Protein AF-F2UBW8-F1 (afdb_monomer_lite)

Structure (mmCIF, N/CA/C/O backbone):
data_AF-F2UBW8-F1
#
_entry.id   AF-F2UBW8-F1
#
loop_
_atom_site.group_PDB
_atom_site.id
_atom_site.type_symbol
_atom_site.label_atom_id
_atom_site.label_alt_id
_atom_site.label_comp_id
_atom_site.label_asym_id
_atom_site.label_entity_id
_atom_site.label_seq_id
_atom_site.pdbx_PDB_ins_code
_atom_site.Cartn_x
_atom_site.Cartn_y
_atom_site.Cartn_z
_atom_site.occupancy
_atom_site.B_iso_or_equiv
_atom_site.auth_seq_id
_atom_site.auth_comp_id
_atom_site.auth_asym_id
_atom_site.auth_atom_id
_atom_site.pdbx_PDB_model_num
ATOM 1 N N . MET A 1 1 ? -15.234 -13.720 -6.210 1.00 93.88 1 MET A N 1
ATOM 2 C CA . MET A 1 1 ? -13.804 -13.509 -5.917 1.00 93.88 1 MET A CA 1
ATOM 3 C C . MET A 1 1 ? -13.165 -14.832 -5.532 1.00 93.88 1 MET A C 1
ATOM 5 O O . MET A 1 1 ? -13.813 -15.620 -4.857 1.00 93.88 1 MET A O 1
ATOM 9 N N . GLU A 1 2 ? -11.933 -15.069 -5.967 1.00 96.88 2 GLU A N 1
ATOM 10 C CA . GLU A 1 2 ? -11.094 -16.213 -5.589 1.00 96.88 2 GLU A CA 1
ATOM 11 C C . GLU A 1 2 ? -9.924 -15.696 -4.738 1.00 96.88 2 GLU A C 1
ATOM 13 O O . GLU A 1 2 ? -9.325 -14.686 -5.108 1.00 96.88 2 GLU A O 1
ATOM 18 N N . VAL A 1 3 ? -9.610 -16.347 -3.614 1.00 98.12 3 VAL A N 1
ATOM 19 C CA . VAL A 1 3 ? -8.471 -15.999 -2.744 1.00 98.12 3 VAL A CA 1
ATOM 20 C C . VAL A 1 3 ? -7.467 -17.148 -2.773 1.00 98.12 3 VAL A C 1
ATOM 22 O O . VAL A 1 3 ? -7.829 -18.297 -2.543 1.00 98.12 3 VAL A O 1
ATOM 25 N N . ILE A 1 4 ? -6.214 -16.832 -3.096 1.00 98.06 4 ILE A N 1
ATOM 26 C CA . ILE A 1 4 ? -5.126 -17.778 -3.341 1.00 98.06 4 ILE A CA 1
ATOM 27 C C . ILE A 1 4 ? -3.952 -17.386 -2.449 1.00 98.06 4 ILE A C 1
ATOM 29 O O . ILE A 1 4 ? -3.479 -16.251 -2.495 1.00 98.06 4 ILE A O 1
ATOM 33 N N . HIS A 1 5 ? -3.448 -18.324 -1.657 1.00 97.81 5 HIS A N 1
ATOM 34 C CA . HIS A 1 5 ? -2.247 -18.118 -0.855 1.00 97.81 5 HIS A CA 1
ATOM 35 C C . HIS A 1 5 ? -1.028 -18.554 -1.664 1.00 97.81 5 HIS A C 1
ATOM 37 O O . HIS A 1 5 ? -1.001 -19.649 -2.220 1.00 97.81 5 HIS A O 1
ATOM 43 N N . THR A 1 6 ? -0.026 -17.682 -1.769 1.00 95.81 6 THR A N 1
ATOM 44 C CA . THR A 1 6 ? 1.188 -17.969 -2.538 1.00 95.81 6 THR A CA 1
ATOM 45 C C . THR A 1 6 ? 2.429 -17.640 -1.730 1.00 95.81 6 THR A C 1
ATOM 47 O O . THR A 1 6 ? 2.523 -16.584 -1.107 1.00 95.81 6 THR A O 1
ATOM 50 N N . ALA A 1 7 ? 3.404 -18.542 -1.776 1.00 92.88 7 ALA A N 1
ATOM 51 C CA . ALA A 1 7 ? 4.749 -18.268 -1.303 1.00 92.88 7 ALA A CA 1
ATOM 52 C C . ALA A 1 7 ? 5.504 -17.453 -2.357 1.00 92.88 7 ALA A C 1
ATOM 54 O O . ALA A 1 7 ? 5.444 -17.750 -3.551 1.00 92.88 7 ALA A O 1
ATOM 55 N N . VAL A 1 8 ? 6.217 -16.425 -1.912 1.00 88.06 8 VAL A N 1
ATOM 56 C CA . VAL A 1 8 ? 6.980 -15.526 -2.773 1.00 88.06 8 VAL A CA 1
ATOM 57 C C . VAL A 1 8 ? 8.365 -15.353 -2.171 1.00 88.06 8 VAL A C 1
ATOM 59 O O . VAL A 1 8 ? 8.514 -14.819 -1.072 1.00 88.06 8 VAL A O 1
ATOM 62 N N . SER A 1 9 ? 9.390 -15.820 -2.882 1.00 84.25 9 SER A N 1
ATOM 63 C CA . SER A 1 9 ? 10.785 -15.549 -2.523 1.00 84.25 9 SER A CA 1
ATOM 64 C C . SER A 1 9 ? 11.116 -14.077 -2.758 1.00 84.25 9 SER A C 1
ATOM 66 O O . SER A 1 9 ? 11.598 -13.399 -1.854 1.00 84.25 9 SER A O 1
ATOM 68 N N . ASP A 1 10 ? 10.784 -13.582 -3.950 1.00 88.50 10 ASP A N 1
ATOM 69 C CA . ASP A 1 10 ? 10.883 -12.181 -4.329 1.00 88.50 10 ASP A CA 1
ATOM 70 C C . ASP A 1 10 ? 9.731 -11.784 -5.265 1.00 88.50 10 ASP A C 1
ATOM 72 O O . ASP A 1 10 ? 9.457 -12.443 -6.271 1.00 88.50 10 ASP A O 1
ATOM 76 N N . VAL A 1 11 ? 9.055 -10.683 -4.935 1.00 90.19 11 VAL A N 1
ATOM 77 C CA . VAL A 1 11 ? 7.892 -10.180 -5.675 1.00 90.19 11 VAL A CA 1
ATOM 78 C C . VAL A 1 11 ? 8.257 -9.667 -7.073 1.00 90.19 11 VAL A C 1
ATOM 80 O O . VAL A 1 11 ? 7.367 -9.558 -7.922 1.00 90.19 11 VAL A O 1
ATOM 83 N N . LEU A 1 12 ? 9.548 -9.420 -7.351 1.00 92.06 12 LEU A N 1
ATOM 84 C CA . LEU A 1 12 ? 10.053 -9.134 -8.700 1.00 92.06 12 LEU A CA 1
ATOM 85 C C . LEU A 1 12 ? 9.598 -10.206 -9.705 1.00 92.06 12 LEU A C 1
ATOM 87 O O . LEU A 1 12 ? 9.130 -9.874 -10.794 1.00 92.06 12 LEU A O 1
ATOM 91 N N . LEU A 1 13 ? 9.645 -11.483 -9.306 1.00 92.50 13 LEU A N 1
ATOM 92 C CA . LEU A 1 13 ? 9.261 -12.606 -10.164 1.00 92.50 13 LEU A CA 1
ATOM 93 C C . LEU A 1 13 ? 7.786 -12.534 -10.566 1.00 92.50 13 LEU A C 1
ATOM 95 O O . LEU A 1 13 ? 7.450 -12.763 -11.726 1.00 92.50 13 LEU A O 1
ATOM 99 N N . MET A 1 14 ? 6.906 -12.172 -9.627 1.00 95.12 14 MET A N 1
ATOM 100 C CA . MET A 1 14 ? 5.479 -12.014 -9.911 1.00 95.12 14 MET A CA 1
ATOM 101 C C . MET A 1 14 ? 5.216 -10.814 -10.821 1.00 95.12 14 MET A C 1
ATOM 103 O O . MET A 1 14 ? 4.447 -10.942 -11.769 1.00 95.12 14 MET A O 1
ATOM 107 N N . HIS A 1 15 ? 5.872 -9.672 -10.584 1.00 96.31 15 HIS A N 1
ATOM 108 C CA . HIS A 1 15 ? 5.723 -8.482 -11.432 1.00 96.31 15 HIS A CA 1
ATOM 109 C C . HIS A 1 15 ? 6.129 -8.763 -12.880 1.00 96.31 15 HIS A C 1
ATOM 111 O O . HIS A 1 15 ? 5.486 -8.282 -13.811 1.00 96.31 15 HIS A O 1
ATOM 117 N N . ALA A 1 16 ? 7.191 -9.543 -13.069 1.00 96.25 16 ALA A N 1
ATOM 118 C CA . ALA A 1 16 ? 7.738 -9.862 -14.378 1.00 96.25 16 ALA A CA 1
ATOM 119 C C . ALA A 1 16 ? 6.974 -10.962 -15.126 1.00 96.25 16 ALA A C 1
ATOM 121 O O . ALA A 1 16 ? 7.141 -11.109 -16.337 1.00 96.25 16 ALA A O 1
ATOM 122 N N . HIS A 1 17 ? 6.146 -11.740 -14.428 1.00 95.81 17 HIS A N 1
ATOM 123 C CA . HIS A 1 17 ? 5.457 -12.874 -15.021 1.00 95.81 17 HIS A CA 1
ATOM 124 C C . HIS A 1 17 ? 4.274 -12.413 -15.906 1.00 95.81 17 HIS A C 1
ATOM 126 O O . HIS A 1 17 ? 3.419 -11.656 -15.435 1.00 95.81 17 HIS A O 1
ATOM 132 N N . PRO A 1 18 ? 4.134 -12.914 -17.154 1.00 95.38 18 PRO A N 1
ATOM 133 C CA . PRO A 1 18 ? 3.092 -12.472 -18.093 1.00 95.38 18 PRO A CA 1
ATOM 134 C C . PRO A 1 18 ? 1.651 -12.579 -17.570 1.00 95.38 18 PRO A C 1
ATOM 136 O O . PRO A 1 18 ? 0.827 -11.715 -17.849 1.00 95.38 18 PRO A O 1
ATOM 139 N N . ASN A 1 19 ? 1.342 -13.589 -16.746 1.00 95.62 19 ASN A N 1
ATOM 140 C CA . ASN A 1 19 ? 0.027 -13.715 -16.087 1.00 95.62 19 ASN A CA 1
ATOM 141 C C . ASN A 1 19 ? -0.359 -12.506 -15.215 1.00 95.62 19 ASN A C 1
ATOM 143 O O . ASN A 1 19 ? -1.539 -12.314 -14.936 1.00 95.62 19 ASN A O 1
ATOM 147 N N . PHE A 1 20 ? 0.608 -11.702 -14.770 1.00 97.69 20 PHE A N 1
ATOM 148 C CA . PHE A 1 20 ? 0.366 -10.487 -13.992 1.00 97.69 20 PHE A CA 1
ATOM 149 C C . PHE A 1 20 ? 0.416 -9.215 -14.844 1.00 97.69 20 PHE A C 1
ATOM 151 O O . PHE A 1 20 ? 0.409 -8.112 -14.303 1.00 97.69 20 PHE A O 1
ATOM 158 N N . HIS A 1 21 ? 0.428 -9.333 -16.174 1.00 97.94 21 HIS A N 1
ATOM 159 C CA . HIS A 1 21 ? 0.284 -8.181 -17.053 1.00 97.94 21 HIS A CA 1
ATOM 160 C C . HIS A 1 21 ? -1.048 -7.457 -16.770 1.00 97.94 21 HIS A C 1
ATOM 162 O O . HIS A 1 21 ? -2.117 -8.062 -16.835 1.00 97.94 21 HIS A O 1
ATOM 168 N N . LEU A 1 22 ? -0.968 -6.165 -16.445 1.00 98.06 22 LEU A N 1
ATOM 169 C CA . LEU A 1 22 ? -2.039 -5.279 -15.960 1.00 98.06 22 LEU A CA 1
ATOM 170 C C . LEU A 1 22 ? -2.617 -5.631 -14.579 1.00 98.06 22 LEU A C 1
ATOM 172 O O . LEU A 1 22 ? -3.586 -5.000 -14.153 1.00 98.06 22 LEU A O 1
ATOM 176 N N . ALA A 1 23 ? -2.018 -6.573 -13.847 1.00 98.44 23 ALA A N 1
ATOM 177 C CA . ALA A 1 23 ? -2.423 -6.890 -12.480 1.00 98.44 23 ALA A CA 1
ATOM 178 C C . ALA A 1 23 ? -2.164 -5.721 -11.522 1.00 98.44 23 ALA A C 1
ATOM 180 O O . ALA A 1 23 ? -1.334 -4.846 -11.782 1.00 98.44 23 ALA A O 1
ATOM 181 N N . THR A 1 24 ? -2.871 -5.715 -10.393 1.00 98.75 24 THR A N 1
ATOM 182 C CA . THR A 1 24 ? -2.697 -4.707 -9.340 1.00 98.75 24 THR A CA 1
ATOM 183 C C . THR A 1 24 ? -1.883 -5.270 -8.182 1.00 98.75 24 THR A C 1
ATOM 185 O O . THR A 1 24 ? -2.271 -6.262 -7.576 1.00 98.75 24 THR A O 1
ATOM 188 N N . PHE A 1 25 ? -0.777 -4.616 -7.840 1.00 98.62 25 PHE A N 1
ATOM 189 C CA . PHE A 1 25 ? 0.080 -4.976 -6.714 1.00 98.62 25 PHE A CA 1
ATOM 190 C C . PHE A 1 25 ? -0.098 -3.986 -5.566 1.00 98.62 25 PHE A C 1
ATOM 192 O O . PHE A 1 25 ? 0.056 -2.775 -5.741 1.00 98.62 25 PHE A O 1
ATOM 199 N N . GLN A 1 26 ? -0.390 -4.504 -4.377 1.00 98.44 26 GLN A N 1
ATOM 200 C CA . GLN A 1 26 ? -0.327 -3.736 -3.146 1.00 98.44 26 GLN A CA 1
ATOM 201 C C . GLN A 1 26 ? 1.127 -3.589 -2.712 1.00 98.44 26 GLN A C 1
ATOM 203 O O . GLN A 1 26 ? 1.820 -4.575 -2.457 1.00 98.44 26 GLN A O 1
ATOM 208 N N . VAL A 1 27 ? 1.579 -2.349 -2.591 1.00 97.25 27 VAL A N 1
ATOM 209 C CA . VAL A 1 27 ? 2.935 -2.024 -2.168 1.00 97.25 27 VAL A CA 1
ATOM 210 C C . VAL A 1 27 ? 2.895 -1.538 -0.729 1.00 97.25 27 VAL A C 1
ATOM 212 O O . VAL A 1 27 ? 2.273 -0.515 -0.434 1.00 97.25 27 VAL A O 1
ATOM 215 N N . ALA A 1 28 ? 3.568 -2.270 0.161 1.00 94.69 28 ALA A N 1
ATOM 216 C CA . ALA A 1 28 ? 3.830 -1.821 1.522 1.00 94.69 28 ALA A CA 1
ATOM 217 C C . ALA A 1 28 ? 4.782 -0.616 1.472 1.00 94.69 28 ALA A C 1
ATOM 219 O O . ALA A 1 28 ? 5.974 -0.760 1.224 1.00 94.69 28 ALA A O 1
ATOM 220 N N . SER A 1 29 ? 4.224 0.572 1.654 1.00 96.06 29 SER A N 1
ATOM 221 C CA . SER A 1 29 ? 4.859 1.866 1.423 1.00 96.06 29 SER A CA 1
ATOM 222 C C . SER A 1 29 ? 4.766 2.752 2.666 1.00 96.06 29 SER A C 1
ATOM 224 O O . SER A 1 29 ? 4.209 2.362 3.693 1.00 96.06 29 SER A O 1
ATOM 226 N N . GLN A 1 30 ? 5.305 3.961 2.575 1.00 96.94 30 GLN A N 1
ATOM 227 C CA . GLN A 1 30 ? 5.135 5.024 3.561 1.00 96.94 30 GLN A CA 1
ATOM 228 C C . GLN A 1 30 ? 4.007 5.980 3.153 1.00 96.94 30 GLN A C 1
ATOM 230 O O . GLN A 1 30 ? 3.542 5.992 2.011 1.00 96.94 30 GLN A O 1
ATOM 235 N N . PHE A 1 31 ? 3.567 6.851 4.067 1.00 97.69 31 PHE A N 1
ATOM 236 C CA . PHE A 1 31 ? 2.481 7.800 3.782 1.00 97.69 31 PHE A CA 1
ATOM 237 C C . PHE A 1 31 ? 2.809 8.819 2.675 1.00 97.69 31 PHE A C 1
ATOM 239 O O . PHE A 1 31 ? 1.903 9.498 2.195 1.00 97.69 31 PHE A O 1
ATOM 246 N N . ASN A 1 32 ? 4.066 8.921 2.244 1.00 97.31 32 ASN A N 1
ATOM 247 C CA . ASN A 1 32 ? 4.506 9.731 1.105 1.00 97.31 32 ASN A CA 1
ATOM 248 C C . ASN A 1 32 ? 4.675 8.927 -0.200 1.00 97.31 32 ASN A C 1
ATOM 250 O O . ASN A 1 32 ? 5.159 9.472 -1.190 1.00 97.31 32 ASN A O 1
ATOM 254 N N . CYS A 1 33 ? 4.250 7.660 -0.233 1.00 97.56 33 CYS A N 1
ATOM 255 C CA . CYS A 1 33 ? 4.406 6.757 -1.380 1.00 97.56 33 CYS A CA 1
ATOM 256 C C . CYS A 1 33 ? 5.874 6.507 -1.772 1.00 97.56 33 CYS A C 1
ATOM 258 O O . CYS A 1 33 ? 6.161 6.371 -2.964 1.00 97.56 33 CYS A O 1
ATOM 260 N N . LEU A 1 34 ? 6.787 6.515 -0.797 1.00 96.44 34 LEU A N 1
ATOM 261 C CA . LEU A 1 34 ? 8.190 6.127 -0.935 1.00 96.44 34 LEU A CA 1
ATOM 262 C C . LEU A 1 34 ? 8.505 5.006 0.066 1.00 96.44 34 LEU A C 1
ATOM 264 O O . LEU A 1 34 ? 7.749 4.753 1.002 1.00 96.44 34 LEU A O 1
ATOM 268 N N . GLU A 1 35 ? 9.608 4.301 -0.156 1.00 94.81 35 GLU A N 1
ATOM 269 C CA . GLU A 1 35 ? 10.053 3.170 0.658 1.00 94.81 35 GLU A CA 1
ATOM 270 C C . GLU A 1 35 ? 11.489 3.399 1.152 1.00 94.81 35 GLU A C 1
ATOM 272 O O . GLU A 1 35 ? 12.403 2.625 0.879 1.00 94.81 35 GLU A O 1
ATOM 277 N N . PHE A 1 36 ? 11.718 4.523 1.834 1.00 93.69 36 PHE A N 1
ATOM 278 C CA . PHE A 1 36 ? 13.025 4.809 2.429 1.00 93.69 36 PHE A CA 1
ATOM 279 C C . PHE A 1 36 ? 13.307 3.954 3.672 1.00 93.69 36 PHE A C 1
ATOM 281 O O . PHE A 1 36 ? 12.369 3.496 4.306 1.00 93.69 36 PHE A O 1
ATOM 288 N N . PRO A 1 37 ? 14.575 3.738 4.061 1.00 91.44 37 PRO A N 1
ATOM 289 C CA . PRO A 1 37 ? 14.899 2.862 5.190 1.00 91.44 37 PRO A CA 1
ATOM 290 C C . PRO A 1 37 ? 14.617 3.492 6.565 1.00 91.44 37 PRO A C 1
ATOM 292 O O . PRO A 1 37 ? 14.484 2.776 7.557 1.00 91.44 37 PRO A O 1
ATOM 295 N N . SER A 1 38 ? 14.531 4.823 6.662 1.00 92.00 38 SER A N 1
ATOM 296 C CA . SER A 1 38 ? 14.215 5.511 7.917 1.00 92.00 38 SER A CA 1
ATOM 297 C C . SER A 1 38 ? 13.532 6.858 7.693 1.00 92.00 38 SER A C 1
ATOM 299 O O . SER A 1 38 ? 13.552 7.420 6.596 1.00 92.00 38 SER A O 1
ATOM 301 N N . TYR A 1 39 ? 12.976 7.416 8.772 1.00 92.62 39 TYR A N 1
ATOM 302 C CA . TYR A 1 39 ? 12.369 8.747 8.770 1.00 92.62 39 TYR A CA 1
ATOM 303 C C . TYR A 1 39 ? 13.385 9.890 8.626 1.00 92.62 39 TYR A C 1
ATOM 305 O O . TYR A 1 39 ? 12.956 11.041 8.539 1.00 92.62 39 TYR A O 1
ATOM 313 N N . ASP A 1 40 ? 14.692 9.613 8.631 1.00 94.06 40 ASP A N 1
ATOM 314 C CA . ASP A 1 40 ? 15.753 10.616 8.462 1.00 94.06 40 ASP A CA 1
ATOM 315 C C . ASP A 1 40 ? 16.137 10.819 6.991 1.00 94.06 40 ASP A C 1
ATOM 317 O O . ASP A 1 40 ? 16.655 11.878 6.641 1.00 94.06 40 ASP A O 1
ATOM 321 N N . VAL A 1 41 ? 15.825 9.850 6.124 1.00 94.69 41 VAL A N 1
ATOM 322 C CA . VAL A 1 41 ? 16.124 9.928 4.691 1.00 94.69 41 VAL A CA 1
ATOM 323 C C . VAL A 1 41 ? 15.120 10.831 3.985 1.00 94.69 41 VAL A C 1
ATOM 325 O O . VAL A 1 41 ? 13.904 10.671 4.125 1.00 94.69 41 VAL A O 1
ATOM 328 N N . ILE A 1 42 ? 15.632 11.779 3.203 1.00 95.81 42 ILE A N 1
ATOM 329 C CA . ILE A 1 42 ? 14.814 12.743 2.455 1.00 95.81 42 ILE A CA 1
ATOM 330 C C . ILE A 1 42 ? 14.757 12.413 0.953 1.00 95.81 42 ILE A C 1
ATOM 332 O O . ILE A 1 42 ? 15.698 11.821 0.422 1.00 95.81 42 ILE A O 1
ATOM 336 N N . PRO A 1 43 ? 13.699 12.837 0.229 1.00 95.06 43 PRO A N 1
ATOM 337 C CA . PRO A 1 43 ? 13.564 12.598 -1.215 1.00 95.06 43 PRO A CA 1
ATOM 338 C C . PRO A 1 43 ? 14.782 13.000 -2.063 1.00 95.06 43 PRO A C 1
ATOM 340 O O . PRO A 1 43 ? 15.092 12.359 -3.070 1.00 95.06 43 PRO A O 1
ATOM 343 N N . GLU A 1 44 ? 15.488 14.055 -1.656 1.00 95.06 44 GLU A N 1
ATOM 344 C CA . GLU A 1 44 ? 16.681 14.583 -2.319 1.00 95.06 44 GLU A CA 1
ATOM 345 C C . GLU A 1 44 ? 17.887 13.632 -2.261 1.00 95.06 44 GLU A C 1
ATOM 347 O O . GLU A 1 44 ? 18.755 13.698 -3.128 1.00 95.06 44 GLU A O 1
ATOM 352 N N . GLU A 1 45 ? 17.939 12.713 -1.294 1.00 92.75 45 GLU A N 1
ATOM 353 C CA . GLU A 1 45 ? 18.981 11.677 -1.235 1.00 92.75 45 GLU A CA 1
ATOM 354 C C . GLU A 1 45 ? 18.794 10.575 -2.287 1.00 92.75 45 GLU A C 1
ATOM 356 O O . GLU A 1 45 ? 19.704 9.765 -2.517 1.00 92.75 45 GLU A O 1
ATOM 361 N N . GLY A 1 46 ? 17.631 10.577 -2.943 1.00 90.94 46 GLY A N 1
ATOM 362 C CA . GLY A 1 46 ? 17.282 9.722 -4.060 1.00 90.94 46 GLY A CA 1
ATOM 363 C C . GLY A 1 46 ? 16.878 8.306 -3.677 1.00 90.94 46 GLY A C 1
ATOM 364 O O . GLY A 1 46 ? 16.806 7.919 -2.516 1.00 90.94 46 GLY A O 1
ATOM 365 N N . ILE A 1 47 ? 16.619 7.504 -4.706 1.00 92.00 47 ILE A N 1
ATOM 366 C CA . ILE A 1 47 ? 16.006 6.171 -4.582 1.00 92.00 47 ILE A CA 1
ATOM 367 C C . ILE A 1 47 ? 17.026 5.023 -4.532 1.00 92.00 47 ILE A C 1
ATOM 369 O O . ILE A 1 47 ? 16.675 3.862 -4.711 1.00 92.00 47 ILE A O 1
ATOM 373 N N . LYS A 1 48 ? 18.303 5.329 -4.275 1.00 85.75 48 LYS A N 1
ATOM 374 C CA . LYS A 1 48 ? 19.395 4.338 -4.274 1.00 85.75 48 LYS A CA 1
ATOM 375 C C . LYS A 1 48 ? 19.203 3.223 -3.241 1.00 85.75 48 LYS A C 1
ATOM 377 O O . LYS A 1 48 ? 19.605 2.101 -3.496 1.00 85.75 48 LYS A O 1
ATOM 382 N N . TYR A 1 49 ? 18.569 3.525 -2.107 1.00 88.06 49 TYR A N 1
ATOM 383 C CA . TYR A 1 49 ? 18.425 2.597 -0.978 1.00 88.06 49 TYR A CA 1
ATOM 384 C C . TYR A 1 49 ? 17.513 1.398 -1.279 1.00 88.06 49 TYR A C 1
ATOM 386 O O . TYR A 1 49 ? 17.590 0.388 -0.594 1.00 88.06 49 TYR A O 1
ATOM 394 N N . TYR A 1 50 ? 16.690 1.477 -2.328 1.00 90.12 50 TYR A N 1
ATOM 395 C CA . TYR A 1 50 ? 15.719 0.436 -2.677 1.00 90.12 50 TYR A CA 1
ATOM 396 C C . TYR A 1 50 ? 16.404 -0.863 -3.112 1.00 90.12 50 TYR A C 1
ATOM 398 O O . TYR A 1 50 ? 15.820 -1.936 -3.007 1.00 90.12 50 TYR A O 1
ATOM 406 N N . ILE A 1 51 ? 17.639 -0.766 -3.615 1.00 86.50 51 ILE A N 1
ATOM 407 C CA . ILE A 1 51 ? 18.403 -1.918 -4.096 1.00 86.50 51 ILE A CA 1
ATOM 408 C C . ILE A 1 51 ? 18.917 -2.796 -2.950 1.00 86.50 51 ILE A C 1
ATOM 410 O O . ILE A 1 51 ? 19.026 -4.009 -3.111 1.00 86.50 51 ILE A O 1
ATOM 414 N N . ASP A 1 52 ? 19.207 -2.176 -1.805 1.00 84.88 52 ASP A N 1
ATOM 415 C CA . ASP A 1 52 ? 19.789 -2.827 -0.632 1.00 84.88 52 ASP A CA 1
ATOM 416 C C . ASP A 1 52 ? 18.711 -3.299 0.358 1.00 84.88 52 ASP A C 1
ATOM 418 O O . ASP A 1 52 ? 19.022 -3.992 1.325 1.00 84.88 52 ASP A O 1
ATOM 422 N N . ASP A 1 53 ? 17.443 -2.947 0.123 1.00 86.25 53 ASP A N 1
ATOM 423 C CA . ASP A 1 53 ? 16.325 -3.337 0.974 1.00 86.25 53 ASP A CA 1
ATOM 424 C C . ASP A 1 53 ? 15.597 -4.569 0.389 1.00 86.25 53 ASP A C 1
ATOM 426 O O . ASP A 1 53 ? 14.990 -4.510 -0.692 1.00 86.25 53 ASP A O 1
ATOM 430 N N . PRO A 1 54 ? 15.662 -5.733 1.064 1.00 83.12 54 PRO A N 1
ATOM 431 C CA . PRO A 1 54 ? 15.024 -6.949 0.585 1.00 83.12 54 PRO A CA 1
ATOM 432 C C . PRO A 1 54 ? 13.525 -7.019 0.909 1.00 83.12 54 PRO A C 1
ATOM 434 O O . PRO A 1 54 ? 12.878 -7.995 0.529 1.00 83.12 54 PRO A O 1
ATOM 437 N N . THR A 1 55 ? 12.953 -6.033 1.607 1.00 87.50 55 THR A N 1
ATOM 438 C CA . THR A 1 55 ? 11.535 -6.050 1.978 1.00 87.50 55 THR A CA 1
ATOM 439 C C . THR A 1 55 ? 10.618 -5.883 0.761 1.00 87.50 55 THR A C 1
ATOM 441 O O . THR A 1 55 ? 11.001 -5.382 -0.298 1.00 87.50 55 THR A O 1
ATOM 444 N N . GLN A 1 56 ? 9.368 -6.338 0.899 1.00 85.62 56 GLN A N 1
ATOM 445 C CA . GLN A 1 56 ? 8.423 -6.415 -0.222 1.00 85.62 56 GLN A CA 1
ATOM 446 C C . GLN A 1 56 ? 8.090 -5.044 -0.834 1.00 85.62 56 GLN A C 1
ATOM 448 O O . GLN A 1 56 ? 7.880 -4.960 -2.039 1.00 85.62 56 GLN A O 1
ATOM 453 N N . GLY A 1 57 ? 8.064 -3.972 -0.036 1.00 91.56 57 GLY A N 1
ATOM 454 C CA . GLY A 1 57 ? 7.780 -2.613 -0.513 1.00 91.56 57 GLY A CA 1
ATOM 455 C C . GLY A 1 57 ? 8.800 -2.115 -1.544 1.00 91.56 57 GLY A C 1
ATOM 456 O O . GLY A 1 57 ? 8.447 -1.922 -2.712 1.00 91.56 57 GLY A O 1
ATOM 457 N N . PRO A 1 58 ? 10.075 -1.965 -1.145 1.00 92.12 58 PRO A N 1
ATOM 458 C CA . PRO A 1 58 ? 11.192 -1.670 -2.035 1.00 92.12 58 PRO A CA 1
ATOM 459 C C . PRO A 1 58 ? 11.290 -2.623 -3.222 1.00 92.12 58 PRO A C 1
ATOM 461 O O . PRO A 1 58 ? 11.512 -2.157 -4.335 1.00 92.12 58 PRO A O 1
ATOM 464 N N . ALA A 1 59 ? 11.054 -3.926 -3.032 1.00 92.44 59 ALA A N 1
ATOM 465 C CA . ALA A 1 59 ? 11.067 -4.900 -4.122 1.00 92.44 59 ALA A CA 1
ATOM 466 C C . ALA A 1 59 ? 9.971 -4.625 -5.176 1.00 92.44 59 ALA A C 1
ATOM 468 O O . ALA A 1 59 ? 10.268 -4.578 -6.371 1.00 92.44 59 ALA A O 1
ATOM 469 N N . CYS A 1 60 ? 8.725 -4.354 -4.761 1.00 94.75 60 CYS A N 1
ATOM 470 C CA . CYS A 1 60 ? 7.656 -3.923 -5.672 1.00 94.75 60 CYS A CA 1
ATOM 471 C C . CYS A 1 60 ? 8.047 -2.637 -6.417 1.00 94.75 60 CYS A C 1
ATOM 473 O O . CYS A 1 60 ? 7.937 -2.548 -7.642 1.00 94.75 60 CYS A O 1
ATOM 475 N N . SER A 1 61 ? 8.531 -1.630 -5.691 1.00 94.75 61 SER A N 1
ATOM 476 C CA . SER A 1 61 ? 8.950 -0.357 -6.281 1.00 94.75 61 SER A CA 1
ATOM 477 C C . SER A 1 61 ? 10.140 -0.506 -7.230 1.00 94.75 61 SER A C 1
ATOM 479 O O . SER A 1 61 ? 10.220 0.200 -8.238 1.00 94.75 61 SER A O 1
ATOM 481 N N . LEU A 1 62 ? 11.052 -1.435 -6.954 1.00 93.12 62 LEU A N 1
ATOM 482 C CA . LEU A 1 62 ? 12.174 -1.734 -7.829 1.00 93.12 62 LEU A CA 1
ATOM 483 C C . LEU A 1 62 ? 11.695 -2.421 -9.106 1.00 93.12 62 LEU A C 1
ATOM 485 O O . LEU A 1 62 ? 12.092 -1.994 -10.183 1.00 93.12 62 LEU A O 1
ATOM 489 N N . ALA A 1 63 ? 10.789 -3.402 -9.017 1.00 94.81 63 ALA A N 1
ATOM 490 C CA . ALA A 1 63 ? 10.235 -4.088 -10.187 1.00 94.81 63 ALA A CA 1
ATOM 491 C C . ALA A 1 63 ? 9.707 -3.099 -11.246 1.00 94.81 63 ALA A C 1
ATOM 493 O O . ALA A 1 63 ? 9.988 -3.259 -12.437 1.00 94.81 63 ALA A O 1
ATOM 494 N N . ALA A 1 64 ? 9.036 -2.032 -10.797 1.00 94.56 64 ALA A N 1
ATOM 495 C CA . ALA A 1 64 ? 8.540 -0.926 -11.616 1.00 94.56 64 ALA A CA 1
ATOM 496 C C . ALA A 1 64 ? 9.331 0.386 -11.418 1.00 94.56 64 ALA A C 1
ATOM 498 O O . ALA A 1 64 ? 8.761 1.466 -11.223 1.00 94.56 64 ALA A O 1
ATOM 499 N N . ALA A 1 65 ? 10.665 0.311 -11.478 1.00 92.88 65 ALA A N 1
ATOM 500 C CA . ALA A 1 65 ? 11.565 1.433 -11.199 1.00 92.88 65 ALA A CA 1
ATOM 501 C C . ALA A 1 65 ? 11.263 2.764 -11.932 1.00 92.88 65 ALA A C 1
ATOM 503 O O . ALA A 1 65 ? 11.419 3.808 -11.288 1.00 92.88 65 ALA A O 1
ATOM 504 N N . PRO A 1 66 ? 10.794 2.803 -13.203 1.00 91.50 66 PRO A N 1
ATOM 505 C CA . PRO A 1 66 ? 10.385 4.063 -13.837 1.00 91.50 66 PRO A CA 1
ATOM 506 C C . PRO A 1 66 ? 9.315 4.814 -13.031 1.00 91.50 66 PRO A C 1
ATOM 508 O O . PRO A 1 66 ? 9.368 6.036 -12.888 1.00 91.50 66 PRO A O 1
ATOM 511 N N . GLY A 1 67 ? 8.383 4.070 -12.437 1.00 94.25 67 GLY A N 1
ATOM 512 C CA . GLY A 1 67 ? 7.374 4.590 -11.530 1.00 94.25 67 GLY A CA 1
ATOM 513 C C . GLY A 1 67 ? 7.932 5.207 -10.265 1.00 94.25 67 GLY A C 1
ATOM 514 O O . GLY A 1 67 ? 7.542 6.295 -9.852 1.00 94.25 67 GLY A O 1
ATOM 515 N N . THR A 1 68 ? 8.884 4.516 -9.659 1.00 95.25 68 THR A N 1
ATOM 516 C CA . THR A 1 68 ? 9.577 4.960 -8.447 1.00 95.25 68 THR A CA 1
ATOM 517 C C . THR A 1 68 ? 10.360 6.250 -8.687 1.00 95.25 68 THR A C 1
ATOM 519 O O . THR A 1 68 ? 10.252 7.194 -7.902 1.00 95.25 68 THR A O 1
ATOM 522 N N . LEU A 1 69 ? 11.068 6.349 -9.818 1.00 94.50 69 LEU A N 1
ATOM 523 C CA . LEU A 1 69 ? 11.728 7.585 -10.239 1.00 94.50 69 LEU A CA 1
ATOM 524 C C . LEU A 1 69 ? 10.707 8.713 -10.423 1.00 94.50 69 LEU A C 1
ATOM 526 O O . LEU A 1 69 ? 10.908 9.812 -9.902 1.00 94.50 69 LEU A O 1
ATOM 530 N N . PHE A 1 70 ? 9.588 8.449 -11.102 1.00 95.00 70 PHE A N 1
ATOM 531 C CA . PHE A 1 70 ? 8.543 9.454 -11.288 1.00 95.00 70 PHE A CA 1
ATOM 532 C C . PHE A 1 70 ? 7.981 9.955 -9.946 1.00 95.00 70 PHE A C 1
ATOM 534 O O . PHE A 1 70 ? 7.935 11.163 -9.704 1.00 95.00 70 PHE A O 1
ATOM 541 N N . ARG A 1 71 ? 7.622 9.042 -9.035 1.00 95.12 71 ARG A N 1
ATOM 542 C CA . ARG A 1 71 ? 7.077 9.367 -7.705 1.00 95.12 71 ARG A CA 1
ATOM 543 C C . ARG A 1 71 ? 8.035 10.160 -6.824 1.00 95.12 71 ARG A C 1
ATOM 545 O O . ARG A 1 71 ? 7.578 10.973 -6.025 1.00 95.12 71 ARG A O 1
ATOM 552 N N . ASN A 1 72 ? 9.344 9.960 -6.956 1.00 96.12 72 ASN A N 1
ATOM 553 C CA . ASN A 1 72 ? 10.317 10.746 -6.202 1.00 96.12 72 ASN A CA 1
ATOM 554 C C . ASN A 1 72 ? 10.568 12.119 -6.847 1.00 96.12 72 ASN A C 1
ATOM 556 O O . ASN A 1 72 ? 10.489 13.149 -6.177 1.00 96.12 72 ASN A O 1
ATOM 560 N N . TYR A 1 73 ? 10.845 12.157 -8.153 1.00 95.44 73 TYR A N 1
ATOM 561 C CA . TYR A 1 73 ? 11.427 13.339 -8.799 1.00 95.44 73 TYR A CA 1
ATOM 562 C C . TYR A 1 73 ? 10.439 14.198 -9.594 1.00 95.44 73 TYR A C 1
ATOM 564 O O . TYR A 1 73 ? 10.687 15.394 -9.737 1.00 95.44 73 TYR A O 1
ATOM 572 N N . PHE A 1 74 ? 9.325 13.633 -10.068 1.00 94.56 74 PHE A N 1
ATOM 573 C CA . PHE A 1 74 ? 8.443 14.279 -11.052 1.00 94.56 74 PHE A CA 1
ATOM 574 C C . PHE A 1 74 ? 6.970 14.366 -10.641 1.00 94.56 74 PHE A C 1
ATOM 576 O O . PHE A 1 74 ? 6.196 15.055 -11.301 1.00 94.56 74 PHE A O 1
ATOM 583 N N . VAL A 1 75 ? 6.559 13.715 -9.551 1.00 93.88 75 VAL A N 1
ATOM 584 C CA . VAL A 1 75 ? 5.160 13.769 -9.112 1.00 93.88 75 VAL A CA 1
ATOM 585 C C . VAL A 1 75 ? 4.739 15.189 -8.737 1.00 93.88 75 VAL A C 1
ATOM 587 O O . VAL A 1 75 ? 5.460 15.914 -8.048 1.00 93.88 75 VAL A O 1
ATOM 590 N N . GLN A 1 76 ? 3.541 15.581 -9.158 1.00 92.31 76 GLN A N 1
ATOM 591 C CA . GLN A 1 76 ? 2.941 16.844 -8.753 1.00 92.31 76 GLN A CA 1
ATOM 592 C C . GLN A 1 76 ? 2.376 16.711 -7.333 1.00 92.31 76 GLN A C 1
ATOM 594 O O . GLN A 1 76 ? 1.284 16.183 -7.144 1.00 92.31 76 GLN A O 1
ATOM 599 N N . VAL A 1 77 ? 3.126 17.164 -6.324 1.00 91.38 77 VAL A N 1
ATOM 600 C CA . VAL A 1 77 ? 2.686 17.086 -4.915 1.00 91.38 77 VAL A CA 1
ATOM 601 C C . VAL A 1 77 ? 1.596 18.114 -4.604 1.00 91.38 77 VAL A C 1
ATOM 603 O O . VAL A 1 77 ? 0.643 17.817 -3.891 1.00 91.38 77 VAL A O 1
ATOM 606 N N . ASP A 1 78 ? 1.747 19.327 -5.136 1.00 86.38 78 ASP A N 1
ATOM 607 C CA . ASP A 1 78 ? 0.804 20.432 -4.965 1.00 86.38 78 ASP A CA 1
ATOM 608 C C . ASP A 1 78 ? 0.386 20.943 -6.348 1.00 86.38 78 ASP A C 1
ATOM 610 O O . ASP A 1 78 ? 1.204 21.592 -7.000 1.00 86.38 78 ASP A O 1
ATOM 614 N N . PRO A 1 79 ? -0.847 20.683 -6.815 1.00 80.50 79 PRO A N 1
ATOM 615 C CA . PRO A 1 79 ? -1.317 21.125 -8.129 1.00 80.50 79 PRO A CA 1
ATOM 616 C C . PRO A 1 79 ? -1.231 22.640 -8.362 1.00 80.50 79 PRO A C 1
ATOM 618 O O . PRO A 1 79 ? -1.192 23.074 -9.509 1.00 80.50 79 PRO A O 1
ATOM 621 N N . ALA A 1 80 ? -1.189 23.451 -7.298 1.00 86.69 80 ALA A N 1
ATOM 622 C CA . ALA A 1 80 ? -1.049 24.901 -7.403 1.00 86.69 80 ALA A CA 1
ATOM 623 C C . ALA A 1 80 ? 0.412 25.365 -7.575 1.00 86.69 80 ALA A C 1
ATOM 625 O O . ALA A 1 80 ? 0.658 26.534 -7.874 1.00 86.69 80 ALA A O 1
ATOM 626 N N . SER A 1 81 ? 1.393 24.477 -7.383 1.00 85.69 81 SER A N 1
ATOM 627 C CA . SER A 1 81 ? 2.818 24.787 -7.517 1.00 85.69 81 SER A CA 1
ATOM 628 C C . SER A 1 81 ? 3.351 24.348 -8.885 1.00 85.69 81 SER A C 1
ATOM 630 O O . SER A 1 81 ? 3.093 23.224 -9.291 1.00 85.69 81 SER A O 1
ATOM 632 N N . PRO A 1 82 ? 4.185 25.138 -9.585 1.00 86.75 82 PRO A N 1
ATOM 633 C CA . PRO A 1 82 ? 4.848 24.672 -10.810 1.00 86.75 82 PRO A CA 1
ATOM 634 C C . PRO A 1 82 ? 5.967 23.653 -10.536 1.00 86.75 82 PRO A C 1
ATOM 636 O O . PRO A 1 82 ? 6.546 23.091 -11.460 1.00 86.75 82 PRO A O 1
ATOM 639 N N . ASN A 1 83 ? 6.328 23.452 -9.268 1.00 88.50 83 ASN A N 1
ATOM 640 C CA . ASN A 1 83 ? 7.423 22.575 -8.899 1.00 88.50 83 ASN A CA 1
ATOM 641 C C . ASN A 1 83 ? 6.959 21.120 -8.812 1.00 88.50 83 ASN A C 1
ATOM 643 O O . ASN A 1 83 ? 6.017 20.809 -8.081 1.00 88.50 83 ASN A O 1
ATOM 647 N N . VAL A 1 84 ? 7.712 20.233 -9.451 1.00 92.12 84 VAL A N 1
ATOM 648 C CA . VAL A 1 84 ? 7.501 18.785 -9.402 1.00 92.12 84 VAL A CA 1
ATOM 649 C C . VAL A 1 84 ? 8.402 18.104 -8.371 1.00 92.12 84 VAL A C 1
ATOM 651 O O . VAL A 1 84 ? 9.352 18.695 -7.843 1.00 92.12 84 VAL A O 1
ATOM 654 N N . GLY A 1 85 ? 8.084 16.846 -8.088 1.00 93.62 85 GLY A N 1
ATOM 655 C CA . GLY A 1 85 ? 8.851 15.970 -7.222 1.00 93.62 85 GLY A CA 1
ATOM 656 C C . GLY A 1 85 ? 8.634 16.224 -5.738 1.00 93.62 85 GLY A C 1
ATOM 657 O O . GLY A 1 85 ? 8.312 17.330 -5.278 1.00 93.62 85 GLY A O 1
ATOM 658 N N . GLN A 1 86 ? 8.863 15.160 -4.979 1.00 96.31 86 GLN A N 1
ATOM 659 C CA . GLN A 1 86 ? 8.897 15.210 -3.530 1.00 96.31 86 GLN A CA 1
ATOM 660 C C . GLN A 1 86 ? 10.219 15.827 -3.074 1.00 96.31 86 GLN A C 1
ATOM 662 O O . GLN A 1 86 ? 11.268 15.642 -3.692 1.00 96.31 86 GLN A O 1
ATOM 667 N N . ARG A 1 87 ? 10.150 16.627 -2.016 1.00 95.25 87 ARG A N 1
ATOM 668 C CA . ARG A 1 87 ? 11.273 17.326 -1.381 1.00 95.25 87 ARG A CA 1
ATOM 669 C C . ARG A 1 87 ? 11.095 17.262 0.128 1.00 95.25 87 ARG A C 1
ATOM 671 O O . ARG A 1 87 ? 9.969 17.103 0.596 1.00 95.25 87 ARG A O 1
ATOM 678 N N . GLN A 1 88 ? 12.146 17.462 0.915 1.00 94.50 88 GLN A N 1
ATOM 679 C CA . GLN A 1 88 ? 12.096 17.405 2.382 1.00 94.50 88 GLN A CA 1
ATOM 680 C C . GLN A 1 88 ? 10.925 18.208 2.980 1.00 94.50 88 GLN A C 1
ATOM 682 O O . GLN A 1 88 ? 10.310 17.797 3.961 1.00 94.50 88 GLN A O 1
ATOM 687 N N . ARG A 1 89 ? 10.594 19.361 2.386 1.00 92.25 89 ARG A N 1
ATOM 688 C CA . ARG A 1 89 ? 9.534 20.270 2.860 1.00 92.25 89 ARG A CA 1
ATOM 689 C C . ARG A 1 89 ? 8.218 20.178 2.082 1.00 92.25 89 ARG A C 1
ATOM 691 O O . ARG A 1 89 ? 7.298 20.931 2.382 1.00 92.25 89 ARG A O 1
ATOM 698 N N . ARG A 1 90 ? 8.123 19.292 1.088 1.00 93.38 90 ARG A N 1
ATOM 699 C CA . ARG A 1 90 ? 6.943 19.122 0.232 1.00 93.38 90 ARG A CA 1
ATOM 700 C C . ARG A 1 90 ? 6.842 17.667 -0.210 1.00 93.38 90 ARG A C 1
ATOM 702 O O . ARG A 1 90 ? 7.505 17.260 -1.159 1.00 93.38 90 ARG A O 1
ATOM 709 N N . GLN A 1 91 ? 6.009 16.899 0.478 1.00 95.50 91 GLN A N 1
ATOM 710 C CA . GLN A 1 91 ? 5.807 15.477 0.208 1.00 95.50 91 GLN A CA 1
ATOM 711 C C . GLN A 1 91 ? 4.324 15.162 0.149 1.00 95.50 91 GLN A C 1
ATOM 713 O O . GLN A 1 91 ? 3.498 15.881 0.718 1.00 95.50 91 GLN A O 1
ATOM 718 N N . ILE A 1 92 ? 4.006 14.064 -0.524 1.00 96.38 92 ILE A N 1
ATOM 719 C CA . ILE A 1 92 ? 2.694 13.446 -0.420 1.00 96.38 92 ILE A CA 1
ATOM 720 C C . ILE A 1 92 ? 2.478 13.059 1.048 1.00 96.38 92 ILE A C 1
ATOM 722 O O . ILE A 1 92 ? 3.400 12.642 1.748 1.00 96.38 92 ILE A O 1
ATOM 726 N N . ASN A 1 93 ? 1.253 13.231 1.531 1.00 96.31 93 ASN A N 1
ATOM 727 C CA . ASN A 1 93 ? 0.848 12.752 2.843 1.00 96.31 93 ASN A CA 1
ATOM 728 C C . ASN A 1 93 ? -0.541 12.126 2.731 1.00 96.31 93 ASN A C 1
ATOM 730 O O . ASN A 1 93 ? -1.570 12.808 2.758 1.00 96.31 93 ASN A O 1
ATOM 734 N N . ASN A 1 94 ? -0.551 10.805 2.615 1.00 96.75 94 ASN A N 1
ATOM 735 C CA . ASN A 1 94 ? -1.751 9.991 2.502 1.00 96.75 94 ASN A CA 1
ATOM 736 C C . ASN A 1 94 ? -2.599 9.970 3.784 1.00 96.75 94 ASN A C 1
ATOM 738 O O . ASN A 1 94 ? -3.767 9.587 3.742 1.00 96.75 94 ASN A O 1
ATOM 742 N N . LEU A 1 95 ? -2.051 10.454 4.901 1.00 96.31 95 LEU A N 1
ATOM 743 C CA . LEU A 1 95 ? -2.753 10.594 6.172 1.00 96.31 95 LEU A CA 1
ATOM 744 C C . LEU A 1 95 ? -3.354 11.996 6.366 1.00 96.31 95 LEU A C 1
ATOM 746 O O . LEU A 1 95 ? -4.107 12.210 7.310 1.00 96.31 95 LEU A O 1
ATOM 750 N N . ALA A 1 96 ? -3.091 12.955 5.469 1.00 94.75 96 ALA A N 1
ATOM 751 C CA . ALA A 1 96 ? -3.481 14.356 5.656 1.00 94.75 96 ALA A CA 1
ATOM 752 C C . ALA A 1 96 ? -4.996 14.563 5.857 1.00 94.75 96 ALA A C 1
ATOM 754 O O . ALA A 1 96 ? -5.407 15.499 6.541 1.00 94.75 96 ALA A O 1
ATOM 755 N N . GLY A 1 97 ? -5.842 13.721 5.248 1.00 94.00 97 GLY A N 1
ATOM 756 C CA . GLY A 1 97 ? -7.293 13.746 5.473 1.00 94.00 97 GLY A CA 1
ATOM 757 C C . GLY A 1 97 ? -7.668 13.368 6.905 1.00 94.00 97 GLY A C 1
ATOM 758 O O . GLY A 1 97 ? -8.413 14.093 7.559 1.00 94.00 97 GLY A O 1
ATOM 759 N N . VAL A 1 98 ? -7.076 12.286 7.404 1.00 96.00 98 VAL A N 1
ATOM 760 C CA . VAL A 1 98 ? -7.240 11.797 8.778 1.00 96.00 98 VAL A CA 1
ATOM 761 C C . VAL A 1 98 ? -6.665 12.791 9.791 1.00 96.00 98 VAL A C 1
ATOM 763 O O . VAL A 1 98 ? -7.282 13.063 10.818 1.00 96.00 98 VAL A O 1
ATOM 766 N N . GLU A 1 99 ? -5.519 13.402 9.488 1.00 96.62 99 GLU A N 1
ATOM 767 C CA . GLU A 1 99 ? -4.931 14.443 10.334 1.00 96.62 99 GLU A CA 1
ATOM 768 C C . GLU A 1 99 ? -5.858 15.651 10.461 1.00 96.62 99 GLU A C 1
ATOM 770 O O . GLU A 1 99 ? -6.081 16.113 11.572 1.00 96.62 99 GLU A O 1
ATOM 775 N N . ARG A 1 100 ? -6.477 16.129 9.372 1.00 95.81 100 ARG A N 1
ATOM 776 C CA . ARG A 1 100 ? -7.462 17.226 9.451 1.00 95.81 100 ARG A CA 1
ATOM 777 C C . ARG A 1 100 ? -8.691 16.876 10.291 1.00 95.81 100 ARG A C 1
ATOM 779 O O . ARG A 1 100 ? -9.281 17.772 10.883 1.00 95.81 100 ARG A O 1
ATOM 786 N N . LEU A 1 101 ? -9.078 15.602 10.326 1.00 94.81 101 LEU A N 1
ATOM 787 C CA . LEU A 1 101 ? -10.220 15.129 11.106 1.00 94.81 101 LEU A CA 1
ATOM 788 C C . LEU A 1 101 ? -9.922 15.082 12.615 1.00 94.81 101 LEU A C 1
ATOM 790 O O . LEU A 1 101 ? -10.810 15.346 13.429 1.00 94.81 101 LEU A O 1
ATOM 794 N N . LEU A 1 102 ? -8.694 14.713 12.989 1.00 95.00 102 LEU A N 1
ATOM 795 C CA . LEU A 1 102 ? -8.333 14.391 14.375 1.00 95.00 102 LEU A CA 1
ATOM 796 C C . LEU A 1 102 ? -7.479 15.457 15.061 1.00 95.00 102 LEU A C 1
ATOM 798 O O . LEU A 1 102 ? -7.547 15.614 16.279 1.00 95.00 102 LEU A O 1
ATOM 802 N N . HIS A 1 103 ? -6.637 16.164 14.315 1.00 95.25 103 HIS A N 1
ATOM 803 C CA . HIS A 1 103 ? -5.711 17.134 14.877 1.00 95.25 103 HIS A CA 1
ATOM 804 C C . HIS A 1 103 ? -6.356 18.509 15.019 1.00 95.25 103 HIS A C 1
ATOM 806 O O . HIS A 1 103 ? -7.025 19.014 14.121 1.00 95.25 103 HIS A O 1
ATOM 812 N N . THR A 1 104 ? -6.100 19.146 16.161 1.00 92.88 104 THR A N 1
ATOM 813 C CA . THR A 1 104 ? -6.450 20.555 16.358 1.00 92.88 104 THR A CA 1
ATOM 814 C C . THR A 1 104 ? -5.397 21.468 15.725 1.00 92.88 104 THR A C 1
ATOM 816 O O . THR A 1 104 ? -4.344 21.017 15.265 1.00 92.88 104 THR A O 1
ATOM 819 N N . SER A 1 105 ? -5.646 22.777 15.744 1.00 92.88 105 SER A N 1
ATOM 820 C CA . SER A 1 105 ? -4.678 23.776 15.288 1.00 92.88 105 SER A CA 1
ATOM 821 C C . SER A 1 105 ? -3.411 23.856 16.149 1.00 92.88 105 SER A C 1
ATOM 823 O O . SER A 1 105 ? -2.409 24.363 15.655 1.00 92.88 105 SER A O 1
ATOM 825 N N . ASP A 1 106 ? -3.417 23.359 17.396 1.00 94.50 106 ASP A N 1
ATOM 826 C CA . ASP A 1 106 ? -2.230 23.329 18.263 1.00 94.50 106 ASP A CA 1
ATOM 827 C C . ASP A 1 106 ? -1.414 22.037 18.046 1.00 94.50 106 ASP A C 1
ATOM 829 O O . ASP A 1 106 ? -1.833 20.964 18.508 1.00 94.50 106 ASP A O 1
ATOM 833 N N . PRO A 1 107 ? -0.200 22.108 17.456 1.00 92.38 107 PRO A N 1
ATOM 834 C CA . PRO A 1 107 ? 0.647 20.939 17.220 1.00 92.38 107 PRO A CA 1
ATOM 835 C C . PRO A 1 107 ? 1.066 20.190 18.485 1.00 92.38 107 PRO A C 1
ATOM 837 O O . PRO A 1 107 ? 1.459 19.024 18.422 1.00 92.38 107 PRO A O 1
ATOM 840 N N . LYS A 1 108 ? 0.980 20.819 19.666 1.00 91.56 108 LYS A N 1
ATOM 841 C CA . LYS A 1 108 ? 1.260 20.141 20.940 1.00 91.56 108 LYS A CA 1
ATOM 842 C C . LYS A 1 108 ? 0.214 19.077 21.266 1.00 91.56 108 LYS A C 1
ATOM 844 O O . LYS A 1 108 ? 0.508 18.179 22.063 1.00 91.56 108 LYS A O 1
ATOM 849 N N . THR A 1 109 ? -0.978 19.174 20.681 1.00 93.06 109 THR A N 1
ATOM 850 C CA . THR A 1 109 ? -2.106 18.257 20.905 1.00 93.06 109 THR A CA 1
ATOM 851 C C . THR A 1 109 ? -2.179 17.116 19.896 1.00 93.06 109 THR A C 1
ATOM 853 O O . THR A 1 109 ? -2.916 16.167 20.141 1.00 93.06 109 THR A O 1
ATOM 856 N N . TRP A 1 110 ? -1.404 17.175 18.809 1.00 95.19 110 TRP A N 1
ATOM 857 C CA . TRP A 1 110 ? -1.413 16.149 17.769 1.00 95.19 110 TRP A CA 1
ATOM 858 C C . TRP A 1 110 ? -1.068 14.768 18.335 1.00 95.19 110 TRP A C 1
ATOM 860 O O . TRP A 1 110 ? -0.216 14.628 19.224 1.00 95.19 110 TRP A O 1
ATOM 870 N N . PHE A 1 111 ? -1.742 13.746 17.813 1.00 95.62 111 PHE A N 1
ATOM 871 C CA . PHE A 1 111 ? -1.552 12.356 18.226 1.00 95.62 111 PHE A CA 1
ATOM 872 C C . PHE A 1 111 ? -0.257 11.783 17.646 1.00 95.62 111 PHE A C 1
ATOM 874 O O . PHE A 1 111 ? 0.440 11.006 18.306 1.00 95.62 111 PHE A O 1
ATOM 881 N N . TRP A 1 112 ? 0.104 12.239 16.447 1.00 95.56 112 TRP A N 1
ATOM 882 C CA . TRP A 1 112 ? 1.344 11.897 15.766 1.00 95.56 112 TRP A CA 1
ATOM 883 C C . TRP A 1 112 ? 1.863 13.060 14.923 1.00 95.56 112 TRP A C 1
ATOM 885 O O . TRP A 1 112 ? 1.192 14.068 14.706 1.00 95.56 112 TRP A O 1
ATOM 895 N N . ARG A 1 113 ? 3.089 12.903 14.434 1.00 95.06 113 ARG A N 1
ATOM 896 C CA . ARG A 1 113 ? 3.635 13.676 13.318 1.00 95.06 113 ARG A CA 1
ATOM 897 C C . ARG A 1 113 ? 4.011 12.725 12.198 1.00 95.06 113 ARG A C 1
ATOM 899 O O . ARG A 1 113 ? 4.570 11.675 12.491 1.00 95.06 113 ARG A O 1
ATOM 906 N N . VAL A 1 114 ? 3.801 13.122 10.949 1.00 95.62 114 VAL A N 1
ATOM 907 C CA . VAL A 1 114 ? 4.394 12.426 9.802 1.00 95.62 114 VAL A CA 1
ATOM 908 C C . VAL A 1 114 ? 5.754 13.052 9.478 1.00 95.62 114 VAL A C 1
ATOM 910 O O . VAL A 1 114 ? 5.859 14.269 9.335 1.00 95.62 114 VAL A O 1
ATOM 913 N N . SER A 1 115 ? 6.806 12.237 9.405 1.00 95.50 115 SER A N 1
ATOM 914 C CA . SER A 1 115 ? 8.164 12.643 9.018 1.00 95.50 115 SER A CA 1
ATOM 915 C C . SER A 1 115 ? 8.677 11.696 7.947 1.00 95.50 115 SER A C 1
ATOM 917 O O . SER A 1 115 ? 8.794 10.504 8.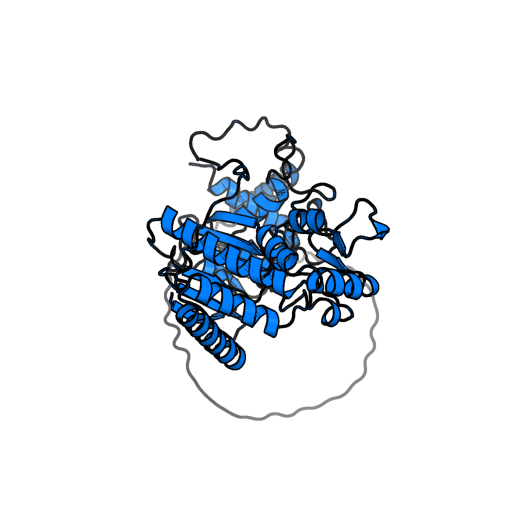212 1.00 95.50 115 SER A O 1
ATOM 919 N N . ASN A 1 116 ? 8.932 12.211 6.740 1.00 95.81 116 ASN A N 1
ATOM 920 C CA . ASN A 1 116 ? 9.345 11.409 5.581 1.00 95.81 116 ASN A CA 1
ATOM 921 C C . ASN A 1 116 ? 8.470 10.154 5.380 1.00 95.81 116 ASN A C 1
ATOM 923 O O . ASN A 1 116 ? 8.962 9.067 5.112 1.00 95.81 116 ASN A O 1
ATOM 927 N N . GLY A 1 117 ? 7.155 10.307 5.578 1.00 95.81 117 GLY A N 1
ATOM 928 C CA . GLY A 1 117 ? 6.176 9.230 5.429 1.00 95.81 117 GLY A CA 1
ATOM 929 C C . GLY A 1 117 ? 6.004 8.295 6.639 1.00 95.81 117 GLY A C 1
ATOM 930 O O . GLY A 1 117 ? 5.080 7.487 6.627 1.00 95.81 117 GLY A O 1
ATOM 931 N N . TYR A 1 118 ? 6.793 8.444 7.709 1.00 97.06 118 TYR A N 1
ATOM 932 C CA . TYR A 1 118 ? 6.649 7.687 8.961 1.00 97.06 118 TYR A CA 1
ATOM 933 C C . TYR A 1 118 ? 5.804 8.426 9.991 1.00 97.06 118 TYR A C 1
ATOM 935 O O . TYR A 1 118 ? 6.005 9.618 10.228 1.00 97.06 118 TYR A O 1
ATOM 943 N N . THR A 1 119 ? 4.923 7.713 10.692 1.00 96.56 119 THR A N 1
ATOM 944 C CA . THR A 1 119 ? 4.215 8.256 11.858 1.00 96.56 119 THR A CA 1
ATOM 945 C C . THR A 1 119 ? 5.068 8.168 13.114 1.00 96.56 119 THR A C 1
ATOM 947 O O . THR A 1 119 ? 5.438 7.088 13.559 1.00 96.56 119 THR A O 1
ATOM 950 N N . ILE A 1 120 ? 5.307 9.312 13.743 1.00 94.19 120 ILE A N 1
ATOM 951 C CA . ILE A 1 120 ? 5.970 9.430 15.039 1.00 94.19 120 ILE A CA 1
ATOM 952 C C . ILE A 1 120 ? 4.892 9.720 16.081 1.00 94.19 120 ILE A C 1
ATOM 954 O O . ILE A 1 120 ? 4.406 10.851 16.197 1.00 94.19 120 ILE A O 1
ATOM 958 N N . MET A 1 121 ? 4.497 8.687 16.822 1.00 93.12 121 MET A N 1
ATOM 959 C CA . MET A 1 121 ? 3.424 8.758 17.815 1.00 93.12 121 MET A CA 1
ATOM 960 C C . MET A 1 121 ? 3.976 8.974 19.226 1.00 93.12 121 MET A C 1
ATOM 962 O O . MET A 1 121 ? 5.057 8.504 19.576 1.00 93.12 121 MET A O 1
ATOM 966 N N . LYS A 1 122 ? 3.203 9.653 20.080 1.00 87.12 122 LYS A N 1
ATOM 967 C CA . LYS A 1 122 ? 3.504 9.747 21.517 1.00 87.12 122 LYS A CA 1
ATOM 968 C C . LYS A 1 122 ? 2.530 8.874 22.290 1.00 87.12 122 LYS A C 1
ATOM 970 O O . LYS A 1 122 ? 1.367 9.251 22.405 1.00 87.12 122 LYS A O 1
ATOM 975 N N . ARG A 1 123 ? 3.017 7.791 22.907 1.00 90.88 123 ARG A N 1
ATOM 976 C CA . ARG A 1 123 ? 2.209 6.837 23.696 1.00 90.88 123 ARG A CA 1
ATOM 977 C C . ARG A 1 123 ? 1.177 7.516 24.606 1.00 90.88 123 ARG A C 1
ATOM 979 O O . ARG A 1 123 ? -0.007 7.217 24.545 1.00 90.88 123 ARG A O 1
ATOM 986 N N . LYS A 1 124 ? 1.599 8.541 25.360 1.00 92.44 124 LYS A N 1
ATOM 987 C CA . LYS A 1 124 ? 0.743 9.311 26.288 1.00 92.44 124 LYS A CA 1
ATOM 988 C C . LYS A 1 124 ? -0.478 10.007 25.663 1.00 92.44 124 LYS A C 1
ATOM 990 O O . LYS A 1 124 ? -1.314 10.524 26.395 1.00 92.44 124 LYS A O 1
ATOM 995 N N . ARG A 1 125 ? -0.550 10.122 24.334 1.00 91.88 125 ARG A N 1
ATOM 996 C CA . ARG A 1 125 ? -1.675 10.737 23.613 1.00 91.88 125 ARG A CA 1
ATOM 997 C C . ARG A 1 125 ? -2.714 9.711 23.158 1.00 91.88 125 ARG A C 1
ATOM 999 O O . ARG A 1 125 ? -3.855 10.096 22.926 1.00 91.88 125 ARG A O 1
ATOM 1006 N N . LEU A 1 126 ? -2.346 8.434 23.070 1.00 94.00 126 LEU A N 1
ATOM 1007 C CA . LEU A 1 126 ? -3.200 7.382 22.521 1.00 94.00 126 LEU A CA 1
ATOM 1008 C C . LEU A 1 126 ? -4.421 7.043 23.378 1.00 94.00 126 LEU A C 1
ATOM 1010 O O . LEU A 1 126 ? -5.485 6.888 22.787 1.00 94.00 126 LEU A O 1
ATOM 1014 N N . PRO A 1 127 ? -4.367 7.070 24.727 1.00 95.12 127 PRO A N 1
ATOM 1015 C CA . PRO A 1 127 ? -5.579 6.904 25.530 1.00 95.12 127 PRO A CA 1
ATOM 1016 C C . PRO A 1 127 ? -6.651 7.952 25.212 1.00 95.12 127 PRO A C 1
ATOM 1018 O O . PRO A 1 127 ? -7.837 7.640 25.175 1.00 95.12 127 PRO A O 1
ATOM 1021 N N . LYS A 1 128 ? -6.243 9.197 24.915 1.00 95.38 128 LYS A N 1
ATOM 1022 C CA . LYS A 1 128 ? -7.196 10.246 24.536 1.00 95.38 128 LYS A CA 1
ATOM 1023 C C . LYS A 1 128 ? -7.784 10.014 23.145 1.00 95.38 128 LYS A C 1
ATOM 1025 O O . LYS A 1 128 ? -8.962 10.290 22.949 1.00 95.38 128 LYS A O 1
ATOM 1030 N N . LEU A 1 129 ? -6.984 9.516 22.199 1.00 96.06 129 LEU A N 1
ATOM 1031 C CA . LEU A 1 129 ? -7.482 9.128 20.878 1.00 96.06 129 LEU A CA 1
ATOM 1032 C C . LEU A 1 129 ? -8.487 7.978 20.990 1.00 96.06 129 LEU A C 1
ATOM 1034 O O . LEU A 1 129 ? -9.567 8.068 20.420 1.00 96.06 129 LEU A O 1
ATOM 1038 N N . ALA A 1 130 ? -8.157 6.944 21.767 1.00 96.38 130 ALA A N 1
ATOM 1039 C CA . ALA A 1 130 ? -9.040 5.810 22.010 1.00 96.38 130 ALA A CA 1
ATOM 1040 C C . ALA A 1 130 ? -10.387 6.265 22.589 1.00 96.38 130 ALA A C 1
ATOM 1042 O O . ALA A 1 130 ? -11.422 5.904 22.041 1.00 96.38 130 ALA A O 1
ATOM 1043 N N . GLN A 1 131 ? -10.364 7.142 23.601 1.00 96.44 131 GLN A N 1
ATOM 1044 C CA . GLN A 1 131 ? -11.574 7.736 24.172 1.00 96.44 131 GLN A CA 1
ATOM 1045 C C . GLN A 1 131 ? -12.422 8.454 23.107 1.00 96.44 131 GLN A C 1
ATOM 1047 O O . GLN A 1 131 ? -13.620 8.218 23.026 1.00 96.44 131 GLN A O 1
ATOM 1052 N N . ILE A 1 132 ? -11.813 9.294 22.259 1.00 95.44 132 ILE A N 1
ATOM 1053 C CA . ILE A 1 132 ? -12.540 10.010 21.193 1.00 95.44 132 ILE A CA 1
ATOM 1054 C C . ILE A 1 132 ? -13.207 9.023 20.226 1.00 95.44 132 ILE A C 1
ATOM 1056 O O . ILE A 1 132 ? -14.354 9.214 19.837 1.00 95.44 132 ILE A O 1
ATOM 1060 N N . LEU A 1 133 ? -12.503 7.960 19.832 1.00 96.12 133 LEU A N 1
ATOM 1061 C CA . LEU A 1 133 ? -13.032 6.966 18.894 1.00 96.12 133 LEU A CA 1
ATOM 1062 C C . LEU A 1 133 ? -14.047 6.010 19.529 1.00 96.12 133 LEU A C 1
ATOM 1064 O O . LEU A 1 133 ? -14.754 5.309 18.807 1.00 96.12 133 LEU A O 1
ATOM 1068 N N . GLU A 1 134 ? -14.097 5.923 20.853 1.00 95.62 134 GLU A N 1
ATOM 1069 C CA . GLU A 1 134 ? -15.136 5.211 21.598 1.00 95.62 134 GLU A CA 1
ATOM 1070 C C . GLU A 1 134 ? -16.398 6.068 21.753 1.00 95.62 134 GLU A C 1
ATOM 1072 O O . GLU A 1 134 ? -17.495 5.586 21.481 1.00 95.62 134 GLU A O 1
ATOM 1077 N N . GLU A 1 135 ? -16.239 7.345 22.110 1.00 96.56 135 GLU A N 1
ATOM 1078 C CA . GLU A 1 135 ? -17.336 8.307 22.279 1.00 96.56 135 GLU A CA 1
ATOM 1079 C C . GLU A 1 135 ? -17.994 8.698 20.946 1.00 96.56 135 GLU A C 1
ATOM 1081 O O . GLU A 1 135 ? -19.193 8.976 20.906 1.00 96.56 135 GLU A O 1
ATOM 1086 N N . GLU A 1 136 ? -17.237 8.683 19.845 1.00 94.88 136 GLU A N 1
ATOM 1087 C CA . GLU A 1 136 ? -17.715 9.055 18.510 1.00 94.88 136 GLU A CA 1
ATOM 1088 C C . GLU A 1 136 ? -17.481 7.923 17.485 1.00 94.88 136 GLU A C 1
ATOM 1090 O O . GLU A 1 136 ? -16.598 8.031 16.627 1.00 94.88 136 GLU A O 1
ATOM 1095 N N . PRO A 1 137 ? -18.268 6.826 17.511 1.00 92.31 137 PRO A N 1
ATOM 1096 C CA . PRO A 1 137 ? -18.067 5.679 16.619 1.00 92.31 137 PRO A CA 1
ATOM 1097 C C . PRO A 1 137 ? -18.087 6.030 15.126 1.00 92.31 137 PRO A C 1
ATOM 1099 O O . PRO A 1 137 ? -17.375 5.4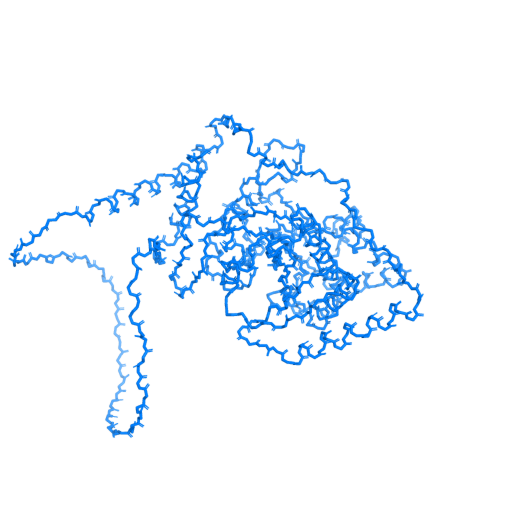06 14.340 1.00 92.31 137 PRO A O 1
ATOM 1102 N N . GLN A 1 138 ? -18.844 7.059 14.725 1.00 92.94 138 GLN A N 1
ATOM 1103 C CA . GLN A 1 138 ? -18.903 7.531 13.337 1.00 92.94 138 GLN A CA 1
ATOM 1104 C C . GLN A 1 138 ? -17.540 8.031 12.838 1.00 92.94 138 GLN A C 1
ATOM 1106 O O . GLN A 1 138 ? -17.240 7.901 11.652 1.00 92.94 138 GLN A O 1
ATOM 1111 N N . ARG A 1 139 ? -16.674 8.537 13.731 1.00 94.25 139 ARG A N 1
ATOM 1112 C CA . ARG A 1 139 ? -15.315 8.953 13.355 1.00 94.25 139 ARG A CA 1
ATOM 1113 C C . ARG A 1 139 ? -14.476 7.802 12.826 1.00 94.25 139 ARG A C 1
ATOM 1115 O O . ARG A 1 139 ? -13.580 8.045 12.026 1.00 94.25 139 ARG A O 1
ATOM 1122 N N . ARG A 1 140 ? -14.737 6.563 13.253 1.00 94.69 140 ARG A N 1
ATOM 1123 C CA . ARG A 1 140 ? -13.986 5.393 12.776 1.00 94.69 140 ARG A CA 1
ATOM 1124 C C . ARG A 1 140 ? -14.192 5.182 11.280 1.00 94.69 140 ARG A C 1
ATOM 1126 O O . ARG A 1 140 ? -13.220 4.968 10.565 1.00 94.69 140 ARG A O 1
ATOM 1133 N N . GLU A 1 141 ? -15.431 5.312 10.810 1.00 91.44 141 GLU A N 1
ATOM 1134 C CA . GLU A 1 141 ? -15.747 5.244 9.379 1.00 91.44 141 GLU A CA 1
ATOM 1135 C C . GLU A 1 141 ? -15.172 6.451 8.632 1.00 91.44 141 GLU A C 1
ATOM 1137 O O . GLU A 1 141 ? -14.516 6.278 7.611 1.00 91.44 141 GLU A O 1
ATOM 1142 N N . GLN A 1 142 ? -15.278 7.658 9.198 1.00 91.81 142 GLN A N 1
ATOM 1143 C CA . GLN A 1 142 ? -14.672 8.848 8.591 1.00 91.81 142 GLN A CA 1
ATOM 1144 C C . GLN A 1 142 ? -13.150 8.719 8.437 1.00 91.81 142 GLN A C 1
ATOM 1146 O O . GLN A 1 142 ? -12.603 9.169 7.436 1.00 91.81 142 GLN A O 1
ATOM 1151 N N . ILE A 1 143 ? -12.445 8.098 9.388 1.00 94.56 143 ILE A N 1
ATOM 1152 C CA . ILE A 1 143 ? -11.005 7.823 9.257 1.00 94.56 143 ILE A CA 1
ATOM 1153 C C . ILE A 1 143 ? -10.735 6.955 8.028 1.00 94.56 143 ILE A C 1
ATOM 1155 O O . ILE A 1 143 ? -9.832 7.273 7.255 1.00 94.56 143 ILE A O 1
ATOM 1159 N N . VAL A 1 144 ? -11.517 5.890 7.843 1.00 92.94 144 VAL A N 1
ATOM 1160 C CA . VAL A 1 144 ? -11.379 4.975 6.702 1.00 92.94 144 VAL A CA 1
ATOM 1161 C C . VAL A 1 144 ? -11.636 5.719 5.389 1.00 92.94 144 VAL A C 1
ATOM 1163 O O . VAL A 1 144 ? -10.834 5.618 4.467 1.00 92.94 144 VAL A O 1
ATOM 1166 N N . GLU A 1 145 ? -12.689 6.538 5.335 1.00 88.31 145 GLU A N 1
ATOM 1167 C CA . GLU A 1 145 ? -13.061 7.346 4.164 1.00 88.31 145 GLU A CA 1
ATOM 1168 C C . GLU A 1 145 ? -12.033 8.435 3.810 1.00 88.31 145 GLU A C 1
ATOM 1170 O O . GLU A 1 145 ? -11.881 8.802 2.645 1.00 88.31 145 GLU A O 1
ATOM 1175 N N . HIS A 1 146 ? -11.342 8.990 4.810 1.00 92.38 146 HIS A N 1
ATOM 1176 C CA . HIS A 1 146 ? -10.392 10.089 4.622 1.00 92.38 146 HIS A CA 1
ATOM 1177 C C . HIS A 1 146 ? -8.942 9.623 4.437 1.00 92.38 146 HIS A C 1
ATOM 1179 O O . HIS A 1 146 ? -8.088 10.453 4.089 1.00 92.38 146 HIS A O 1
ATOM 1185 N N . LEU A 1 147 ? -8.647 8.338 4.670 1.00 95.94 147 LEU A N 1
ATOM 1186 C CA . LEU A 1 147 ? -7.350 7.755 4.342 1.00 95.94 147 LEU A CA 1
ATOM 1187 C C . LEU A 1 147 ? -7.172 7.718 2.821 1.00 95.94 147 LEU A C 1
ATOM 1189 O O . LEU A 1 147 ? -8.106 7.468 2.063 1.00 95.94 147 LEU A O 1
ATOM 1193 N N . ARG A 1 148 ? -5.945 7.960 2.367 1.00 95.50 148 ARG A N 1
ATOM 1194 C CA . ARG A 1 148 ? -5.580 7.887 0.954 1.00 95.50 148 ARG A CA 1
ATOM 1195 C C . ARG A 1 148 ? -4.545 6.797 0.728 1.00 95.50 148 ARG A C 1
ATOM 1197 O O . ARG A 1 148 ? -3.809 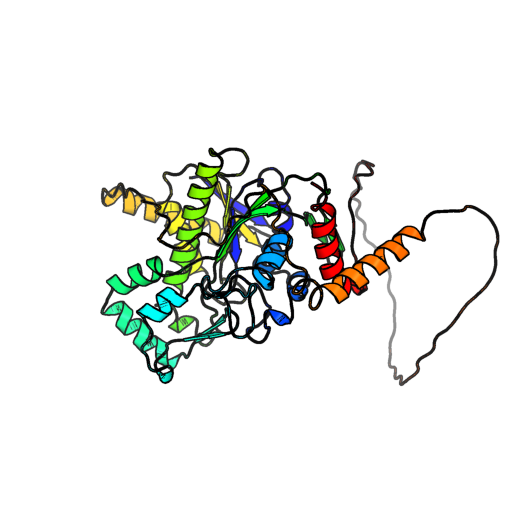6.418 1.634 1.00 95.50 148 ARG A O 1
ATOM 1204 N N . VAL A 1 149 ? -4.458 6.351 -0.514 1.00 96.94 149 VAL A N 1
ATOM 1205 C CA . VAL A 1 149 ? -3.391 5.485 -1.016 1.00 96.94 149 VAL A CA 1
ATOM 1206 C C . VAL A 1 149 ? -2.797 6.127 -2.264 1.00 96.94 149 VAL A C 1
ATOM 1208 O O . VAL A 1 149 ? -3.485 6.865 -2.975 1.00 96.94 149 VAL A O 1
ATOM 1211 N N . GLY A 1 150 ? -1.521 5.866 -2.535 1.00 96.75 150 GLY A N 1
ATOM 1212 C CA . GLY A 1 150 ? -0.931 6.226 -3.822 1.00 96.75 150 GLY A CA 1
ATOM 1213 C C . GLY A 1 150 ? -1.390 5.242 -4.888 1.00 96.75 150 GLY A C 1
ATOM 1214 O O . GLY A 1 150 ? -1.457 4.049 -4.617 1.00 96.75 150 GLY A O 1
ATOM 1215 N N . VAL A 1 151 ? -1.683 5.708 -6.099 1.00 96.69 151 VAL A N 1
ATOM 1216 C CA . VAL A 1 151 ? -2.058 4.832 -7.216 1.00 96.69 151 VAL A CA 1
ATOM 1217 C C . VAL A 1 151 ? -1.214 5.179 -8.425 1.00 96.69 151 VAL A C 1
ATOM 1219 O O . VAL A 1 151 ? -1.161 6.335 -8.843 1.00 96.69 151 VAL A O 1
ATOM 1222 N N . GLN A 1 152 ? -0.595 4.164 -9.014 1.00 95.75 152 GLN A N 1
ATOM 1223 C CA . GLN A 1 152 ? 0.129 4.287 -10.265 1.00 95.75 152 GLN A CA 1
ATOM 1224 C C . GLN A 1 152 ? -0.322 3.187 -11.222 1.00 95.75 152 GLN A C 1
ATOM 1226 O O . GLN A 1 152 ? -0.233 2.003 -10.904 1.00 95.75 152 GLN A O 1
ATOM 1231 N N . LEU A 1 153 ? -0.843 3.580 -12.383 1.00 95.50 153 LEU A N 1
ATOM 1232 C CA . LEU A 1 153 ? -1.441 2.655 -13.344 1.00 95.50 153 LEU A CA 1
ATOM 1233 C C . LEU A 1 153 ? -0.520 2.425 -14.538 1.00 95.50 153 LEU A C 1
ATOM 1235 O O . LEU A 1 153 ? 0.126 3.365 -14.998 1.00 95.50 153 LEU A O 1
ATOM 1239 N N . GLY A 1 154 ? -0.511 1.198 -15.059 1.00 95.31 154 GLY A N 1
ATOM 1240 C CA . GLY A 1 154 ? 0.190 0.838 -16.293 1.00 95.31 154 GLY A CA 1
ATOM 1241 C C . GLY A 1 154 ? 1.681 1.172 -16.270 1.00 95.31 154 GLY A C 1
ATOM 1242 O O . GLY A 1 154 ? 2.212 1.687 -17.249 1.00 95.31 154 GLY A O 1
ATOM 1243 N N . THR A 1 155 ? 2.354 0.937 -15.146 1.00 94.69 155 THR A N 1
ATOM 1244 C CA . THR A 1 155 ? 3.790 1.177 -15.030 1.00 94.69 155 THR A CA 1
ATOM 1245 C C . THR A 1 155 ? 4.588 0.021 -15.601 1.00 94.69 155 THR A C 1
ATOM 1247 O O . THR A 1 155 ? 4.248 -1.142 -15.391 1.00 94.69 155 THR A O 1
ATOM 1250 N N . GLN A 1 156 ? 5.645 0.351 -16.336 1.00 95.12 156 GLN A N 1
ATOM 1251 C CA . GLN A 1 156 ? 6.510 -0.642 -16.945 1.00 95.12 156 GLN A CA 1
ATOM 1252 C C . GLN A 1 156 ? 7.328 -1.386 -15.894 1.00 95.12 156 GLN A C 1
ATOM 1254 O O . GLN A 1 156 ? 7.984 -0.772 -15.049 1.00 95.12 156 GLN A O 1
ATOM 1259 N N . VAL A 1 157 ? 7.315 -2.713 -15.997 1.00 96.81 157 VAL A N 1
ATOM 1260 C CA . VAL A 1 157 ? 8.199 -3.586 -15.226 1.00 96.81 157 VAL A CA 1
ATOM 1261 C C . VAL A 1 157 ? 9.514 -3.717 -15.979 1.00 96.81 157 VAL A C 1
ATOM 1263 O O . VAL A 1 157 ? 9.521 -4.037 -17.167 1.00 96.81 157 VAL A O 1
ATOM 1266 N N . VAL A 1 158 ? 10.626 -3.465 -15.292 1.00 93.75 158 VAL A N 1
ATOM 1267 C CA . VAL A 1 158 ? 11.967 -3.504 -15.899 1.00 93.75 158 VAL A CA 1
ATOM 1268 C C . VAL A 1 158 ? 12.873 -4.552 -15.265 1.00 93.75 158 VAL A C 1
ATOM 1270 O O . VAL A 1 158 ? 13.755 -5.065 -15.946 1.00 93.75 158 VAL A O 1
ATOM 1273 N N . PHE A 1 159 ? 12.637 -4.933 -14.008 1.00 91.81 159 PHE A N 1
ATOM 1274 C CA . PHE A 1 159 ? 13.402 -5.986 -13.337 1.00 91.81 159 PHE A CA 1
ATOM 1275 C C . PHE A 1 159 ? 12.620 -7.295 -13.287 1.00 91.81 159 PHE A C 1
ATOM 1277 O O . PHE A 1 159 ? 11.449 -7.313 -12.912 1.00 91.81 159 PHE A O 1
ATOM 1284 N N . ARG A 1 160 ? 13.298 -8.392 -13.633 1.00 90.69 160 ARG A N 1
ATOM 1285 C CA . ARG A 1 160 ? 12.770 -9.758 -13.582 1.00 90.69 160 ARG A CA 1
ATOM 1286 C C . ARG A 1 160 ? 13.053 -10.436 -12.250 1.00 90.69 160 ARG A C 1
ATOM 1288 O O . ARG A 1 160 ? 12.171 -11.062 -11.673 1.00 90.69 160 ARG A O 1
ATOM 1295 N N . SER A 1 161 ? 14.293 -10.351 -11.791 1.00 90.56 161 SER A N 1
ATOM 1296 C CA . SER A 1 161 ? 14.756 -11.015 -10.575 1.00 90.56 161 SER A CA 1
ATOM 1297 C C . SER A 1 161 ? 16.040 -10.370 -10.064 1.00 90.56 161 SER A C 1
ATOM 1299 O O . SER A 1 161 ? 16.689 -9.588 -10.766 1.00 90.56 161 SER A O 1
ATOM 1301 N N . ARG A 1 162 ? 16.413 -10.734 -8.836 1.00 88.88 162 ARG A N 1
ATOM 1302 C CA . ARG A 1 162 ? 17.734 -10.475 -8.269 1.00 88.88 162 ARG A CA 1
ATOM 1303 C C . ARG A 1 162 ? 18.285 -11.740 -7.618 1.00 88.88 162 ARG A C 1
ATOM 1305 O O . ARG A 1 162 ? 17.514 -12.530 -7.076 1.00 88.88 162 ARG A O 1
ATOM 1312 N N . ASN A 1 163 ? 19.598 -11.917 -7.671 1.00 82.88 163 ASN A N 1
ATOM 1313 C CA . ASN A 1 163 ? 20.315 -12.951 -6.935 1.00 82.88 163 ASN A CA 1
ATOM 1314 C C . ASN A 1 163 ? 21.517 -12.323 -6.229 1.00 82.88 163 ASN A C 1
ATOM 1316 O O . ASN A 1 163 ? 22.503 -11.951 -6.873 1.00 82.88 163 ASN A O 1
ATOM 1320 N N . GLY A 1 164 ? 21.384 -12.166 -4.911 1.00 78.25 164 GLY A N 1
ATOM 1321 C CA . GLY A 1 164 ? 22.269 -11.338 -4.104 1.00 78.25 164 GLY A CA 1
ATOM 1322 C C . GLY A 1 164 ? 22.358 -9.941 -4.703 1.00 78.25 164 GLY A C 1
ATOM 1323 O O . GLY A 1 164 ? 21.397 -9.176 -4.714 1.00 78.25 164 GLY A O 1
ATOM 1324 N N . ASP A 1 165 ? 23.522 -9.669 -5.259 1.00 76.81 165 ASP A N 1
ATOM 1325 C CA . ASP A 1 165 ? 23.908 -8.389 -5.813 1.00 76.81 165 ASP A CA 1
ATOM 1326 C C . ASP A 1 165 ? 23.655 -8.287 -7.339 1.00 76.81 165 ASP A C 1
ATOM 1328 O O . ASP A 1 165 ? 23.709 -7.213 -7.932 1.00 76.81 165 ASP A O 1
ATOM 1332 N N . THR A 1 166 ? 23.303 -9.388 -8.004 1.00 82.81 166 THR A N 1
ATOM 1333 C CA . THR A 1 166 ? 23.045 -9.390 -9.451 1.00 82.81 166 THR A CA 1
ATOM 1334 C C . THR A 1 166 ? 21.578 -9.116 -9.757 1.00 82.81 166 THR A C 1
ATOM 1336 O O . THR A 1 166 ? 20.700 -9.788 -9.219 1.00 82.81 166 THR A O 1
ATOM 1339 N N . PHE A 1 167 ? 21.306 -8.178 -10.667 1.00 88.06 167 PHE A N 1
ATOM 1340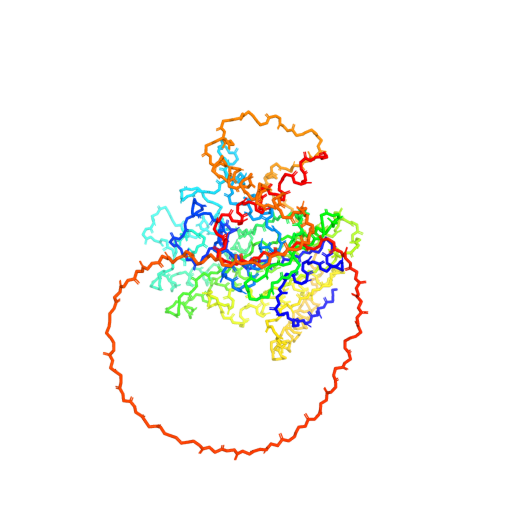 C CA . PHE A 1 167 ? 19.954 -7.870 -11.148 1.00 88.06 167 PHE A CA 1
ATOM 1341 C C . PHE A 1 167 ? 19.763 -8.318 -12.593 1.00 88.06 167 PHE A C 1
ATOM 1343 O O . PHE A 1 167 ? 20.603 -8.040 -13.449 1.00 88.06 167 PHE A O 1
ATOM 1350 N N . HIS A 1 168 ? 18.626 -8.958 -12.863 1.00 90.00 168 HIS A N 1
ATOM 1351 C CA . HIS A 1 168 ? 18.236 -9.398 -14.198 1.00 90.00 168 HIS A CA 1
ATOM 1352 C C . HIS A 1 168 ? 17.110 -8.511 -14.717 1.00 90.00 168 HIS A C 1
ATOM 1354 O O . HIS A 1 168 ? 16.058 -8.392 -14.081 1.00 90.00 168 HIS A O 1
ATOM 1360 N N . LEU A 1 169 ? 17.324 -7.889 -15.874 1.00 92.19 169 LEU A N 1
ATOM 1361 C CA . LEU A 1 169 ? 16.322 -7.045 -16.517 1.00 92.19 169 LEU A CA 1
ATOM 1362 C C . LEU A 1 169 ? 15.393 -7.867 -17.414 1.00 92.19 169 LEU A C 1
ATOM 1364 O O . LEU A 1 169 ? 15.770 -8.912 -17.944 1.00 92.19 169 LEU A O 1
ATOM 1368 N N . LEU A 1 170 ? 14.169 -7.378 -17.598 1.00 90.56 170 LEU A N 1
ATOM 1369 C CA . LEU A 1 170 ? 13.314 -7.849 -18.682 1.00 90.56 170 LEU A CA 1
ATOM 1370 C C . LEU A 1 170 ? 13.863 -7.368 -20.038 1.00 90.56 170 LEU A C 1
ATOM 1372 O O . LEU A 1 170 ? 14.469 -6.293 -20.103 1.00 90.56 170 LEU A O 1
ATOM 1376 N N . PRO A 1 171 ? 13.621 -8.113 -21.135 1.00 89.88 171 PRO A N 1
ATOM 1377 C CA . PRO A 1 171 ? 13.967 -7.653 -22.475 1.00 89.88 171 PRO A CA 1
ATOM 1378 C C . PRO A 1 171 ? 13.329 -6.294 -22.775 1.00 89.88 171 PRO A C 1
ATOM 1380 O O . PRO A 1 171 ? 12.185 -6.044 -22.396 1.00 89.88 171 PRO A O 1
ATOM 1383 N N . ARG A 1 172 ? 14.024 -5.428 -23.521 1.00 82.12 172 ARG A N 1
ATOM 1384 C CA . ARG A 1 172 ? 13.508 -4.093 -23.900 1.00 82.12 172 ARG A CA 1
ATOM 1385 C C . ARG A 1 172 ? 12.200 -4.147 -24.695 1.00 82.12 172 ARG A C 1
ATOM 1387 O O . ARG A 1 172 ? 11.410 -3.212 -24.660 1.00 82.12 172 ARG A O 1
ATOM 1394 N N . THR A 1 173 ? 11.970 -5.244 -25.407 1.00 87.38 173 THR A N 1
ATOM 1395 C CA . THR A 1 173 ? 10.738 -5.509 -26.161 1.00 87.38 173 THR A CA 1
ATOM 1396 C C . THR A 1 173 ? 9.557 -5.886 -25.267 1.00 87.38 173 THR A C 1
ATOM 1398 O O . THR A 1 173 ? 8.422 -5.907 -25.747 1.00 87.38 173 THR A O 1
ATOM 1401 N N . SER A 1 174 ? 9.796 -6.159 -23.979 1.00 91.62 174 SER A N 1
ATOM 1402 C CA . SER A 1 174 ? 8.756 -6.507 -23.021 1.00 91.62 174 SER A CA 1
ATOM 1403 C C . SER A 1 174 ? 7.711 -5.404 -22.931 1.00 91.62 174 SER A C 1
ATOM 1405 O O . SER A 1 174 ? 8.006 -4.232 -22.689 1.00 91.62 174 SER A O 1
ATOM 1407 N N . LYS A 1 175 ? 6.453 -5.809 -23.083 1.00 94.06 175 LYS A N 1
ATOM 1408 C CA . LYS A 1 175 ? 5.288 -4.953 -22.864 1.00 94.06 175 LYS A CA 1
ATOM 1409 C C . LYS A 1 175 ? 4.713 -5.147 -21.464 1.00 94.06 175 LYS A C 1
ATOM 1411 O O . LYS A 1 175 ? 3.558 -4.820 -21.241 1.00 94.06 175 LYS A O 1
ATOM 1416 N N . GLN A 1 176 ? 5.478 -5.698 -20.519 1.00 97.25 176 GLN A N 1
ATOM 1417 C CA . GLN A 1 176 ? 4.985 -5.955 -19.170 1.00 97.25 176 GLN A CA 1
ATOM 1418 C C . GLN A 1 176 ? 4.649 -4.647 -18.444 1.00 97.25 176 GLN A C 1
ATOM 1420 O O . GLN A 1 176 ? 5.528 -3.834 -18.150 1.00 97.25 176 GLN A O 1
ATOM 1425 N N . LEU A 1 177 ? 3.364 -4.475 -18.134 1.00 97.62 177 LEU A N 1
ATOM 1426 C CA . LEU A 1 177 ? 2.824 -3.353 -17.378 1.00 97.62 177 LEU A CA 1
ATOM 1427 C C . LEU A 1 177 ? 2.112 -3.887 -16.142 1.00 97.62 177 LEU A C 1
ATOM 1429 O O . LEU A 1 177 ? 1.479 -4.936 -16.210 1.00 97.62 177 LEU A O 1
ATOM 1433 N N . VAL A 1 178 ? 2.152 -3.148 -15.042 1.00 98.31 178 VAL A N 1
ATOM 1434 C CA . VAL A 1 178 ? 1.387 -3.455 -13.826 1.00 98.31 178 VAL A CA 1
ATOM 1435 C C . VAL A 1 178 ? 0.771 -2.187 -13.248 1.00 98.31 178 VAL A C 1
ATOM 1437 O O . VAL A 1 178 ? 1.151 -1.071 -13.601 1.00 98.31 178 VAL A O 1
ATOM 1440 N N . ASN A 1 179 ? -0.180 -2.345 -12.339 1.00 98.31 179 ASN A N 1
ATOM 1441 C CA . ASN A 1 179 ? -0.674 -1.269 -11.491 1.00 98.31 179 ASN A CA 1
ATOM 1442 C C . ASN A 1 179 ? -0.099 -1.446 -10.083 1.00 98.31 179 ASN A C 1
ATOM 1444 O O . ASN A 1 179 ? 0.032 -2.571 -9.606 1.00 98.31 179 ASN A O 1
ATOM 1448 N N . GLN A 1 180 ? 0.215 -0.348 -9.404 1.00 98.38 180 GLN A N 1
ATOM 1449 C CA . GLN A 1 180 ? 0.714 -0.356 -8.032 1.00 98.38 180 GLN A CA 1
ATOM 1450 C C . GLN A 1 180 ? -0.135 0.556 -7.153 1.00 98.38 180 GLN A C 1
ATOM 1452 O O . GLN A 1 180 ? -0.429 1.698 -7.520 1.00 98.38 180 GLN A O 1
ATOM 1457 N N . VAL A 1 181 ? -0.527 0.038 -5.990 1.00 98.62 181 VAL A N 1
ATOM 1458 C CA . VAL A 1 181 ? -1.255 0.776 -4.956 1.00 98.62 181 VAL A CA 1
ATOM 1459 C C . VAL A 1 181 ? -0.370 0.869 -3.719 1.00 98.62 181 VAL A C 1
ATOM 1461 O O . VAL A 1 181 ? -0.081 -0.137 -3.078 1.00 98.62 181 VAL A O 1
ATOM 1464 N N . PHE A 1 182 ? 0.081 2.078 -3.398 1.00 98.31 182 PHE A N 1
ATOM 1465 C CA . PHE A 1 182 ? 1.006 2.366 -2.304 1.00 98.31 182 PHE A CA 1
ATOM 1466 C C . PHE A 1 182 ? 0.230 2.614 -1.018 1.00 98.31 182 PHE A C 1
ATOM 1468 O O . PHE A 1 182 ? -0.404 3.661 -0.838 1.00 98.31 182 PHE A O 1
ATOM 1475 N N . CYS A 1 183 ? 0.289 1.626 -0.134 1.00 98.06 183 CYS A N 1
ATOM 1476 C CA . CYS A 1 183 ? -0.429 1.583 1.127 1.00 98.06 183 CYS A CA 1
ATOM 1477 C C . CYS A 1 183 ? 0.553 1.698 2.286 1.00 98.06 183 CYS A C 1
ATOM 1479 O O . CYS A 1 183 ? 1.544 0.976 2.327 1.00 98.06 183 CYS A O 1
ATOM 1481 N N . SER A 1 184 ? 0.247 2.553 3.258 1.00 97.50 184 SER A N 1
ATOM 1482 C CA . SER A 1 184 ? 1.059 2.699 4.465 1.00 97.50 184 SER A CA 1
ATOM 1483 C C . SER A 1 184 ? 0.252 2.305 5.683 1.00 97.50 184 SER A C 1
ATOM 1485 O O . SER A 1 184 ? -0.818 2.859 5.928 1.00 97.50 184 SER A O 1
ATOM 1487 N N . ALA A 1 185 ? 0.803 1.395 6.481 1.00 97.31 185 ALA A N 1
ATOM 1488 C CA . ALA A 1 185 ? 0.358 1.223 7.854 1.00 97.31 185 ALA A CA 1
ATOM 1489 C C . ALA A 1 185 ? 0.915 2.350 8.738 1.00 97.31 185 ALA A C 1
ATOM 1491 O O . ALA A 1 185 ? 1.771 3.138 8.322 1.00 97.31 185 ALA A O 1
ATOM 1492 N N . MET A 1 186 ? 0.447 2.408 9.982 1.00 97.25 186 MET A N 1
ATOM 1493 C CA . MET A 1 186 ? 1.096 3.224 11.006 1.00 97.25 186 MET A CA 1
ATOM 1494 C C . MET A 1 186 ? 2.482 2.637 11.293 1.00 97.25 186 MET A C 1
ATOM 1496 O O . MET A 1 186 ? 2.603 1.433 11.490 1.00 97.25 186 MET A O 1
ATOM 1500 N N . SER A 1 187 ? 3.520 3.468 11.342 1.00 95.44 187 SER A N 1
ATOM 1501 C CA . SER A 1 187 ? 4.839 3.063 11.837 1.00 95.44 187 SER A CA 1
ATOM 1502 C C . SER A 1 187 ? 4.792 2.998 13.362 1.00 95.44 187 SER A C 1
ATOM 1504 O O . SER A 1 187 ? 4.717 4.042 14.018 1.00 95.44 187 SER A O 1
ATOM 1506 N N . LEU A 1 188 ? 4.821 1.791 13.930 1.00 94.19 188 LEU A N 1
ATOM 1507 C CA . LEU A 1 188 ? 4.677 1.558 15.364 1.00 94.19 188 LEU A CA 1
ATOM 1508 C C . LEU A 1 188 ? 5.997 1.074 15.971 1.00 94.19 188 LEU A C 1
ATOM 1510 O O . LEU A 1 188 ? 6.494 -0.004 15.667 1.00 94.19 188 LEU A O 1
ATOM 1514 N N . HIS A 1 189 ? 6.550 1.879 16.876 1.00 86.25 189 HIS A N 1
ATOM 1515 C CA . HIS A 1 189 ? 7.627 1.429 17.756 1.00 86.25 189 HIS A CA 1
ATOM 1516 C C . HIS A 1 189 ? 7.071 0.401 18.760 1.00 86.25 189 HIS A C 1
ATOM 1518 O O . HIS A 1 189 ? 5.926 0.587 19.188 1.00 86.25 189 HIS A O 1
ATOM 1524 N N . PRO A 1 190 ? 7.842 -0.613 19.209 1.00 84.25 190 PRO A N 1
ATOM 1525 C CA . PRO A 1 190 ? 7.379 -1.611 20.182 1.00 84.25 190 PRO A CA 1
ATOM 1526 C C . PRO A 1 190 ? 6.663 -1.020 21.408 1.00 84.25 190 PRO A C 1
ATOM 1528 O O . PRO A 1 190 ? 5.615 -1.509 21.819 1.00 84.25 190 PRO A O 1
ATOM 1531 N N . ASP A 1 191 ? 7.148 0.114 21.919 1.00 85.06 191 ASP A N 1
ATOM 1532 C CA . ASP A 1 191 ? 6.549 0.816 23.068 1.00 85.06 191 ASP A CA 1
ATOM 1533 C C . ASP A 1 191 ? 5.165 1.436 22.807 1.00 85.06 191 ASP A C 1
ATOM 1535 O O . ASP A 1 191 ? 4.556 1.973 23.733 1.00 85.06 191 ASP A O 1
ATOM 1539 N N . VAL A 1 192 ? 4.696 1.441 21.561 1.00 86.75 192 VAL A N 1
ATOM 1540 C CA . VAL A 1 192 ? 3.464 2.104 21.110 1.00 86.75 192 VAL A CA 1
ATOM 1541 C C . VAL A 1 192 ? 2.453 1.110 20.537 1.00 86.75 192 VAL A C 1
ATOM 1543 O O . VAL A 1 192 ? 1.259 1.402 20.572 1.00 86.75 192 VAL A O 1
ATOM 1546 N N . VAL A 1 193 ? 2.903 -0.047 20.031 1.00 87.00 193 VAL A N 1
ATOM 1547 C CA . VAL A 1 193 ? 2.064 -1.026 19.311 1.00 87.00 193 VAL A CA 1
ATOM 1548 C C . VAL A 1 193 ? 0.762 -1.311 20.059 1.00 87.00 193 VAL A C 1
ATOM 1550 O O . VAL A 1 193 ? -0.316 -1.088 19.514 1.00 87.00 193 VAL A O 1
ATOM 1553 N N . HIS A 1 194 ? 0.841 -1.706 21.332 1.00 86.12 194 HIS A N 1
ATOM 1554 C CA . HIS A 1 194 ? -0.341 -2.076 22.117 1.00 86.12 194 HIS A CA 1
ATOM 1555 C C . HIS A 1 194 ? -1.355 -0.936 22.299 1.00 86.12 194 HIS A C 1
ATOM 1557 O O . HIS A 1 194 ? -2.558 -1.183 22.364 1.00 86.12 194 HIS A O 1
ATOM 1563 N N . ASP A 1 195 ? -0.896 0.314 22.359 1.00 91.06 195 ASP A N 1
ATOM 1564 C CA . ASP A 1 195 ? -1.762 1.476 22.576 1.00 91.06 195 ASP A CA 1
ATOM 1565 C C . ASP A 1 195 ? -2.381 2.002 21.263 1.00 91.06 195 ASP A C 1
ATOM 1567 O O . ASP A 1 195 ? -3.299 2.826 21.290 1.00 91.06 195 ASP A O 1
ATOM 1571 N N . ALA A 1 196 ? -1.892 1.551 20.102 1.00 94.56 196 ALA A N 1
ATOM 1572 C CA . ALA A 1 196 ? -2.334 2.009 18.782 1.00 94.56 196 ALA A CA 1
ATOM 1573 C C . ALA A 1 196 ? -3.522 1.216 18.202 1.00 94.56 196 ALA A C 1
ATOM 1575 O O . ALA A 1 196 ? -3.987 1.528 17.102 1.00 94.56 196 ALA A O 1
ATOM 1576 N N . SER A 1 197 ? -4.061 0.244 18.944 1.00 95.62 197 SER A N 1
ATOM 1577 C CA . SER A 1 197 ? -5.178 -0.621 18.526 1.00 95.62 197 SER A CA 1
ATOM 1578 C C . SER A 1 197 ? -6.463 0.134 18.162 1.00 95.62 197 SER A C 1
ATOM 1580 O O . SER A 1 197 ? -7.284 -0.371 17.403 1.00 95.62 197 SER A O 1
ATOM 1582 N N . CYS A 1 198 ? -6.636 1.368 18.643 1.00 95.31 198 CYS A N 1
ATOM 1583 C CA . CYS A 1 198 ? -7.783 2.205 18.289 1.00 95.31 198 CYS A CA 1
ATOM 1584 C C . CYS A 1 198 ? -7.718 2.796 16.866 1.00 95.31 198 CYS A C 1
ATOM 1586 O O . CYS A 1 198 ? -8.759 3.167 16.327 1.00 95.31 198 CYS A O 1
ATOM 1588 N N . ILE A 1 199 ? -6.527 2.897 16.257 1.00 97.00 199 ILE A N 1
ATOM 1589 C CA . ILE A 1 199 ? -6.312 3.595 14.976 1.00 97.00 199 ILE A CA 1
ATOM 1590 C C . ILE A 1 199 ? -5.644 2.722 13.911 1.00 97.00 199 ILE A C 1
ATOM 1592 O O . ILE A 1 199 ? -6.039 2.781 12.748 1.00 97.00 199 ILE A O 1
ATOM 1596 N N . ALA A 1 200 ? -4.665 1.893 14.282 1.00 97.75 200 ALA A N 1
ATOM 1597 C CA . ALA A 1 200 ? -3.904 1.091 13.326 1.00 97.75 200 ALA A CA 1
ATOM 1598 C C . ALA A 1 200 ? -4.783 0.125 12.498 1.00 97.75 200 ALA A C 1
ATOM 1600 O O . ALA A 1 200 ? -4.646 0.131 11.271 1.00 97.75 200 ALA A O 1
ATOM 1601 N N . PRO A 1 201 ? -5.762 -0.602 13.082 1.00 98.12 201 PRO A N 1
ATOM 1602 C CA . PRO A 1 201 ? -6.674 -1.442 12.300 1.00 98.12 201 PRO A CA 1
ATOM 1603 C C . PRO A 1 201 ? -7.518 -0.656 11.287 1.00 98.12 201 PRO A C 1
ATOM 1605 O O . PRO A 1 201 ? -7.797 -1.153 10.199 1.00 98.12 201 PRO A O 1
ATOM 1608 N N . LEU A 1 202 ? -7.903 0.588 11.606 1.00 98.25 202 LEU A N 1
ATOM 1609 C CA . LEU A 1 202 ? -8.690 1.436 10.701 1.00 98.25 202 LEU A CA 1
ATOM 1610 C C . LEU A 1 202 ? -7.871 1.853 9.474 1.00 98.25 202 LEU A C 1
ATOM 1612 O O . LEU A 1 202 ? -8.382 1.851 8.356 1.00 98.25 202 LEU A O 1
ATOM 1616 N N . VAL A 1 203 ? -6.588 2.166 9.678 1.00 98.31 203 VAL A N 1
ATOM 1617 C CA . VAL A 1 203 ? -5.658 2.485 8.587 1.00 98.31 203 VAL A CA 1
ATOM 1618 C C . VAL A 1 203 ? -5.433 1.266 7.689 1.00 98.31 203 VAL A C 1
ATOM 1620 O O . VAL A 1 203 ? -5.497 1.387 6.466 1.00 98.31 203 VAL A O 1
ATOM 1623 N N . LEU A 1 204 ? -5.224 0.083 8.279 1.00 98.69 204 LEU A N 1
ATOM 1624 C CA . LEU A 1 204 ? -5.067 -1.166 7.528 1.00 98.69 204 LEU A CA 1
ATOM 1625 C C . LEU A 1 204 ? -6.317 -1.481 6.709 1.00 98.69 204 LEU A C 1
ATOM 1627 O O . LEU A 1 204 ? -6.215 -1.698 5.503 1.00 98.69 204 LEU A O 1
ATOM 1631 N N . ARG A 1 205 ? -7.500 -1.422 7.329 1.00 97.31 205 ARG A N 1
ATOM 1632 C CA . ARG A 1 205 ? -8.784 -1.612 6.646 1.00 97.31 205 ARG A CA 1
ATOM 1633 C C . ARG A 1 205 ? -8.889 -0.749 5.392 1.00 97.31 205 ARG A C 1
ATOM 1635 O O . ARG A 1 205 ? -9.141 -1.274 4.312 1.00 97.31 205 ARG A O 1
ATOM 1642 N N . ALA A 1 206 ? -8.658 0.554 5.525 1.00 96.25 206 ALA A N 1
ATOM 1643 C CA . ALA A 1 206 ? -8.742 1.470 4.397 1.00 96.25 206 ALA A CA 1
ATOM 1644 C C . ALA A 1 206 ? -7.707 1.155 3.301 1.00 96.25 206 ALA A C 1
ATOM 1646 O O . ALA A 1 206 ? -8.026 1.261 2.121 1.00 96.25 206 ALA A O 1
ATOM 1647 N N . CYS A 1 207 ? -6.500 0.699 3.656 1.00 98.00 207 CYS A N 1
ATOM 1648 C CA . CYS A 1 207 ? -5.495 0.273 2.677 1.00 98.00 207 CYS A CA 1
ATOM 1649 C C . CYS A 1 207 ? -5.963 -0.917 1.822 1.00 98.00 207 CYS A C 1
ATOM 1651 O O . CYS A 1 207 ? -5.861 -0.868 0.591 1.00 98.00 207 CYS A O 1
ATOM 1653 N N . TYR A 1 208 ? -6.470 -1.982 2.454 1.00 98.62 208 TYR A N 1
ATOM 1654 C CA . TYR A 1 208 ? -6.921 -3.179 1.735 1.00 98.62 208 TYR A CA 1
ATOM 1655 C C . TYR A 1 208 ? -8.208 -2.923 0.946 1.00 98.62 208 TYR A C 1
ATOM 1657 O O . TYR A 1 208 ? -8.281 -3.306 -0.223 1.00 98.62 208 TYR A O 1
ATOM 1665 N N . GLU A 1 209 ? -9.182 -2.208 1.522 1.00 96.50 209 GLU A N 1
ATOM 1666 C CA . GLU A 1 209 ? -10.407 -1.822 0.809 1.00 96.50 209 GLU A CA 1
ATOM 1667 C C . GLU A 1 209 ? -10.082 -0.945 -0.414 1.00 96.50 209 GLU A C 1
ATOM 1669 O O . GLU A 1 209 ? -10.563 -1.225 -1.514 1.00 96.50 209 GLU A O 1
ATOM 1674 N N . ALA A 1 210 ? -9.200 0.053 -0.272 1.00 95.88 210 ALA A N 1
ATOM 1675 C CA . ALA A 1 210 ? -8.796 0.916 -1.383 1.00 95.88 210 ALA A CA 1
ATOM 1676 C C . ALA A 1 210 ? -8.017 0.161 -2.470 1.00 95.88 210 ALA A C 1
ATOM 1678 O O . ALA A 1 210 ? -8.206 0.433 -3.655 1.00 95.88 210 ALA A O 1
ATOM 1679 N N . THR A 1 211 ? -7.175 -0.808 -2.095 1.00 98.50 211 THR A N 1
ATOM 1680 C CA . THR A 1 211 ? -6.451 -1.643 -3.066 1.00 98.50 211 THR A CA 1
ATOM 1681 C C . THR A 1 211 ? -7.416 -2.469 -3.908 1.00 98.50 211 THR A C 1
ATOM 1683 O O . THR A 1 211 ? -7.323 -2.450 -5.135 1.00 98.50 211 THR A O 1
ATOM 1686 N N . ILE A 1 212 ? -8.363 -3.167 -3.273 1.00 97.81 212 ILE A N 1
ATOM 1687 C CA . ILE A 1 212 ? -9.329 -3.999 -3.996 1.00 97.81 212 ILE A CA 1
ATOM 1688 C C . ILE A 1 212 ? -10.253 -3.130 -4.859 1.00 97.81 212 ILE A C 1
ATOM 1690 O O . ILE A 1 212 ? -10.473 -3.447 -6.028 1.00 97.81 212 ILE A O 1
ATOM 1694 N N . ALA A 1 213 ? -10.726 -1.996 -4.337 1.00 94.62 213 ALA A N 1
ATOM 1695 C CA . ALA A 1 213 ? -11.520 -1.048 -5.113 1.00 94.62 213 ALA A CA 1
ATOM 1696 C C . ALA A 1 213 ? -10.756 -0.538 -6.347 1.00 94.62 213 ALA A C 1
ATOM 1698 O O . ALA A 1 213 ? -11.289 -0.532 -7.458 1.00 94.62 213 ALA A O 1
ATOM 1699 N N . GLN A 1 214 ? -9.485 -0.164 -6.183 1.00 95.88 214 GLN A N 1
ATOM 1700 C CA . GLN A 1 214 ? -8.651 0.295 -7.289 1.00 95.88 214 GLN A CA 1
ATOM 1701 C C . GLN A 1 214 ? -8.369 -0.817 -8.307 1.00 95.88 214 GLN A C 1
ATOM 1703 O O . GLN A 1 214 ? -8.329 -0.539 -9.508 1.00 95.88 214 GLN A O 1
ATOM 1708 N N . ALA A 1 215 ? -8.216 -2.064 -7.861 1.00 97.19 215 ALA A N 1
ATOM 1709 C CA . ALA A 1 215 ? -8.074 -3.204 -8.755 1.00 97.19 215 ALA A CA 1
ATOM 1710 C C . ALA A 1 215 ? -9.330 -3.430 -9.604 1.00 97.19 215 ALA A C 1
ATOM 1712 O O . ALA A 1 215 ? -9.213 -3.658 -10.803 1.00 97.19 215 ALA A O 1
ATOM 1713 N N . ILE A 1 216 ? -10.528 -3.287 -9.027 1.00 94.56 216 ILE A N 1
ATOM 1714 C CA . ILE A 1 216 ? -11.793 -3.366 -9.778 1.00 94.56 216 ILE A CA 1
ATOM 1715 C C . ILE A 1 216 ? -11.848 -2.276 -10.850 1.00 94.56 216 ILE A C 1
ATOM 1717 O O . ILE A 1 216 ? -12.152 -2.570 -12.005 1.00 94.56 216 ILE A O 1
ATOM 1721 N N . LEU A 1 217 ? -11.512 -1.031 -10.497 1.00 92.38 217 LEU A N 1
ATOM 1722 C CA . LEU A 1 217 ? -11.481 0.079 -11.456 1.00 92.38 217 LEU A CA 1
ATOM 1723 C C . LEU A 1 217 ? -10.459 -0.159 -12.576 1.00 92.38 217 LEU A C 1
ATOM 1725 O O . LEU A 1 217 ? -10.736 0.114 -13.745 1.00 92.38 217 LEU A O 1
ATOM 1729 N N . ALA A 1 218 ? -9.277 -0.678 -12.235 1.00 93.12 218 ALA A N 1
ATOM 1730 C CA . ALA A 1 218 ? -8.242 -1.013 -13.206 1.00 93.12 218 ALA A CA 1
ATOM 1731 C C . ALA A 1 218 ? -8.670 -2.174 -14.118 1.00 93.12 218 ALA A C 1
ATOM 1733 O O . ALA A 1 218 ? -8.462 -2.099 -15.329 1.00 93.12 218 ALA A O 1
ATOM 1734 N N . ALA A 1 219 ? -9.316 -3.205 -13.570 1.00 94.88 219 ALA A N 1
ATOM 1735 C CA . ALA A 1 219 ? -9.861 -4.321 -14.331 1.00 94.88 219 ALA A CA 1
ATOM 1736 C C . ALA A 1 219 ? -10.945 -3.849 -15.304 1.00 94.88 219 ALA A C 1
ATOM 1738 O O . ALA A 1 219 ? -10.856 -4.126 -16.496 1.00 94.88 219 ALA A O 1
ATOM 1739 N N . GLN A 1 220 ? -11.908 -3.051 -14.834 1.00 91.56 220 GLN A N 1
ATOM 1740 C CA . GLN A 1 220 ? -12.958 -2.470 -15.675 1.00 91.56 220 GLN A CA 1
ATOM 1741 C C . GLN A 1 220 ? -12.388 -1.629 -16.818 1.00 91.56 220 GLN A C 1
ATOM 1743 O O . GLN A 1 220 ? -12.823 -1.769 -17.957 1.00 91.56 220 GLN A O 1
ATOM 1748 N N . ARG A 1 221 ? -11.384 -0.788 -16.536 1.00 93.00 221 ARG A N 1
ATOM 1749 C CA . ARG A 1 221 ? -10.713 0.030 -17.556 1.00 93.00 221 ARG A CA 1
ATOM 1750 C C . ARG A 1 221 ? -10.056 -0.811 -18.655 1.00 93.00 221 ARG A C 1
ATOM 1752 O O . ARG A 1 221 ? -9.962 -0.342 -19.784 1.00 93.00 221 ARG A O 1
ATOM 1759 N N . ASN A 1 222 ? -9.607 -2.017 -18.321 1.00 92.88 222 ASN A N 1
ATOM 1760 C CA . ASN A 1 222 ? -8.969 -2.954 -19.243 1.00 92.88 222 ASN A CA 1
ATOM 1761 C C . ASN A 1 222 ? -9.909 -4.105 -19.648 1.00 92.88 222 ASN A C 1
ATOM 1763 O O . ASN A 1 222 ? -9.437 -5.176 -20.009 1.00 92.88 222 ASN A O 1
ATOM 1767 N N . ASN A 1 223 ? -11.233 -3.917 -19.552 1.00 94.50 223 ASN A N 1
ATOM 1768 C CA . ASN A 1 223 ? -12.252 -4.909 -19.923 1.00 94.50 223 ASN A CA 1
ATOM 1769 C C . ASN A 1 223 ? -12.082 -6.295 -19.269 1.00 94.50 223 ASN A C 1
ATOM 1771 O O . ASN A 1 223 ? -12.530 -7.295 -19.820 1.00 94.50 223 ASN A O 1
ATOM 1775 N N . TRP A 1 224 ? -11.464 -6.355 -18.086 1.00 94.12 224 TRP A N 1
ATOM 1776 C CA . TRP A 1 224 ? -11.126 -7.596 -17.379 1.00 94.12 224 TRP A CA 1
ATOM 1777 C C . TRP A 1 224 ? -10.215 -8.540 -18.183 1.00 94.12 224 TRP A C 1
ATOM 1779 O O . TRP A 1 224 ? -10.180 -9.740 -17.916 1.00 94.12 224 TRP A O 1
ATOM 1789 N N . GLU A 1 225 ? -9.470 -8.013 -19.156 1.00 92.12 225 GLU A N 1
ATOM 1790 C CA . GLU A 1 225 ? -8.558 -8.794 -19.984 1.00 92.12 225 GLU A CA 1
ATOM 1791 C C . GLU A 1 225 ? -7.204 -9.029 -19.300 1.00 92.12 225 GLU A C 1
ATOM 1793 O O . GLU A 1 225 ? -6.796 -8.331 -18.367 1.00 92.12 225 GLU A O 1
ATOM 1798 N N . HIS A 1 226 ? -6.478 -10.023 -19.814 1.00 91.88 226 HIS A N 1
ATOM 1799 C CA . HIS A 1 226 ? -5.118 -10.359 -19.389 1.00 91.88 226 HIS A CA 1
ATOM 1800 C C . HIS A 1 226 ? -5.071 -10.677 -17.880 1.00 91.88 226 HIS A C 1
ATOM 1802 O O . HIS A 1 226 ? -5.911 -11.422 -17.375 1.00 91.88 226 HIS A O 1
ATOM 1808 N N . GLY A 1 227 ? -4.089 -10.141 -17.155 1.00 96.00 227 GLY A N 1
ATOM 1809 C CA . GLY A 1 227 ? -3.970 -10.269 -15.707 1.00 96.00 227 GLY A CA 1
ATOM 1810 C C . GLY A 1 227 ? -4.732 -9.200 -14.925 1.00 96.00 227 GLY A C 1
ATOM 1811 O O . GLY A 1 227 ? -4.528 -9.103 -13.719 1.00 96.00 227 GLY A O 1
ATOM 1812 N N . ALA A 1 228 ? -5.597 -8.389 -15.549 1.00 96.75 228 ALA A N 1
ATOM 1813 C CA . ALA A 1 228 ? -6.203 -7.229 -14.888 1.00 96.75 228 ALA A CA 1
ATOM 1814 C C . ALA A 1 228 ? -7.129 -7.590 -13.708 1.00 96.75 228 ALA A C 1
ATOM 1816 O O . ALA A 1 228 ? -7.323 -6.775 -12.810 1.00 96.75 228 ALA A O 1
ATOM 1817 N N . ALA A 1 229 ? -7.662 -8.816 -13.678 1.00 97.31 229 ALA A N 1
ATOM 1818 C CA . ALA A 1 229 ? -8.433 -9.345 -12.550 1.00 97.31 229 ALA A CA 1
ATOM 1819 C C . ALA A 1 229 ? -7.559 -9.835 -11.375 1.00 97.31 229 ALA A C 1
ATOM 1821 O O . ALA A 1 229 ? -8.092 -10.161 -10.312 1.00 97.31 229 ALA A O 1
ATOM 1822 N N . ASN A 1 230 ? -6.237 -9.919 -11.554 1.00 98.56 230 ASN A N 1
ATOM 1823 C CA . ASN A 1 230 ? -5.312 -10.384 -10.529 1.00 98.56 230 ASN A CA 1
ATOM 1824 C C . ASN A 1 230 ? -4.926 -9.230 -9.595 1.00 98.56 230 ASN A C 1
ATOM 1826 O O . ASN A 1 230 ? -4.545 -8.141 -10.036 1.00 98.56 230 ASN A O 1
ATOM 1830 N N . VAL A 1 231 ? -4.982 -9.498 -8.293 1.00 98.62 231 VAL A N 1
ATOM 1831 C CA . VAL A 1 231 ? -4.575 -8.573 -7.233 1.00 98.62 231 VAL A CA 1
ATOM 1832 C C . VAL A 1 231 ? -3.584 -9.278 -6.335 1.00 98.62 231 VAL A C 1
ATOM 1834 O O . VAL A 1 231 ? -3.881 -10.363 -5.857 1.00 98.62 231 VAL A O 1
ATOM 1837 N N . VAL A 1 232 ? -2.428 -8.678 -6.083 1.00 98.50 232 VAL A N 1
ATOM 1838 C CA . VAL A 1 232 ? -1.438 -9.220 -5.148 1.00 98.50 232 VAL A CA 1
ATOM 1839 C C . VAL A 1 232 ? -1.459 -8.380 -3.880 1.00 98.50 232 VAL A C 1
ATOM 1841 O O . VAL A 1 232 ? -1.179 -7.183 -3.929 1.00 98.50 232 VAL A O 1
ATOM 1844 N N . LEU A 1 233 ? -1.814 -8.999 -2.758 1.00 98.12 233 LEU A N 1
ATOM 1845 C CA . LEU A 1 233 ? -1.836 -8.384 -1.435 1.00 98.12 233 LEU A CA 1
ATOM 1846 C C . LEU A 1 233 ? -0.586 -8.775 -0.653 1.00 98.12 233 LEU A C 1
ATOM 1848 O O . LEU A 1 233 ? -0.139 -9.921 -0.705 1.00 98.12 233 LEU A O 1
ATOM 1852 N N . THR A 1 234 ? -0.052 -7.816 0.093 1.00 95.00 234 THR A N 1
ATOM 1853 C CA . THR A 1 234 ? 1.099 -7.999 0.982 1.00 95.00 234 THR A CA 1
ATOM 1854 C C . THR A 1 234 ? 0.657 -7.791 2.424 1.00 95.00 234 THR A C 1
ATOM 1856 O O . THR A 1 234 ? -0.401 -7.224 2.673 1.00 95.00 234 THR A O 1
ATOM 1859 N N . PHE A 1 235 ? 1.454 -8.226 3.400 1.00 96.25 235 PHE A N 1
ATOM 1860 C CA . PHE A 1 235 ? 1.164 -7.992 4.819 1.00 96.25 235 PHE A CA 1
ATOM 1861 C C . PHE A 1 235 ? 1.589 -6.574 5.229 1.00 96.25 235 PHE A C 1
ATOM 1863 O O . PHE A 1 235 ? 2.591 -6.382 5.924 1.00 96.25 235 PHE A O 1
ATOM 1870 N N . VAL A 1 236 ? 0.851 -5.560 4.758 1.00 96.44 236 VAL A N 1
ATOM 1871 C CA . VAL A 1 236 ? 1.162 -4.138 4.976 1.00 96.44 236 VAL A CA 1
ATOM 1872 C C . VAL A 1 236 ? 1.344 -3.863 6.468 1.00 96.44 236 VAL A C 1
ATOM 1874 O O . VAL A 1 236 ? 0.432 -4.042 7.268 1.00 96.44 236 VAL A O 1
ATOM 1877 N N . GLY A 1 237 ? 2.541 -3.414 6.840 1.00 94.75 237 GLY A N 1
ATOM 1878 C CA . GLY A 1 237 ? 2.884 -3.053 8.211 1.00 94.75 237 GLY A CA 1
ATOM 1879 C C . GLY A 1 237 ? 3.342 -4.194 9.125 1.00 94.75 237 GLY A C 1
ATOM 1880 O O . GLY A 1 237 ? 3.821 -3.893 10.215 1.00 94.75 237 GLY A O 1
ATOM 1881 N N . GLY A 1 238 ? 3.257 -5.460 8.696 1.00 92.38 238 GLY A N 1
ATOM 1882 C CA . GLY A 1 238 ? 3.603 -6.635 9.518 1.00 92.38 238 GLY A CA 1
ATOM 1883 C C . GLY A 1 238 ? 5.107 -6.883 9.702 1.00 92.38 238 GLY A C 1
ATOM 1884 O O . GLY A 1 238 ? 5.500 -7.733 10.491 1.00 92.38 238 GLY A O 1
ATOM 1885 N N . GLY A 1 239 ? 5.952 -6.147 8.973 1.00 89.00 239 GLY A N 1
ATOM 1886 C CA . GLY A 1 239 ? 7.410 -6.161 9.118 1.00 89.00 239 GLY A CA 1
ATOM 1887 C C . GLY A 1 239 ? 7.917 -4.953 9.907 1.00 89.00 239 GLY A C 1
ATOM 1888 O O . GLY A 1 239 ? 7.590 -4.770 11.076 1.00 89.00 239 GLY A O 1
ATOM 1889 N N . ALA A 1 240 ? 8.682 -4.081 9.242 1.00 87.00 240 ALA A N 1
ATOM 1890 C CA . ALA A 1 240 ? 9.373 -2.942 9.860 1.00 87.00 240 ALA A CA 1
ATOM 1891 C C . ALA A 1 240 ? 8.473 -1.952 10.630 1.00 87.00 240 ALA A C 1
ATOM 1893 O O . ALA A 1 240 ? 8.967 -1.207 11.470 1.00 87.00 240 ALA A O 1
ATOM 1894 N N . PHE A 1 241 ? 7.166 -1.911 10.348 1.00 93.12 241 PHE A N 1
ATOM 1895 C CA . PHE A 1 241 ? 6.226 -0.998 11.012 1.00 93.12 241 PHE A CA 1
ATOM 1896 C C . PHE A 1 241 ? 5.510 -1.620 12.220 1.00 93.12 241 PHE A C 1
ATOM 1898 O O . PHE A 1 241 ? 4.754 -0.909 12.877 1.00 93.12 241 PHE A O 1
ATOM 1905 N N . GLY A 1 242 ? 5.726 -2.906 12.519 1.00 94.19 242 GLY A N 1
ATOM 1906 C CA . GLY A 1 242 ? 5.304 -3.537 13.774 1.00 94.19 242 GLY A CA 1
ATOM 1907 C C . GLY A 1 242 ? 3.793 -3.626 14.010 1.00 94.19 242 GLY A C 1
ATOM 1908 O O . GLY A 1 242 ? 3.362 -3.617 15.160 1.00 94.19 242 GLY A O 1
ATOM 1909 N N . ASN A 1 243 ? 2.970 -3.664 12.959 1.00 96.94 243 ASN A N 1
ATOM 1910 C CA . ASN A 1 243 ? 1.521 -3.822 13.122 1.00 96.94 243 ASN A CA 1
ATOM 1911 C C . ASN A 1 243 ? 1.184 -5.274 13.467 1.00 96.94 243 ASN A C 1
ATOM 1913 O O . ASN A 1 243 ? 1.803 -6.196 12.938 1.00 96.94 243 ASN A O 1
ATOM 1917 N N . ASP A 1 244 ? 0.184 -5.457 14.330 1.00 96.38 244 ASP A N 1
ATOM 1918 C CA . ASP A 1 244 ? -0.273 -6.782 14.739 1.00 96.38 244 ASP A CA 1
ATOM 1919 C C . ASP A 1 244 ? -0.817 -7.559 13.530 1.00 96.38 244 ASP A C 1
ATOM 1921 O O . ASP A 1 244 ? -1.625 -7.042 12.746 1.00 96.38 244 ASP A O 1
ATOM 1925 N N . ILE A 1 245 ? -0.375 -8.810 13.388 1.00 96.69 245 ILE A N 1
ATOM 1926 C CA . ILE A 1 245 ? -0.804 -9.694 12.307 1.00 96.69 245 ILE A CA 1
ATOM 1927 C C . ILE A 1 245 ? -2.316 -9.921 12.332 1.00 96.69 245 ILE A C 1
ATOM 1929 O O . ILE A 1 245 ? -2.939 -10.011 11.277 1.00 96.69 245 ILE A O 1
ATOM 1933 N N . GLU A 1 246 ? -2.929 -9.909 13.515 1.00 97.38 246 GLU A N 1
ATOM 1934 C CA . GLU A 1 246 ? -4.367 -10.070 13.684 1.00 97.38 246 GLU A CA 1
ATOM 1935 C C . GLU A 1 246 ? -5.151 -8.933 13.026 1.00 97.38 246 GLU A C 1
ATOM 1937 O O . GLU A 1 246 ? -6.189 -9.173 12.407 1.00 97.38 246 GLU A O 1
ATOM 1942 N N . TRP A 1 247 ? -4.640 -7.699 13.097 1.00 98.19 247 TRP A N 1
ATOM 1943 C CA . TRP A 1 247 ? -5.261 -6.540 12.449 1.00 98.19 247 TRP A CA 1
ATOM 1944 C C . TRP A 1 247 ? -5.132 -6.611 10.931 1.00 98.19 247 TRP A C 1
ATOM 1946 O O . TRP A 1 247 ? -6.045 -6.223 10.205 1.00 98.19 247 TRP A O 1
ATOM 1956 N N . ILE A 1 248 ? -3.995 -7.113 10.449 1.00 98.56 248 ILE A N 1
ATOM 1957 C CA . ILE A 1 248 ? -3.730 -7.280 9.022 1.00 98.56 248 ILE A CA 1
ATOM 1958 C C . ILE A 1 248 ? -4.651 -8.354 8.434 1.00 98.56 248 ILE A C 1
ATOM 1960 O O . ILE A 1 248 ? -5.314 -8.114 7.427 1.00 98.56 248 ILE A O 1
ATOM 1964 N N . VAL A 1 249 ? -4.724 -9.513 9.088 1.00 98.56 249 VAL A N 1
ATOM 1965 C CA . VAL A 1 249 ? -5.574 -10.643 8.697 1.00 98.56 249 VAL A CA 1
ATOM 1966 C C . VAL A 1 249 ? -7.047 -10.242 8.668 1.00 98.56 249 VAL A C 1
ATOM 1968 O O . VAL A 1 249 ? -7.738 -10.535 7.693 1.00 98.56 249 VAL A O 1
ATOM 1971 N N . ASP A 1 250 ? -7.522 -9.528 9.695 1.00 98.56 250 ASP A N 1
ATOM 1972 C CA . ASP A 1 250 ? -8.892 -9.002 9.735 1.00 98.56 250 ASP A CA 1
ATOM 1973 C C . ASP A 1 250 ? -9.177 -8.050 8.564 1.00 98.56 250 ASP A C 1
ATOM 1975 O O . ASP A 1 250 ? -10.174 -8.203 7.857 1.00 98.56 250 ASP A O 1
ATOM 1979 N N . ALA A 1 251 ? -8.261 -7.115 8.292 1.00 98.56 251 ALA A N 1
ATOM 1980 C CA . ALA A 1 251 ? -8.418 -6.137 7.223 1.00 98.56 251 ALA A CA 1
ATOM 1981 C C . ALA A 1 251 ? -8.413 -6.769 5.816 1.00 98.56 251 ALA A C 1
ATOM 1983 O O . ALA A 1 251 ? -9.226 -6.376 4.975 1.00 98.56 251 ALA A O 1
ATOM 1984 N N . ILE A 1 252 ? -7.556 -7.770 5.567 1.00 98.75 252 ILE A N 1
ATOM 1985 C CA . ILE A 1 252 ? -7.559 -8.557 4.320 1.00 98.75 252 ILE A CA 1
ATOM 1986 C C . ILE A 1 252 ? -8.900 -9.272 4.158 1.00 98.75 252 ILE A C 1
ATOM 1988 O O . ILE A 1 252 ? -9.555 -9.132 3.121 1.00 98.75 252 ILE A O 1
ATOM 1992 N N . ALA A 1 253 ? -9.312 -10.024 5.181 1.00 98.62 253 ALA A N 1
ATOM 1993 C CA . ALA A 1 253 ? -10.520 -10.835 5.136 1.00 98.62 253 ALA A CA 1
ATOM 1994 C C . ALA A 1 253 ? -11.766 -9.975 4.900 1.00 98.62 253 ALA A C 1
ATOM 1996 O O . ALA A 1 253 ? -12.583 -10.265 4.021 1.00 98.62 253 ALA A O 1
ATOM 1997 N N . ARG A 1 254 ? -11.866 -8.860 5.627 1.00 96.88 254 ARG A N 1
ATOM 1998 C CA . ARG A 1 254 ? -12.952 -7.898 5.477 1.00 96.88 254 ARG A CA 1
ATOM 1999 C C . ARG A 1 254 ? -13.012 -7.313 4.072 1.00 96.88 254 ARG A C 1
ATOM 2001 O O . ARG A 1 254 ? -14.098 -7.240 3.492 1.00 96.88 254 ARG A O 1
ATOM 2008 N N . ALA A 1 255 ? -11.878 -6.874 3.527 1.00 96.56 255 ALA A N 1
ATOM 2009 C CA . ALA A 1 255 ? -11.838 -6.304 2.188 1.00 96.56 255 ALA A CA 1
ATOM 2010 C C . ALA A 1 255 ? -12.272 -7.350 1.144 1.00 96.56 255 ALA A C 1
ATOM 2012 O O . ALA A 1 255 ? -13.145 -7.071 0.324 1.00 96.56 255 ALA A O 1
ATOM 2013 N N . CYS A 1 256 ? -11.766 -8.585 1.227 1.00 97.44 256 CYS A N 1
ATOM 2014 C CA . CYS A 1 256 ? -12.170 -9.664 0.320 1.00 97.44 256 CYS A CA 1
ATOM 2015 C C . CYS A 1 256 ? -13.682 -9.939 0.388 1.00 97.44 256 CYS A C 1
ATOM 2017 O O . CYS A 1 256 ? -14.346 -9.997 -0.647 1.00 97.44 256 CYS A O 1
ATOM 2019 N N . ALA A 1 257 ? -14.252 -10.027 1.594 1.00 95.69 257 ALA A N 1
ATOM 2020 C CA . ALA A 1 257 ? -15.686 -10.242 1.778 1.00 95.69 257 ALA A CA 1
ATOM 2021 C C . ALA A 1 257 ? -16.537 -9.061 1.272 1.00 95.69 257 ALA A C 1
ATOM 2023 O O . ALA A 1 257 ? -17.582 -9.269 0.656 1.00 95.69 257 ALA A O 1
ATOM 2024 N N . THR A 1 258 ? -16.078 -7.822 1.480 1.00 90.25 258 THR A N 1
ATOM 2025 C CA . THR A 1 258 ? -16.772 -6.595 1.039 1.00 90.25 258 THR A CA 1
ATOM 2026 C C . THR A 1 258 ? -16.923 -6.545 -0.481 1.00 90.25 258 THR A C 1
ATOM 2028 O O . THR A 1 258 ? -17.962 -6.135 -0.995 1.00 90.25 258 THR A O 1
ATOM 2031 N N . PHE A 1 259 ? -15.909 -7.004 -1.213 1.00 92.38 259 PHE A N 1
ATOM 2032 C CA . PHE A 1 259 ? -15.873 -6.972 -2.675 1.00 92.38 259 PHE A CA 1
ATOM 2033 C C . PHE A 1 259 ? -16.061 -8.363 -3.312 1.00 92.38 259 PHE A C 1
ATOM 2035 O O . PHE A 1 259 ? -15.744 -8.556 -4.487 1.00 92.38 259 PHE A O 1
ATOM 2042 N N . ALA A 1 260 ? -16.602 -9.342 -2.578 1.00 92.12 260 ALA A N 1
ATOM 2043 C CA . ALA A 1 260 ? -16.662 -10.742 -3.013 1.00 92.12 260 ALA A CA 1
ATOM 2044 C C . ALA A 1 260 ? -17.444 -10.967 -4.323 1.00 92.12 260 ALA A C 1
ATOM 2046 O O . ALA A 1 260 ? -17.162 -11.919 -5.060 1.00 92.12 260 ALA A O 1
ATOM 2047 N N . ALA A 1 261 ? -18.391 -10.074 -4.633 1.00 88.62 261 ALA A N 1
ATOM 2048 C CA . ALA A 1 261 ? -19.195 -10.103 -5.855 1.00 88.62 261 ALA A CA 1
ATOM 2049 C C . ALA A 1 261 ? -18.385 -9.832 -7.138 1.00 88.62 261 ALA A C 1
ATOM 2051 O O . ALA A 1 261 ? -18.845 -10.163 -8.230 1.00 88.62 261 ALA A O 1
ATOM 2052 N N . PHE A 1 262 ? -17.186 -9.253 -7.030 1.00 90.75 262 PHE A N 1
ATOM 2053 C CA . PHE A 1 262 ? -16.328 -8.989 -8.182 1.00 90.75 262 PHE A CA 1
ATOM 2054 C C . PHE A 1 262 ? -15.466 -10.221 -8.525 1.00 90.75 262 PHE A C 1
ATOM 2056 O O . PHE A 1 262 ? -14.997 -10.931 -7.623 1.00 90.75 262 PHE A O 1
ATOM 2063 N N . PRO A 1 263 ? -15.219 -10.502 -9.818 1.00 94.62 263 PRO A N 1
ATOM 2064 C CA . PRO A 1 263 ? -14.478 -11.683 -10.263 1.00 94.62 263 PRO A CA 1
ATOM 2065 C C . PRO A 1 263 ? -12.952 -11.485 -10.179 1.00 94.62 263 PRO A C 1
ATOM 2067 O O . PRO A 1 263 ? -12.223 -11.814 -11.108 1.00 94.62 263 PRO A O 1
ATOM 2070 N N . LEU A 1 264 ? -12.460 -10.927 -9.070 1.00 96.69 264 LEU A N 1
ATOM 2071 C CA . LEU A 1 264 ? -11.025 -10.798 -8.816 1.00 96.69 264 LEU A CA 1
ATOM 2072 C C . LEU A 1 264 ? -10.409 -12.126 -8.364 1.00 96.69 264 LEU A C 1
ATOM 2074 O O . LEU A 1 264 ? -11.063 -12.907 -7.664 1.00 96.69 264 LEU A O 1
ATOM 2078 N N . LYS A 1 265 ? -9.133 -12.313 -8.707 1.00 98.31 265 LYS A N 1
ATOM 2079 C CA . LYS A 1 265 ? -8.237 -13.331 -8.150 1.00 98.31 265 LYS A CA 1
ATOM 2080 C C . LYS A 1 265 ? -7.235 -12.652 -7.226 1.00 98.31 265 LYS A C 1
ATOM 2082 O O . LYS A 1 265 ? -6.361 -11.917 -7.683 1.00 98.31 265 LYS A O 1
ATOM 2087 N N . VAL A 1 266 ? -7.394 -12.860 -5.928 1.00 98.62 266 VAL A N 1
ATOM 2088 C CA . VAL A 1 266 ? -6.602 -12.219 -4.880 1.00 98.62 266 VAL A CA 1
ATOM 2089 C C . VAL A 1 266 ? -5.505 -13.173 -4.431 1.00 98.62 266 VAL A C 1
ATOM 2091 O O . VAL A 1 266 ? -5.781 -14.187 -3.805 1.00 98.62 266 VAL A O 1
ATOM 2094 N N . TYR A 1 267 ? -4.259 -12.833 -4.730 1.00 98.56 267 TYR A N 1
ATOM 2095 C CA . TYR A 1 267 ? -3.068 -13.543 -4.290 1.00 98.56 267 TYR A CA 1
ATOM 2096 C C . TYR A 1 267 ? -2.566 -12.915 -2.991 1.00 98.56 267 TYR A C 1
ATOM 2098 O O . TYR A 1 267 ? -2.073 -11.788 -2.998 1.00 98.56 267 TYR A O 1
ATOM 2106 N N . VAL A 1 268 ? -2.671 -13.631 -1.876 1.00 98.12 268 VAL A N 1
ATOM 2107 C CA . VAL A 1 268 ? -2.051 -13.237 -0.606 1.00 98.12 268 VAL A CA 1
ATOM 2108 C C . VAL A 1 268 ? -0.602 -13.719 -0.630 1.00 98.12 268 VAL A C 1
ATOM 2110 O O . VAL A 1 268 ? -0.349 -14.925 -0.619 1.00 98.12 268 VAL A O 1
ATOM 2113 N N . ALA A 1 269 ? 0.346 -12.785 -0.718 1.00 95.88 269 ALA A N 1
ATOM 2114 C CA . ALA A 1 269 ? 1.767 -13.072 -0.896 1.00 95.88 269 ALA A CA 1
ATOM 2115 C C . ALA A 1 269 ? 2.494 -13.240 0.448 1.00 95.88 269 ALA A C 1
ATOM 2117 O O . ALA A 1 269 ? 2.827 -12.267 1.131 1.00 95.88 269 ALA A O 1
ATOM 2118 N N . HIS A 1 270 ? 2.786 -14.490 0.804 1.00 94.12 270 HIS A N 1
ATOM 2119 C CA . HIS A 1 270 ? 3.595 -14.851 1.968 1.00 94.12 270 HIS A CA 1
ATOM 2120 C C . HIS A 1 270 ? 5.076 -14.841 1.613 1.00 94.12 270 HIS A C 1
ATOM 2122 O O . HIS A 1 270 ? 5.468 -15.222 0.510 1.00 94.12 270 HIS A O 1
ATOM 2128 N N . TYR A 1 271 ? 5.921 -14.423 2.550 1.00 89.69 271 TYR A N 1
ATOM 2129 C CA . TYR A 1 271 ? 7.359 -14.406 2.316 1.00 89.69 271 TYR A CA 1
ATOM 2130 C C . TYR A 1 271 ? 7.949 -15.815 2.447 1.00 89.69 271 TYR A C 1
ATOM 2132 O O . TYR A 1 271 ? 7.906 -16.409 3.521 1.00 89.69 271 TYR A O 1
ATOM 2140 N N . ARG A 1 272 ? 8.544 -16.317 1.358 1.00 88.94 272 ARG A N 1
ATOM 2141 C CA . ARG A 1 272 ? 9.231 -17.619 1.199 1.00 88.94 272 ARG A CA 1
ATOM 2142 C C . ARG A 1 272 ? 8.387 -18.881 1.379 1.00 88.94 272 ARG A C 1
ATOM 2144 O O . ARG A 1 272 ? 8.575 -19.815 0.609 1.00 88.94 272 ARG A O 1
ATOM 2151 N N . ALA A 1 273 ? 7.484 -18.926 2.347 1.00 93.88 273 ALA A N 1
ATOM 2152 C CA . ALA A 1 273 ? 6.620 -20.066 2.619 1.00 93.88 273 ALA A CA 1
ATOM 2153 C C . ALA A 1 273 ? 5.220 -19.578 2.983 1.00 93.88 273 ALA A C 1
ATOM 2155 O O . ALA A 1 273 ? 5.071 -18.488 3.529 1.00 93.88 273 ALA A O 1
ATOM 2156 N N . ILE A 1 274 ? 4.203 -20.384 2.680 1.00 96.69 274 ILE A N 1
ATOM 2157 C CA . ILE A 1 274 ? 2.840 -20.113 3.137 1.00 96.69 274 ILE A CA 1
ATOM 2158 C C . ILE A 1 274 ? 2.787 -20.383 4.638 1.00 96.69 274 ILE A C 1
ATOM 2160 O O . ILE A 1 274 ? 3.125 -21.479 5.090 1.00 96.69 274 ILE A O 1
ATOM 2164 N N . ASP A 1 275 ? 2.337 -19.394 5.403 1.00 97.12 275 ASP A N 1
ATOM 2165 C CA . ASP A 1 275 ? 1.922 -19.619 6.780 1.00 97.12 275 ASP A CA 1
ATOM 2166 C C . ASP A 1 275 ? 0.484 -20.154 6.771 1.00 97.12 275 ASP A C 1
ATOM 2168 O O . ASP A 1 275 ? -0.483 -19.410 6.576 1.00 97.12 275 ASP A O 1
ATOM 2172 N N . PHE A 1 276 ? 0.351 -21.468 6.959 1.00 97.38 276 PHE A N 1
ATOM 2173 C CA . PHE A 1 276 ? -0.940 -22.160 6.959 1.00 97.38 276 PHE A CA 1
ATOM 2174 C C . PHE A 1 276 ? -1.856 -21.728 8.115 1.00 97.38 276 PHE A C 1
ATOM 2176 O O . PHE A 1 276 ? -3.078 -21.832 8.003 1.00 97.38 276 PHE A O 1
ATOM 2183 N N . GLY A 1 277 ? -1.292 -21.227 9.219 1.00 98.00 277 GLY A N 1
ATOM 2184 C CA . GLY A 1 277 ? -2.072 -20.659 10.316 1.00 98.00 277 GLY A CA 1
ATOM 2185 C C . GLY A 1 277 ? -2.729 -19.352 9.884 1.00 98.00 277 GLY A C 1
ATOM 2186 O O . GLY A 1 277 ? -3.943 -19.192 10.011 1.00 98.00 277 GLY A O 1
ATOM 2187 N N . ILE A 1 278 ? -1.946 -18.449 9.292 1.00 97.75 278 ILE A N 1
ATOM 2188 C CA . ILE A 1 278 ? -2.445 -17.191 8.720 1.00 97.75 278 ILE A CA 1
ATOM 2189 C C . ILE A 1 278 ? -3.447 -17.453 7.592 1.00 97.75 278 ILE A C 1
ATOM 2191 O O . ILE A 1 278 ? -4.475 -16.780 7.524 1.00 97.75 278 ILE A O 1
ATOM 2195 N N . GLU A 1 279 ? -3.190 -18.437 6.730 1.00 98.38 279 GLU A N 1
ATOM 2196 C CA . GLU A 1 279 ? -4.137 -18.860 5.696 1.00 98.38 279 GLU A CA 1
ATOM 2197 C C . GLU A 1 279 ? -5.484 -19.283 6.279 1.00 98.38 279 GLU A C 1
ATOM 2199 O O . GLU A 1 279 ? -6.524 -18.745 5.890 1.00 98.38 279 GLU A O 1
ATOM 2204 N N . ALA A 1 280 ? -5.472 -20.196 7.251 1.00 98.31 280 ALA A N 1
ATOM 2205 C CA . ALA A 1 280 ? -6.690 -20.652 7.904 1.00 98.31 280 ALA A CA 1
ATOM 2206 C C . ALA A 1 280 ? -7.449 -19.491 8.570 1.00 98.31 280 ALA A C 1
ATOM 2208 O O . ALA A 1 280 ? -8.677 -19.427 8.477 1.00 98.31 280 ALA A O 1
ATOM 2209 N N . MET A 1 281 ? -6.737 -18.549 9.199 1.00 98.38 281 MET A N 1
ATOM 2210 C CA . MET A 1 281 ? -7.354 -17.375 9.820 1.00 98.38 281 MET A CA 1
ATOM 2211 C C . MET A 1 281 ? -8.003 -16.437 8.797 1.00 98.38 281 MET A C 1
ATOM 2213 O O . MET A 1 281 ? -9.137 -16.010 9.016 1.00 98.38 281 MET A O 1
ATOM 2217 N N . ILE A 1 282 ? -7.321 -16.131 7.686 1.00 98.62 282 ILE A N 1
ATOM 2218 C CA . ILE A 1 282 ? -7.872 -15.284 6.618 1.00 98.62 282 ILE A CA 1
ATOM 2219 C C . ILE A 1 282 ? -9.144 -15.924 6.055 1.00 98.62 282 ILE A C 1
ATOM 2221 O O . ILE A 1 282 ? -10.189 -15.274 6.034 1.00 98.62 282 ILE A O 1
ATOM 2225 N N . ASN A 1 283 ? -9.087 -17.203 5.676 1.00 98.31 283 ASN A N 1
ATOM 2226 C CA . ASN A 1 283 ? -10.226 -17.907 5.084 1.00 98.31 283 ASN A CA 1
ATOM 2227 C C . ASN A 1 283 ? -11.419 -17.990 6.050 1.00 98.31 283 ASN A C 1
ATOM 2229 O O . ASN A 1 283 ? -12.537 -17.631 5.686 1.00 98.31 283 ASN A O 1
ATOM 2233 N N . SER A 1 284 ? -11.173 -18.348 7.314 1.00 98.44 284 SER A N 1
ATOM 2234 C CA . SER A 1 284 ? -12.214 -18.406 8.349 1.00 98.44 284 SER A CA 1
ATOM 2235 C C . SER A 1 284 ? -12.901 -17.051 8.574 1.00 98.44 284 SER A C 1
ATOM 2237 O O . SER A 1 284 ? -14.124 -16.972 8.710 1.00 98.44 284 SER A O 1
ATOM 2239 N N . ARG A 1 285 ? -12.142 -15.946 8.560 1.00 98.44 285 ARG A N 1
ATOM 2240 C CA . ARG A 1 285 ? -12.715 -14.598 8.709 1.00 98.44 285 ARG A CA 1
ATOM 2241 C C . ARG A 1 285 ? -13.471 -14.129 7.479 1.00 98.44 285 ARG A C 1
ATOM 2243 O O . ARG A 1 285 ? -14.479 -13.443 7.635 1.00 98.44 285 ARG A O 1
ATOM 2250 N N . ILE A 1 286 ? -13.020 -14.492 6.277 1.00 98.19 286 ILE A N 1
ATOM 2251 C CA . ILE A 1 286 ? -13.775 -14.227 5.047 1.00 98.19 286 ILE A CA 1
ATOM 2252 C C . ILE A 1 286 ? -15.155 -14.877 5.164 1.00 98.19 286 ILE A C 1
ATOM 2254 O O . ILE A 1 286 ? -16.160 -14.189 4.990 1.00 98.19 286 ILE A O 1
ATOM 2258 N N . ASP A 1 287 ? -15.213 -16.154 5.545 1.00 97.44 287 ASP A N 1
ATOM 2259 C CA . ASP A 1 287 ? -16.475 -16.876 5.722 1.00 97.44 287 ASP A CA 1
ATOM 2260 C C . ASP A 1 287 ? -17.374 -16.218 6.778 1.00 97.44 287 ASP A C 1
ATOM 2262 O O . ASP A 1 287 ? -18.570 -16.022 6.539 1.00 97.44 287 ASP A O 1
ATOM 2266 N N . ALA A 1 288 ? -16.806 -15.806 7.916 1.00 97.12 288 ALA A N 1
ATOM 2267 C CA . ALA A 1 288 ? -17.543 -15.103 8.965 1.00 97.12 288 ALA A CA 1
ATOM 2268 C C . ALA A 1 288 ? -18.158 -13.782 8.460 1.00 97.12 288 ALA A C 1
ATOM 2270 O O . ALA A 1 288 ? -19.342 -13.522 8.692 1.00 97.12 288 ALA A O 1
ATOM 2271 N N . TYR A 1 289 ? -17.396 -12.972 7.717 1.00 95.69 289 TYR A N 1
ATOM 2272 C CA . TYR A 1 289 ? -17.909 -11.733 7.129 1.00 95.69 289 TYR A CA 1
ATOM 2273 C C . TYR A 1 289 ? -18.970 -11.984 6.055 1.00 95.69 289 TYR A C 1
ATOM 2275 O O . TYR A 1 289 ? -19.963 -11.260 5.996 1.00 95.69 289 TYR A O 1
ATOM 2283 N N . LEU A 1 290 ? -18.813 -13.013 5.220 1.00 93.44 290 LEU A N 1
ATOM 2284 C CA . LEU A 1 290 ? -19.812 -13.369 4.210 1.00 93.44 290 LEU A CA 1
ATOM 2285 C C . LEU A 1 290 ? -21.138 -13.805 4.853 1.00 93.44 290 LEU A C 1
ATOM 2287 O O . LEU A 1 290 ? -22.205 -13.361 4.423 1.00 93.44 290 LEU A O 1
ATOM 2291 N N . GLN A 1 291 ? -21.084 -14.611 5.918 1.00 93.62 291 GLN A N 1
ATOM 2292 C CA . GLN A 1 291 ? -22.265 -15.006 6.694 1.00 93.62 291 GLN A CA 1
ATOM 2293 C C . GLN A 1 291 ? -22.931 -13.799 7.369 1.00 93.62 291 GLN A C 1
ATOM 2295 O O . GLN A 1 291 ? -24.160 -13.660 7.351 1.00 93.62 291 GLN A O 1
ATOM 2300 N N . GLN A 1 292 ? -22.129 -12.887 7.924 1.00 90.38 292 GLN A N 1
ATOM 2301 C CA . GLN A 1 292 ? -22.630 -11.645 8.500 1.00 90.38 292 GLN A CA 1
ATOM 2302 C C . GLN A 1 292 ? -23.340 -10.787 7.440 1.00 90.38 292 GLN A C 1
ATOM 2304 O O . GLN A 1 292 ? -24.475 -10.370 7.665 1.00 90.38 292 GLN A O 1
ATOM 2309 N N . ASN A 1 293 ? -22.735 -10.585 6.268 1.00 84.00 293 ASN A N 1
ATOM 2310 C CA . ASN A 1 293 ? -23.321 -9.788 5.185 1.00 84.00 293 ASN A CA 1
ATOM 2311 C C . ASN A 1 293 ? -24.638 -10.398 4.671 1.00 84.00 293 ASN A C 1
ATOM 2313 O O . ASN A 1 293 ? -25.606 -9.675 4.434 1.00 84.00 293 ASN A O 1
ATOM 2317 N N . ALA A 1 294 ? -24.707 -11.730 4.561 1.00 83.06 294 ALA A N 1
ATOM 2318 C CA . ALA A 1 294 ? -25.920 -12.436 4.149 1.00 83.06 294 ALA A CA 1
ATOM 2319 C C . ALA A 1 294 ? -27.059 -12.310 5.177 1.00 83.06 294 ALA A C 1
ATOM 2321 O O . ALA A 1 294 ? -28.207 -12.069 4.804 1.00 83.06 294 ALA A O 1
ATOM 2322 N N . SER A 1 295 ? -26.754 -12.438 6.474 1.00 77.25 295 SER A N 1
ATOM 2323 C CA . SER A 1 295 ? -27.760 -12.365 7.548 1.00 77.25 295 SER A CA 1
ATOM 2324 C C . SER A 1 295 ? -28.386 -10.978 7.720 1.00 77.25 295 SER A C 1
ATOM 2326 O O . SER A 1 295 ? -29.543 -10.880 8.125 1.00 77.25 295 SER A O 1
ATOM 2328 N N . HIS A 1 296 ? -27.667 -9.909 7.370 1.00 71.50 296 HIS A N 1
ATOM 2329 C CA . HIS A 1 296 ? -28.172 -8.537 7.479 1.00 71.50 296 HIS A CA 1
ATOM 2330 C C . HIS A 1 296 ? -29.026 -8.100 6.275 1.00 71.50 296 HIS A C 1
ATOM 2332 O O . HIS A 1 296 ? -29.514 -6.972 6.258 1.00 71.50 296 HIS A O 1
ATOM 2338 N N . GLY A 1 297 ? -29.215 -8.955 5.256 1.00 55.31 297 GLY A N 1
ATOM 2339 C CA . GLY A 1 297 ? -29.915 -8.583 4.018 1.00 55.31 297 GLY A CA 1
ATOM 2340 C C . GLY A 1 297 ? -29.224 -7.450 3.248 1.00 55.31 297 GLY A C 1
ATOM 2341 O O . GLY A 1 297 ? -29.804 -6.861 2.334 1.00 55.31 297 GLY A O 1
ATOM 2342 N N . GLU A 1 298 ? -27.982 -7.131 3.615 1.00 50.97 298 GLU A N 1
ATOM 2343 C CA . GLU A 1 298 ? -27.175 -6.103 2.987 1.00 50.97 298 GLU A CA 1
ATOM 2344 C C . GLU A 1 298 ? -26.595 -6.665 1.688 1.00 50.97 298 GLU A C 1
ATOM 2346 O O . GLU A 1 298 ? -25.425 -7.034 1.600 1.00 50.97 298 GLU A O 1
ATOM 2351 N N . HIS A 1 299 ? -27.385 -6.642 0.615 1.00 50.56 299 HIS A N 1
ATOM 2352 C CA . HIS A 1 299 ? -26.799 -6.448 -0.709 1.00 50.56 299 HIS A CA 1
ATOM 2353 C C . HIS A 1 299 ? -26.261 -5.014 -0.762 1.00 50.56 299 HIS A C 1
ATOM 2355 O O . HIS A 1 299 ? -26.853 -4.139 -1.393 1.00 50.56 299 HIS A O 1
ATOM 2361 N N . LYS A 1 300 ? -25.176 -4.735 -0.027 1.00 50.50 300 LYS A N 1
ATOM 2362 C CA . LYS A 1 300 ? -24.485 -3.451 -0.097 1.00 50.50 300 LYS A CA 1
ATOM 2363 C C . LYS A 1 300 ? -24.018 -3.291 -1.535 1.00 50.50 300 LYS A C 1
ATOM 2365 O O . LYS A 1 300 ? -23.085 -3.953 -1.979 1.00 50.50 300 LYS A O 1
ATOM 2370 N N . CYS A 1 301 ? -24.712 -2.439 -2.284 1.00 49.88 301 CYS A N 1
ATOM 2371 C CA . CYS A 1 301 ? -24.202 -1.967 -3.554 1.00 49.88 301 CYS A CA 1
ATOM 2372 C C . CYS A 1 301 ? -22.932 -1.182 -3.223 1.00 49.88 301 CYS A C 1
ATOM 2374 O O . CYS A 1 301 ? -22.993 -0.107 -2.624 1.00 49.88 301 CYS A O 1
ATOM 2376 N N . VAL A 1 302 ? -21.773 -1.773 -3.509 1.00 58.94 302 VAL A N 1
ATOM 2377 C CA . VAL A 1 302 ? -20.497 -1.107 -3.276 1.00 58.94 302 VAL A CA 1
ATOM 2378 C C . VAL A 1 302 ? -20.321 -0.082 -4.385 1.00 58.94 302 VAL A C 1
ATOM 2380 O O . VAL A 1 302 ? -19.952 -0.408 -5.514 1.00 58.94 302 VAL A O 1
ATOM 2383 N N . HIS A 1 303 ? -20.638 1.169 -4.069 1.00 53.69 303 HIS A N 1
ATOM 2384 C CA . HIS A 1 303 ? -20.412 2.284 -4.970 1.00 53.69 303 HIS A CA 1
ATOM 2385 C C . HIS A 1 303 ? -18.946 2.695 -4.894 1.00 53.69 303 HIS A C 1
ATOM 2387 O O . HIS A 1 303 ? -18.513 3.351 -3.950 1.00 53.69 303 HIS A O 1
ATOM 2393 N N . ILE A 1 304 ? -18.176 2.306 -5.907 1.00 60.59 304 ILE A N 1
ATOM 2394 C CA . ILE A 1 304 ? -16.799 2.764 -6.063 1.00 60.59 304 ILE A CA 1
ATOM 2395 C C . ILE A 1 304 ? -16.839 4.074 -6.843 1.00 60.59 304 ILE A C 1
ATOM 2397 O O . ILE A 1 304 ? -16.918 4.088 -8.070 1.00 60.59 304 ILE A O 1
ATOM 2401 N N . THR A 1 305 ? -16.812 5.189 -6.124 1.00 51.38 305 THR A N 1
ATOM 2402 C CA . THR A 1 305 ? -16.671 6.514 -6.728 1.00 51.38 305 THR A CA 1
ATOM 2403 C C . THR A 1 305 ? -15.245 6.995 -6.561 1.00 51.38 305 THR A C 1
ATOM 2405 O O . THR A 1 305 ? -14.701 6.992 -5.456 1.00 51.38 305 THR A O 1
ATOM 2408 N N . ARG A 1 306 ? -14.645 7.470 -7.650 1.00 54.91 306 ARG A N 1
ATOM 2409 C CA . ARG A 1 306 ? -13.426 8.262 -7.542 1.00 54.91 306 ARG A CA 1
ATOM 2410 C C . ARG A 1 306 ? -13.808 9.596 -6.901 1.00 54.91 306 ARG A C 1
ATOM 2412 O O . ARG A 1 306 ? -14.682 10.275 -7.427 1.00 54.91 306 ARG A O 1
ATOM 2419 N N . GLY A 1 307 ? -13.218 9.934 -5.755 1.00 50.31 307 GLY A N 1
ATOM 2420 C CA . GLY A 1 307 ? -13.464 11.237 -5.126 1.00 50.31 307 GLY A CA 1
ATOM 2421 C C . GLY A 1 307 ? -13.026 12.395 -6.031 1.00 50.31 307 GLY A C 1
ATOM 2422 O O . GLY A 1 307 ? -12.257 12.174 -6.969 1.00 50.31 307 GLY A O 1
ATOM 2423 N N . ASP A 1 308 ? -13.477 13.615 -5.717 1.00 39.31 308 ASP A N 1
ATOM 2424 C CA . ASP A 1 308 ? -13.120 14.877 -6.392 1.00 39.31 308 ASP A CA 1
ATOM 2425 C C . ASP A 1 308 ? -11.636 15.240 -6.182 1.00 39.31 308 ASP A C 1
ATOM 2427 O O . ASP A 1 308 ? -11.277 16.242 -5.564 1.00 39.31 308 ASP A O 1
ATOM 2431 N N . TRP A 1 309 ? -10.738 14.387 -6.657 1.00 45.75 309 TRP A N 1
ATOM 2432 C CA . TRP A 1 309 ? -9.300 14.574 -6.593 1.00 45.75 309 TRP A CA 1
ATOM 2433 C C . TRP A 1 309 ? -8.783 14.534 -8.018 1.00 45.75 309 TRP A C 1
ATOM 2435 O O . TRP A 1 309 ? -8.935 13.537 -8.726 1.00 45.75 309 TRP A O 1
ATOM 2445 N N . GLN A 1 310 ? -8.233 15.671 -8.444 1.00 38.09 310 GLN A N 1
ATOM 2446 C CA . GLN A 1 310 ? -7.726 15.851 -9.793 1.00 38.09 310 GLN A CA 1
ATOM 2447 C C . GLN A 1 310 ? -6.691 14.770 -10.095 1.00 38.09 310 GLN A C 1
ATOM 2449 O O . GLN A 1 310 ? -5.752 14.560 -9.325 1.00 38.09 310 GLN A O 1
ATOM 2454 N N . ASP A 1 311 ? -6.878 14.098 -11.229 1.00 40.47 311 ASP A N 1
ATOM 2455 C CA . ASP A 1 311 ? -5.814 13.355 -11.879 1.00 40.47 311 ASP A CA 1
ATOM 2456 C C . ASP A 1 311 ? -4.563 14.241 -11.917 1.00 40.47 311 ASP A C 1
ATOM 2458 O O . ASP A 1 311 ? -4.567 15.294 -12.559 1.00 40.47 311 ASP A O 1
ATOM 2462 N N . GLY A 1 312 ? -3.481 13.817 -11.253 1.00 40.12 312 GLY A N 1
ATOM 2463 C CA . GLY A 1 312 ? -2.157 14.263 -11.679 1.00 40.12 312 GLY A CA 1
ATOM 2464 C C . GLY A 1 312 ? -2.053 13.976 -13.180 1.00 40.12 312 GLY 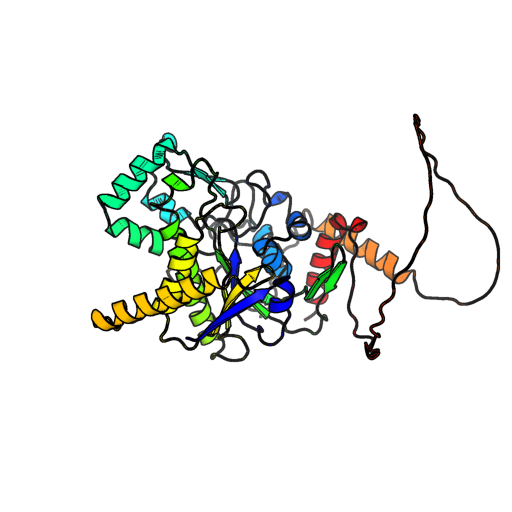A C 1
ATOM 2465 O O . GLY A 1 312 ? -2.615 12.966 -13.615 1.00 40.12 312 GLY A O 1
ATOM 2466 N N . PRO A 1 313 ? -1.442 14.861 -13.986 1.00 32.69 313 PRO A N 1
ATOM 2467 C CA . PRO A 1 313 ? -1.538 14.797 -15.438 1.00 32.69 313 PRO A CA 1
ATOM 2468 C C . PRO A 1 313 ? -1.277 13.372 -15.920 1.00 32.69 313 PRO A C 1
ATOM 2470 O O . PRO A 1 313 ? -0.180 12.835 -15.770 1.00 32.69 313 PRO A O 1
ATOM 2473 N N . VAL A 1 314 ? -2.320 12.741 -16.466 1.00 33.78 314 VAL A N 1
ATOM 2474 C CA . VAL A 1 314 ? -2.167 11.499 -17.211 1.00 33.78 314 VAL A CA 1
ATOM 2475 C C . VAL A 1 314 ? -1.287 11.886 -18.383 1.00 33.78 314 VAL A C 1
ATOM 2477 O O . VAL A 1 314 ? -1.722 12.668 -19.230 1.00 33.78 314 VAL A O 1
ATOM 2480 N N . ALA A 1 315 ? -0.058 11.377 -18.427 1.00 30.45 315 ALA A N 1
ATOM 2481 C CA . ALA A 1 315 ? 0.749 11.417 -19.633 1.00 30.45 315 ALA A CA 1
ATOM 2482 C C . ALA A 1 315 ? 0.016 10.581 -20.693 1.00 30.45 315 ALA A C 1
ATOM 2484 O O . ALA A 1 315 ? 0.274 9.397 -20.879 1.00 30.45 315 ALA A O 1
ATOM 2485 N N . ARG A 1 316 ? -0.993 11.176 -21.339 1.00 27.78 316 ARG A N 1
ATOM 2486 C CA . ARG A 1 316 ? -1.505 10.684 -22.608 1.00 27.78 316 ARG A CA 1
ATOM 2487 C C . ARG A 1 316 ? -0.389 10.977 -23.590 1.00 27.78 316 ARG A C 1
ATOM 2489 O O . ARG A 1 316 ? -0.084 12.139 -23.847 1.00 27.78 316 ARG A O 1
ATOM 2496 N N . THR A 1 317 ? 0.249 9.928 -24.081 1.00 31.33 317 THR A N 1
ATOM 2497 C CA . THR A 1 317 ? 1.187 9.988 -25.196 1.00 31.33 317 THR A CA 1
ATOM 2498 C C . THR A 1 317 ? 0.428 10.418 -26.451 1.00 31.33 317 THR A C 1
ATOM 2500 O O . THR A 1 317 ? -0.002 9.624 -27.276 1.00 31.33 317 THR A O 1
ATOM 2503 N N . SER A 1 318 ? 0.210 11.720 -26.576 1.00 28.59 318 SER A N 1
ATOM 2504 C CA . SER A 1 318 ? -0.093 12.379 -27.837 1.00 28.59 318 SER A CA 1
ATOM 2505 C C . SER A 1 318 ? 0.648 13.707 -27.793 1.00 28.59 318 SER A C 1
ATOM 2507 O O . SER A 1 318 ? 0.147 14.675 -27.226 1.00 28.59 318 SER A O 1
ATOM 2509 N N . SER A 1 319 ? 1.868 13.704 -28.333 1.00 30.88 319 SER A N 1
ATOM 2510 C CA . SER A 1 319 ? 2.896 14.756 -28.274 1.00 30.88 319 SER A CA 1
ATOM 2511 C C . SER A 1 319 ? 3.524 14.982 -26.892 1.00 30.88 319 SER A C 1
ATOM 2513 O O . SER A 1 319 ? 2.886 15.452 -25.952 1.00 30.88 319 SER A O 1
ATOM 2515 N N . ALA A 1 320 ? 4.811 14.636 -26.784 1.00 27.06 320 ALA A N 1
ATOM 2516 C CA . ALA A 1 320 ? 5.661 15.055 -25.681 1.00 27.06 320 ALA A CA 1
ATOM 2517 C C . ALA A 1 320 ? 5.643 16.593 -25.594 1.00 27.06 320 ALA A C 1
ATOM 2519 O O . ALA A 1 320 ? 5.867 17.250 -26.614 1.00 27.06 320 ALA A O 1
ATOM 2520 N N . PRO A 1 321 ? 5.376 17.196 -24.425 1.00 28.00 321 PRO A N 1
ATOM 2521 C CA . PRO A 1 321 ? 5.605 18.620 -24.266 1.00 28.00 321 PRO A CA 1
ATOM 2522 C C . PRO A 1 321 ? 7.110 18.868 -24.402 1.00 28.00 321 PRO A C 1
ATOM 2524 O O . PRO A 1 321 ? 7.910 18.189 -23.754 1.00 28.00 321 PRO A O 1
ATOM 2527 N N . GLU A 1 322 ? 7.498 19.831 -25.240 1.00 32.41 322 GLU A N 1
ATOM 2528 C CA . GLU A 1 322 ? 8.854 20.381 -25.244 1.00 32.41 322 GLU A CA 1
ATOM 2529 C C . GLU A 1 322 ? 9.141 20.935 -23.843 1.00 32.41 322 GLU A C 1
ATOM 2531 O O . GLU A 1 322 ? 8.760 22.052 -23.489 1.00 32.41 322 GLU A O 1
ATOM 2536 N N . ALA A 1 323 ? 9.763 20.107 -23.005 1.00 31.62 323 ALA A N 1
ATOM 2537 C CA . ALA A 1 323 ? 10.244 20.503 -21.700 1.00 31.62 323 ALA A CA 1
ATOM 2538 C C . ALA A 1 323 ? 11.356 21.531 -21.919 1.00 31.62 323 ALA A C 1
ATOM 2540 O O . ALA A 1 323 ? 12.476 21.197 -22.312 1.00 31.62 323 ALA A O 1
ATOM 2541 N N . THR A 1 324 ? 11.034 22.802 -21.695 1.00 29.77 324 THR A N 1
ATOM 2542 C CA . THR A 1 324 ? 12.014 23.882 -21.697 1.00 29.77 324 THR A CA 1
ATOM 2543 C C . THR A 1 324 ? 13.119 23.556 -20.691 1.00 29.77 324 THR A C 1
ATOM 2545 O O . THR A 1 324 ? 12.901 23.209 -19.529 1.00 29.77 324 THR A O 1
ATOM 2548 N N . SER A 1 325 ? 14.340 23.586 -21.210 1.00 35.53 325 SER A N 1
ATOM 2549 C CA . SER A 1 325 ? 15.481 22.759 -20.828 1.00 35.53 325 SER A CA 1
ATOM 2550 C C . SER A 1 325 ? 16.260 23.215 -19.588 1.00 35.53 325 SER A C 1
ATOM 2552 O O . SER A 1 325 ? 17.481 23.071 -19.552 1.00 35.53 325 SER A O 1
ATOM 2554 N N . THR A 1 326 ? 15.620 23.792 -18.573 1.00 30.88 326 THR A N 1
ATOM 2555 C CA . THR A 1 326 ? 16.356 24.359 -17.425 1.00 30.88 326 THR A CA 1
ATOM 2556 C C . THR A 1 326 ? 16.328 23.486 -16.172 1.00 30.88 326 THR A C 1
ATOM 2558 O O . THR A 1 326 ? 17.327 23.453 -15.463 1.00 30.88 326 THR A O 1
ATOM 2561 N N . ALA A 1 327 ? 15.276 22.694 -15.931 1.00 33.25 327 ALA A N 1
ATOM 2562 C CA . ALA A 1 327 ? 15.229 21.767 -14.786 1.00 33.25 327 ALA A CA 1
ATOM 2563 C C . ALA A 1 327 ? 15.945 20.422 -15.046 1.00 33.25 327 ALA A C 1
ATOM 2565 O O . ALA A 1 327 ? 16.422 19.778 -14.116 1.00 33.25 327 ALA A O 1
ATOM 2566 N N . PHE A 1 328 ? 16.065 20.011 -16.313 1.00 35.81 328 PHE A N 1
ATOM 2567 C CA . PHE A 1 328 ? 16.753 18.773 -16.710 1.00 35.81 328 PHE A CA 1
ATOM 2568 C C . PHE A 1 328 ? 18.282 18.865 -16.538 1.00 35.81 328 PHE A C 1
ATOM 2570 O O . PHE A 1 328 ? 18.951 17.869 -16.273 1.00 35.81 328 PHE A O 1
ATOM 2577 N N . ALA A 1 329 ? 18.846 20.066 -16.696 1.00 32.97 329 ALA A N 1
ATOM 2578 C CA . ALA A 1 329 ? 20.286 20.256 -16.842 1.00 32.97 329 ALA A CA 1
ATOM 2579 C C . ALA A 1 329 ? 21.054 20.347 -15.514 1.00 32.97 329 ALA A C 1
ATOM 2581 O O . ALA A 1 329 ? 22.243 20.052 -15.496 1.00 32.97 329 ALA A O 1
ATOM 2582 N N . THR A 1 330 ? 20.424 20.734 -14.404 1.00 38.38 330 THR A N 1
ATOM 2583 C CA . THR A 1 330 ? 21.140 20.901 -13.125 1.00 38.38 330 THR A CA 1
ATOM 2584 C C . THR A 1 330 ? 21.118 19.659 -12.237 1.00 38.38 330 THR A C 1
ATOM 2586 O O . THR A 1 330 ? 22.135 19.374 -11.612 1.00 38.38 330 THR A O 1
ATOM 2589 N N . ASP A 1 331 ? 20.034 18.875 -12.246 1.00 40.22 331 ASP A N 1
ATOM 2590 C CA . ASP A 1 331 ? 19.904 17.701 -11.361 1.00 40.22 331 ASP A CA 1
ATOM 2591 C C . ASP A 1 331 ? 20.195 16.361 -12.071 1.00 40.22 331 ASP A C 1
ATOM 2593 O O . ASP A 1 331 ? 20.581 15.394 -11.418 1.00 40.22 331 ASP A O 1
ATOM 2597 N N . VAL A 1 332 ? 20.072 16.291 -13.408 1.00 36.66 332 VAL A N 1
ATOM 2598 C CA . VAL A 1 332 ? 20.229 15.042 -14.193 1.00 36.66 332 VAL A CA 1
ATOM 2599 C C . VAL A 1 332 ? 21.533 15.004 -15.007 1.00 36.66 332 VAL A C 1
ATOM 2601 O O . VAL A 1 332 ? 21.991 13.931 -15.395 1.00 36.66 332 VAL A O 1
ATOM 2604 N N . ALA A 1 333 ? 22.197 16.143 -15.241 1.00 35.50 333 ALA A N 1
ATOM 2605 C CA . ALA A 1 333 ? 23.447 16.188 -16.013 1.00 35.50 333 ALA A CA 1
ATOM 2606 C C . ALA A 1 333 ? 24.600 15.342 -15.431 1.00 35.50 333 ALA A C 1
ATOM 2608 O O . ALA A 1 333 ? 25.294 14.690 -16.219 1.00 35.50 333 ALA A O 1
ATOM 2609 N N . PRO A 1 334 ? 24.797 15.248 -14.098 1.00 38.25 334 PRO A N 1
ATOM 2610 C CA . PRO A 1 334 ? 25.776 14.315 -13.538 1.00 38.25 334 PRO A CA 1
ATOM 2611 C C . PRO A 1 334 ? 25.427 12.848 -13.852 1.00 38.25 334 PRO A C 1
ATOM 2613 O O . PRO A 1 334 ? 26.319 12.038 -14.090 1.00 38.25 334 PRO A O 1
ATOM 2616 N N . MET A 1 335 ? 24.132 12.514 -13.920 1.00 36.38 335 MET A N 1
ATOM 2617 C CA . MET A 1 335 ? 23.626 11.159 -14.185 1.00 36.38 335 MET A CA 1
ATOM 2618 C C . MET A 1 335 ? 23.761 10.769 -15.668 1.00 36.38 335 MET A C 1
ATOM 2620 O O . MET A 1 335 ? 24.157 9.648 -15.974 1.00 36.38 335 MET A O 1
ATOM 2624 N N . VAL A 1 336 ? 23.503 11.701 -16.594 1.00 34.28 336 VAL A N 1
ATOM 2625 C CA . VAL A 1 336 ? 23.696 11.501 -18.046 1.00 34.28 336 VAL A CA 1
ATOM 2626 C C . VAL A 1 336 ? 25.182 11.375 -18.400 1.00 34.28 336 VAL A C 1
ATOM 2628 O O . VAL A 1 336 ? 25.552 10.577 -19.259 1.00 34.28 336 VAL A O 1
ATOM 2631 N N . THR A 1 337 ? 26.047 12.126 -17.714 1.00 33.53 337 THR A N 1
ATOM 2632 C CA . THR A 1 337 ? 27.505 12.052 -17.912 1.00 33.53 337 THR A CA 1
ATOM 2633 C C . THR A 1 337 ? 28.064 10.710 -17.427 1.00 33.53 337 THR A C 1
ATOM 2635 O O . THR A 1 337 ? 28.899 10.118 -18.106 1.00 33.53 337 THR A O 1
ATOM 2638 N N . ALA A 1 338 ? 27.549 10.183 -16.309 1.00 33.59 338 ALA A N 1
ATOM 2639 C CA . ALA A 1 338 ? 27.890 8.846 -15.824 1.00 33.59 338 ALA A CA 1
ATOM 2640 C C . ALA A 1 338 ? 27.421 7.736 -16.782 1.00 33.59 338 ALA A C 1
ATOM 2642 O O . ALA A 1 338 ? 28.172 6.800 -17.026 1.00 33.59 338 ALA A O 1
ATOM 2643 N N . ALA A 1 339 ? 26.229 7.859 -17.380 1.00 32.00 339 ALA A N 1
ATOM 2644 C CA . ALA A 1 339 ? 25.723 6.889 -18.356 1.00 32.00 339 ALA A CA 1
ATOM 2645 C C . ALA A 1 339 ? 26.576 6.829 -19.640 1.00 32.00 339 ALA A C 1
ATOM 2647 O O . ALA A 1 339 ? 26.875 5.742 -20.126 1.00 32.00 339 ALA A O 1
ATOM 2648 N N . ARG A 1 340 ? 27.042 7.979 -20.150 1.00 29.84 340 ARG A N 1
ATOM 2649 C CA . ARG A 1 340 ? 27.920 8.040 -21.337 1.00 29.84 340 ARG A CA 1
ATOM 2650 C C . ARG A 1 340 ? 29.301 7.420 -21.111 1.00 29.84 340 ARG A C 1
ATOM 2652 O O . ARG A 1 340 ? 29.852 6.824 -22.025 1.00 29.84 340 ARG A O 1
ATOM 2659 N N . ALA A 1 341 ? 29.836 7.507 -19.893 1.00 31.38 341 ALA A N 1
ATOM 2660 C CA . ALA A 1 341 ? 31.109 6.872 -19.549 1.00 31.38 341 ALA A CA 1
ATOM 2661 C C . ALA A 1 341 ? 31.027 5.331 -19.520 1.00 31.38 341 ALA A C 1
ATOM 2663 O O . ALA A 1 341 ? 32.044 4.662 -19.686 1.00 31.38 341 ALA A O 1
ATOM 2664 N N . VAL A 1 342 ? 29.831 4.762 -19.318 1.00 34.28 342 VAL A N 1
ATOM 2665 C CA . VAL A 1 342 ? 29.599 3.308 -19.342 1.00 34.28 342 VAL A CA 1
ATOM 2666 C C . VAL A 1 342 ? 29.471 2.788 -20.779 1.00 34.28 342 VAL A C 1
ATOM 2668 O O . VAL A 1 342 ? 30.001 1.717 -21.068 1.00 34.28 342 VAL A O 1
ATOM 2671 N N . ASP A 1 343 ? 28.864 3.557 -21.692 1.00 29.08 343 ASP A N 1
ATOM 2672 C CA . ASP A 1 343 ? 28.849 3.235 -23.131 1.00 29.08 343 ASP A CA 1
ATOM 2673 C C . ASP A 1 343 ? 30.274 3.186 -23.712 1.00 29.08 343 ASP A C 1
ATOM 2675 O O . ASP A 1 343 ? 30.611 2.252 -24.438 1.00 29.08 343 ASP A O 1
ATOM 2679 N N . ASP A 1 344 ? 31.153 4.116 -23.324 1.00 30.77 344 ASP A N 1
ATOM 2680 C CA . ASP A 1 344 ? 32.557 4.109 -23.766 1.00 30.77 344 ASP A CA 1
ATOM 2681 C C . ASP A 1 344 ? 33.349 2.895 -23.227 1.00 30.77 344 ASP A C 1
ATOM 2683 O O . ASP A 1 344 ? 34.272 2.416 -23.890 1.00 30.77 344 ASP A O 1
ATOM 2687 N N . LEU A 1 345 ? 32.970 2.347 -22.062 1.00 30.88 345 LEU A N 1
ATOM 2688 C CA . LEU A 1 345 ? 33.542 1.107 -21.515 1.00 30.88 345 LEU A CA 1
ATOM 2689 C C . LEU A 1 345 ? 32.976 -0.159 -22.181 1.00 30.88 345 LEU A C 1
ATOM 2691 O O . LEU A 1 345 ? 33.703 -1.138 -22.339 1.00 30.88 345 LEU A O 1
ATOM 2695 N N . ALA A 1 346 ? 31.702 -0.153 -22.583 1.00 29.08 346 ALA A N 1
ATOM 2696 C CA . ALA A 1 346 ? 31.061 -1.275 -23.272 1.00 29.08 346 ALA A CA 1
ATOM 2697 C C . ALA A 1 346 ? 31.467 -1.370 -24.756 1.00 29.08 346 ALA A C 1
ATOM 2699 O O . ALA A 1 346 ? 31.503 -2.461 -25.319 1.00 29.08 346 ALA A O 1
ATOM 2700 N N . ILE A 1 347 ? 31.832 -0.248 -25.385 1.00 29.20 347 ILE A N 1
ATOM 2701 C CA . ILE A 1 347 ? 32.311 -0.207 -26.777 1.00 29.20 347 ILE A CA 1
ATOM 2702 C C . ILE A 1 347 ? 33.780 -0.670 -26.895 1.00 29.20 347 ILE A C 1
ATOM 2704 O O . ILE A 1 347 ? 34.219 -1.064 -27.977 1.00 29.20 347 ILE A O 1
ATOM 2708 N N . SER A 1 348 ? 34.554 -0.709 -25.801 1.00 27.00 348 SER A N 1
ATOM 2709 C CA . SER A 1 348 ? 35.977 -1.084 -25.854 1.00 27.00 348 SER A CA 1
ATOM 2710 C C . SER A 1 348 ? 36.264 -2.594 -25.767 1.00 27.00 348 SER A C 1
ATOM 2712 O O . SER A 1 348 ? 37.435 -2.978 -25.763 1.00 27.00 348 SER A O 1
ATOM 2714 N N . THR A 1 349 ? 35.253 -3.466 -25.698 1.00 30.59 349 THR A N 1
ATOM 2715 C CA . THR A 1 349 ? 35.439 -4.920 -25.515 1.00 30.59 349 THR A CA 1
ATOM 2716 C C . THR A 1 349 ? 34.972 -5.769 -26.695 1.00 30.59 349 THR A C 1
ATOM 2718 O O . THR A 1 349 ? 34.541 -6.896 -26.505 1.00 30.59 349 THR A O 1
ATOM 2721 N N . THR A 1 350 ? 35.159 -5.319 -27.938 1.00 29.12 350 THR A N 1
ATOM 2722 C CA . THR A 1 350 ? 35.182 -6.239 -29.092 1.00 29.12 350 THR A CA 1
ATOM 2723 C C . THR A 1 350 ? 36.114 -5.742 -30.197 1.00 29.12 350 THR A C 1
ATOM 2725 O O . THR A 1 350 ? 35.737 -4.897 -31.003 1.00 29.12 350 THR A O 1
ATOM 2728 N N . SER A 1 351 ? 37.338 -6.274 -30.257 1.00 26.12 351 SER A N 1
ATOM 2729 C CA . SER A 1 351 ? 37.982 -6.766 -31.493 1.00 26.12 351 SER A CA 1
ATOM 2730 C C . SER A 1 351 ? 39.479 -7.027 -31.287 1.00 26.12 351 SER A C 1
ATOM 2732 O O . SER A 1 351 ? 40.265 -6.122 -31.030 1.00 26.12 351 SER A O 1
ATOM 2734 N N . SER A 1 352 ? 39.867 -8.291 -31.449 1.00 26.80 352 SER A N 1
ATOM 2735 C CA . SER A 1 352 ? 41.021 -8.778 -32.228 1.00 26.80 352 SER A CA 1
ATOM 2736 C C . SER A 1 352 ? 41.678 -9.984 -31.561 1.00 26.80 352 SER A C 1
ATOM 2738 O O . SER A 1 352 ? 42.009 -9.997 -30.378 1.00 26.80 352 SER A O 1
ATOM 2740 N N . GLY A 1 353 ? 41.787 -11.049 -32.349 1.00 25.50 353 GLY A N 1
ATOM 2741 C CA . GLY A 1 353 ? 42.316 -12.327 -31.923 1.00 25.50 353 GLY A CA 1
ATOM 2742 C C . GLY A 1 353 ? 43.842 -12.413 -31.946 1.00 25.50 353 GLY A C 1
ATOM 2743 O O . GLY A 1 353 ? 44.526 -11.786 -32.748 1.00 25.50 353 GLY A O 1
ATOM 2744 N N . SER A 1 354 ? 44.303 -13.372 -31.148 1.00 27.70 354 SER A N 1
ATOM 2745 C CA . SER A 1 354 ? 45.504 -14.194 -31.309 1.00 27.70 354 SER A CA 1
ATOM 2746 C C . SER A 1 354 ? 46.896 -13.609 -31.004 1.00 27.70 354 SER A C 1
ATOM 2748 O O . SER A 1 354 ? 47.347 -12.611 -31.553 1.00 27.70 354 SER A O 1
ATOM 2750 N N . THR A 1 355 ? 47.620 -14.444 -30.246 1.00 28.86 355 THR A N 1
ATOM 2751 C CA . THR A 1 355 ? 49.079 -14.582 -30.074 1.00 28.86 355 THR A CA 1
ATOM 2752 C C . THR A 1 355 ? 49.794 -13.682 -29.057 1.00 28.86 355 THR A C 1
ATOM 2754 O O . THR A 1 355 ? 49.723 -12.464 -29.106 1.00 28.86 355 THR A O 1
ATOM 2757 N N . GLY A 1 356 ? 50.591 -14.320 -28.184 1.00 24.95 356 GLY A N 1
ATOM 2758 C CA . GLY A 1 356 ? 51.828 -13.718 -27.666 1.00 24.95 356 GLY A CA 1
ATOM 2759 C C . GLY A 1 356 ? 51.900 -13.382 -26.171 1.00 24.95 356 GLY A C 1
ATOM 2760 O O . GLY A 1 356 ? 51.645 -12.268 -25.747 1.00 24.95 356 GLY A O 1
ATOM 2761 N N . ARG A 1 357 ? 52.372 -14.359 -25.396 1.00 27.78 357 ARG A N 1
ATOM 2762 C CA . ARG A 1 357 ? 53.136 -14.283 -24.132 1.00 27.78 357 ARG A CA 1
ATOM 2763 C C . ARG A 1 357 ? 53.893 -12.950 -23.873 1.00 27.78 357 ARG A C 1
ATOM 2765 O O . ARG A 1 357 ? 54.799 -12.653 -24.637 1.00 27.78 357 ARG A O 1
ATOM 2772 N N . SER A 1 358 ? 53.647 -12.270 -22.738 1.00 26.25 358 SER A N 1
ATOM 2773 C CA . SER A 1 358 ? 54.650 -11.823 -21.727 1.00 26.25 358 SER A CA 1
ATOM 2774 C C . SER A 1 358 ? 54.157 -10.684 -20.808 1.00 26.25 358 SER A C 1
ATOM 2776 O O . SER A 1 358 ? 53.750 -9.642 -21.298 1.00 26.25 358 SER A O 1
ATOM 2778 N N . GLY A 1 359 ? 54.304 -10.886 -19.490 1.00 25.11 359 GLY A N 1
ATOM 2779 C CA . GLY A 1 359 ? 54.788 -9.936 -18.468 1.00 25.11 359 GLY A CA 1
ATOM 2780 C C . GLY A 1 359 ? 54.253 -8.496 -18.383 1.00 25.11 359 GLY A C 1
ATOM 2781 O O . GLY A 1 359 ? 54.501 -7.678 -19.257 1.00 25.11 359 GLY A O 1
ATOM 2782 N N . GLY A 1 360 ? 53.708 -8.139 -17.214 1.00 22.95 360 GLY A N 1
ATOM 2783 C CA . GLY A 1 360 ? 53.539 -6.739 -16.808 1.00 22.95 360 GLY A CA 1
ATOM 2784 C C . GLY A 1 360 ? 52.671 -6.554 -15.565 1.00 22.95 360 GLY A C 1
ATOM 2785 O O . GLY A 1 360 ? 51.520 -6.155 -15.672 1.00 22.95 360 GLY A O 1
ATOM 2786 N N . ARG A 1 361 ? 53.217 -6.851 -14.378 1.00 22.80 361 ARG A N 1
ATOM 2787 C CA . ARG A 1 361 ? 52.648 -6.420 -13.087 1.00 22.80 361 ARG A CA 1
ATOM 2788 C C . ARG A 1 361 ? 52.772 -4.897 -12.968 1.00 22.80 361 ARG A C 1
ATOM 2790 O O . ARG A 1 361 ? 53.888 -4.394 -13.058 1.00 22.80 361 ARG A O 1
ATOM 2797 N N . THR A 1 362 ? 51.685 -4.221 -12.603 1.00 22.34 362 THR A N 1
ATOM 2798 C CA . THR A 1 362 ? 51.749 -2.927 -11.908 1.00 22.34 362 THR A CA 1
ATOM 2799 C C . THR A 1 362 ? 51.029 -3.065 -10.574 1.00 22.34 362 THR A C 1
ATOM 2801 O O . THR A 1 362 ? 49.835 -3.336 -10.511 1.00 22.34 362 THR A O 1
ATOM 2804 N N . VAL A 1 363 ? 51.821 -2.940 -9.513 1.00 21.06 363 VAL A N 1
ATOM 2805 C CA . VAL A 1 363 ? 51.441 -2.956 -8.100 1.00 21.06 363 VAL A CA 1
ATOM 2806 C C . VAL A 1 363 ? 51.048 -1.538 -7.688 1.00 21.06 363 VAL A C 1
ATOM 2808 O O . VAL A 1 363 ? 51.779 -0.599 -7.998 1.00 21.06 363 VAL A O 1
ATOM 2811 N N . LEU A 1 364 ? 49.975 -1.392 -6.910 1.00 19.64 364 LEU A N 1
ATOM 2812 C CA . LEU A 1 364 ? 49.798 -0.258 -6.004 1.00 19.64 364 LEU A CA 1
ATOM 2813 C C . LEU A 1 364 ? 49.618 -0.795 -4.583 1.00 19.64 364 LEU A C 1
ATOM 2815 O O . LEU A 1 364 ? 48.771 -1.640 -4.311 1.00 19.64 364 LEU A O 1
ATOM 2819 N N . LYS A 1 365 ? 50.524 -0.338 -3.720 1.00 19.08 365 LYS A N 1
ATOM 2820 C CA . LYS A 1 365 ? 50.763 -0.751 -2.340 1.00 19.08 365 LYS A CA 1
ATOM 2821 C C . LYS A 1 365 ? 50.138 0.292 -1.416 1.00 19.08 365 LYS A C 1
ATOM 2823 O O . LYS A 1 365 ? 50.419 1.473 -1.598 1.00 19.08 365 LYS A O 1
ATOM 2828 N N . VAL A 1 366 ? 49.394 -0.141 -0.401 1.00 21.16 366 VAL A N 1
ATOM 2829 C CA . VAL A 1 366 ? 49.160 0.633 0.828 1.00 21.16 366 VAL A CA 1
ATOM 2830 C C . VAL A 1 366 ? 49.312 -0.327 2.011 1.00 21.16 366 VAL A C 1
ATOM 2832 O O . VAL A 1 366 ? 48.645 -1.355 2.070 1.00 21.16 366 VAL A O 1
ATOM 2835 N N . THR A 1 367 ? 50.280 -0.017 2.874 1.00 20.00 367 THR A N 1
ATOM 2836 C CA . THR A 1 367 ? 50.577 -0.619 4.189 1.00 20.00 367 THR A CA 1
ATOM 2837 C C . THR A 1 367 ? 49.678 0.037 5.246 1.00 20.00 367 THR A C 1
ATOM 2839 O O . THR A 1 367 ? 49.237 1.162 5.034 1.00 20.00 367 THR A O 1
ATOM 2842 N N . ASP A 1 368 ? 49.218 -0.634 6.301 1.00 20.69 368 ASP A N 1
ATOM 2843 C CA . ASP A 1 368 ? 49.864 -0.979 7.589 1.00 20.69 368 ASP A CA 1
ATOM 2844 C C . ASP A 1 368 ? 48.745 -1.647 8.443 1.00 20.69 368 ASP A C 1
ATOM 2846 O O . ASP A 1 368 ? 47.575 -1.392 8.172 1.00 20.69 368 ASP A O 1
ATOM 2850 N N . SER A 1 369 ? 48.904 -2.454 9.497 1.00 23.53 369 SER A N 1
ATOM 2851 C CA . SER A 1 369 ? 50.018 -3.054 10.241 1.00 23.53 369 SER A CA 1
ATOM 2852 C C . SER A 1 369 ? 49.414 -3.962 11.345 1.00 23.53 369 SER A C 1
ATOM 2854 O O . SER A 1 369 ? 48.384 -3.598 11.903 1.00 23.53 369 SER A O 1
ATOM 2856 N N . HIS A 1 370 ? 50.134 -5.035 11.716 1.00 23.75 370 HIS A N 1
ATOM 2857 C CA . HIS A 1 370 ? 50.127 -5.776 13.008 1.00 23.75 370 HIS A CA 1
ATOM 2858 C C . HIS A 1 370 ? 49.214 -7.008 13.233 1.00 23.75 370 HIS A C 1
ATOM 2860 O O . HIS A 1 370 ? 48.097 -6.923 13.726 1.00 23.75 370 HIS A O 1
ATOM 2866 N N . VAL A 1 371 ? 49.816 -8.151 12.871 1.00 25.27 371 VAL A N 1
ATOM 2867 C CA . VAL A 1 371 ? 50.071 -9.449 13.556 1.00 25.27 371 VAL A CA 1
ATOM 2868 C C . VAL A 1 371 ? 49.787 -9.584 15.067 1.00 25.27 371 VAL A C 1
ATOM 2870 O O . VAL A 1 371 ? 50.172 -8.702 15.836 1.00 25.27 371 VAL A O 1
ATOM 2873 N N . MET A 1 372 ? 49.225 -10.748 15.442 1.00 24.42 372 MET A N 1
ATOM 2874 C CA . MET A 1 372 ? 49.669 -11.788 16.420 1.00 24.42 372 MET A CA 1
ATOM 2875 C C . MET A 1 372 ? 48.468 -12.752 16.577 1.00 24.42 372 MET A C 1
ATOM 2877 O O . MET A 1 372 ? 47.399 -12.282 16.961 1.00 24.42 372 MET A O 1
ATOM 2881 N N . ASP A 1 373 ? 48.452 -13.943 15.969 1.00 27.84 373 ASP A N 1
ATOM 2882 C CA . ASP A 1 373 ? 49.133 -15.220 16.306 1.00 27.84 373 ASP A CA 1
ATOM 2883 C C . ASP A 1 373 ? 48.590 -15.915 17.571 1.00 27.84 373 ASP A C 1
ATOM 2885 O O . ASP A 1 373 ? 48.109 -15.249 18.488 1.00 27.84 373 ASP A O 1
ATOM 2889 N N . ASP A 1 374 ? 48.692 -17.250 17.527 1.00 29.12 374 ASP A N 1
ATOM 2890 C CA . ASP A 1 374 ? 48.242 -18.327 18.429 1.00 29.12 374 ASP A CA 1
ATOM 2891 C C . ASP A 1 374 ? 46.915 -18.989 17.980 1.00 29.12 374 ASP A C 1
ATOM 2893 O O . ASP A 1 374 ? 45.901 -18.311 17.819 1.00 29.12 374 ASP A O 1
ATOM 2897 N N . ASP A 1 375 ? 46.764 -20.306 17.827 1.00 30.95 375 ASP A N 1
ATOM 2898 C CA . ASP A 1 375 ? 47.648 -21.479 17.691 1.00 30.95 375 ASP A CA 1
ATOM 2899 C C . ASP A 1 375 ? 46.701 -22.703 17.494 1.00 30.95 375 ASP A C 1
ATOM 2901 O O . ASP A 1 375 ? 45.501 -22.605 17.774 1.00 30.95 375 ASP A O 1
ATOM 2905 N N . ASP A 1 376 ? 47.273 -23.828 17.055 1.00 30.73 376 ASP A N 1
ATOM 2906 C CA . ASP A 1 376 ? 46.818 -25.230 17.202 1.00 30.73 376 ASP A CA 1
ATOM 2907 C C . ASP A 1 376 ? 45.823 -25.861 16.190 1.00 30.73 376 ASP A C 1
ATOM 2909 O O . ASP A 1 376 ? 44.601 -25.743 16.284 1.00 30.73 376 ASP A O 1
ATOM 2913 N N . ASP A 1 377 ? 46.427 -26.562 15.220 1.00 32.03 377 ASP A N 1
ATOM 2914 C CA . ASP A 1 377 ? 46.513 -28.035 15.098 1.00 32.03 377 ASP A CA 1
ATOM 2915 C C . ASP A 1 377 ? 45.288 -28.953 14.832 1.00 32.03 377 ASP A C 1
ATOM 2917 O O . ASP A 1 377 ? 44.267 -28.950 15.517 1.00 32.03 377 ASP A O 1
ATOM 2921 N N . ASP A 1 378 ? 45.572 -29.841 13.864 1.00 31.48 378 ASP A N 1
ATOM 2922 C CA . ASP A 1 378 ? 45.204 -31.255 13.682 1.00 31.48 378 ASP A CA 1
ATOM 2923 C C . ASP A 1 378 ? 43.865 -31.672 13.028 1.00 31.48 378 ASP A C 1
ATOM 2925 O O . ASP A 1 378 ? 42.779 -31.597 13.601 1.00 31.48 378 ASP A O 1
ATOM 2929 N N . ASP A 1 379 ? 44.021 -32.139 11.777 1.00 33.31 379 ASP A N 1
ATOM 2930 C CA . ASP A 1 379 ? 43.701 -33.481 11.251 1.00 33.31 379 ASP A CA 1
ATOM 2931 C C . ASP A 1 379 ? 42.435 -34.205 11.758 1.00 33.31 379 ASP A C 1
ATOM 2933 O O . ASP A 1 379 ? 42.311 -34.549 12.929 1.00 33.31 379 ASP A O 1
ATOM 2937 N N . ASP A 1 380 ? 41.528 -34.546 10.833 1.00 34.47 380 ASP A N 1
ATOM 2938 C CA . ASP A 1 380 ? 41.330 -35.950 10.426 1.00 34.47 380 ASP A CA 1
ATOM 2939 C C . ASP A 1 380 ? 40.256 -36.094 9.327 1.00 34.47 380 ASP A C 1
ATOM 2941 O O . ASP A 1 380 ? 39.195 -35.462 9.337 1.00 34.47 380 ASP A O 1
ATOM 2945 N N . ASP A 1 381 ? 40.593 -36.960 8.372 1.00 34.00 381 ASP A N 1
ATOM 2946 C CA . ASP A 1 381 ? 39.774 -37.506 7.293 1.00 34.00 381 ASP A CA 1
ATOM 2947 C C . ASP A 1 381 ? 38.602 -38.365 7.818 1.00 34.00 381 ASP A C 1
ATOM 2949 O O . ASP A 1 381 ? 38.734 -39.066 8.817 1.00 34.00 381 ASP A O 1
ATOM 2953 N N . ASP A 1 382 ? 37.462 -38.351 7.116 1.00 32.81 382 ASP A N 1
ATOM 2954 C CA . ASP A 1 382 ? 36.894 -39.527 6.424 1.00 32.81 382 ASP A CA 1
ATOM 2955 C C . ASP A 1 382 ? 35.389 -39.376 6.106 1.00 32.81 382 ASP A C 1
ATOM 2957 O O . ASP A 1 382 ? 34.572 -39.001 6.943 1.00 32.81 382 ASP A O 1
ATOM 2961 N N . HIS A 1 383 ? 35.086 -39.712 4.846 1.00 32.31 383 HIS A N 1
ATOM 2962 C CA . HIS A 1 383 ? 33.900 -40.381 4.293 1.00 32.31 383 HIS A CA 1
ATOM 2963 C C . HIS A 1 383 ? 32.483 -40.097 4.837 1.00 32.31 383 HIS A C 1
ATOM 2965 O O . HIS A 1 383 ? 32.147 -40.416 5.970 1.00 32.31 383 HIS A O 1
ATOM 2971 N N . ASP A 1 384 ? 31.583 -39.669 3.941 1.00 33.09 384 ASP A N 1
ATOM 2972 C CA . ASP A 1 384 ? 30.564 -40.586 3.400 1.00 33.09 384 ASP A CA 1
ATOM 2973 C C . ASP A 1 384 ? 29.810 -39.986 2.196 1.00 33.09 384 ASP A C 1
ATOM 2975 O O . ASP A 1 384 ? 29.619 -38.774 2.069 1.00 33.09 384 ASP A O 1
ATOM 2979 N N . ASP A 1 385 ? 29.456 -40.901 1.296 1.00 33.31 385 ASP A N 1
ATOM 2980 C CA . ASP A 1 385 ? 28.768 -40.757 0.016 1.00 33.31 385 ASP A CA 1
ATOM 2981 C C . ASP A 1 385 ? 27.350 -40.154 0.126 1.00 33.31 385 ASP A C 1
ATOM 2983 O O . ASP A 1 385 ? 26.649 -40.366 1.111 1.00 33.31 385 ASP A O 1
ATOM 2987 N N . ASP A 1 386 ? 26.892 -39.454 -0.921 1.00 34.59 386 ASP A N 1
ATOM 2988 C CA . ASP A 1 386 ? 25.750 -39.940 -1.714 1.00 34.59 386 ASP A CA 1
ATOM 2989 C C . ASP A 1 386 ? 25.459 -39.056 -2.944 1.00 34.59 386 ASP A C 1
ATOM 2991 O O . ASP A 1 386 ? 25.324 -37.830 -2.887 1.00 34.59 386 ASP A O 1
ATOM 2995 N N . ASP A 1 387 ? 25.374 -39.756 -4.075 1.00 32.50 387 ASP A N 1
ATOM 2996 C CA . ASP A 1 387 ? 24.906 -39.344 -5.394 1.00 32.50 387 ASP A CA 1
ATOM 2997 C C . ASP A 1 387 ? 23.506 -38.697 -5.359 1.00 32.50 387 ASP A C 1
ATOM 2999 O O . ASP A 1 387 ? 22.583 -39.266 -4.787 1.00 32.50 387 ASP A O 1
ATOM 3003 N N . ASP A 1 388 ? 23.301 -37.606 -6.111 1.00 32.91 388 ASP A N 1
ATOM 3004 C CA . ASP A 1 388 ? 22.171 -37.535 -7.057 1.00 32.91 388 ASP A CA 1
ATOM 3005 C C . ASP A 1 388 ? 22.322 -36.402 -8.096 1.00 32.91 388 ASP A C 1
ATOM 3007 O O . ASP A 1 388 ? 21.913 -35.254 -7.938 1.00 32.91 388 ASP A O 1
ATOM 3011 N N . ARG A 1 389 ? 22.966 -36.804 -9.194 1.00 30.62 389 ARG A N 1
ATOM 3012 C CA . ARG A 1 389 ? 22.773 -36.459 -10.614 1.00 30.62 389 ARG A CA 1
ATOM 3013 C C . ARG A 1 389 ? 21.999 -35.186 -10.984 1.00 30.62 389 ARG A C 1
ATOM 3015 O O . ARG A 1 389 ? 20.771 -35.134 -11.027 1.00 30.62 389 ARG A O 1
ATOM 3022 N N . ASP A 1 390 ? 22.792 -34.274 -11.535 1.00 30.33 390 ASP A N 1
ATOM 3023 C CA . ASP A 1 390 ? 22.447 -33.273 -12.538 1.00 30.33 390 ASP A CA 1
ATOM 3024 C C . ASP A 1 390 ? 21.626 -33.826 -13.714 1.00 30.33 390 ASP A C 1
ATOM 3026 O O . ASP A 1 390 ? 22.073 -34.712 -14.444 1.00 30.33 390 ASP A O 1
ATOM 3030 N N . HIS A 1 391 ? 20.482 -33.195 -13.987 1.00 29.69 391 HIS A N 1
ATOM 3031 C CA . HIS A 1 391 ? 19.883 -33.090 -15.323 1.00 29.69 391 HIS A CA 1
ATOM 3032 C C . HIS A 1 391 ? 19.279 -31.687 -15.490 1.00 29.69 391 HIS A C 1
ATOM 3034 O O . HIS A 1 391 ? 18.063 -31.497 -15.491 1.00 29.69 391 HIS A O 1
ATOM 3040 N N . VAL A 1 392 ? 20.144 -30.680 -15.646 1.00 31.95 392 VAL A N 1
ATOM 3041 C CA . VAL A 1 392 ? 19.757 -29.417 -16.286 1.00 31.95 392 VAL A CA 1
ATOM 3042 C C . VAL A 1 392 ? 20.081 -29.563 -17.764 1.00 31.95 392 VAL A C 1
ATOM 3044 O O . VAL A 1 392 ? 21.240 -29.551 -18.172 1.00 31.95 392 VAL A O 1
ATOM 3047 N N . GLY A 1 393 ? 19.029 -29.774 -18.553 1.00 25.88 393 GLY A N 1
ATOM 3048 C CA . GLY A 1 393 ? 19.098 -29.676 -20.000 1.00 25.88 393 GLY A CA 1
ATOM 3049 C C . GLY A 1 393 ? 19.541 -28.272 -20.390 1.00 25.88 393 GLY A C 1
ATOM 3050 O O . GLY A 1 393 ? 18.876 -27.288 -20.071 1.00 25.88 393 GLY A O 1
ATOM 3051 N N . ASP A 1 394 ? 20.682 -28.232 -21.060 1.00 29.20 394 ASP A N 1
ATOM 3052 C CA . ASP A 1 394 ? 21.217 -27.111 -21.810 1.00 29.20 394 ASP A CA 1
ATOM 3053 C C . ASP A 1 394 ? 20.154 -26.598 -22.797 1.00 29.20 394 ASP A C 1
ATOM 3055 O O . ASP A 1 394 ? 19.786 -27.281 -23.757 1.00 29.20 394 ASP A O 1
ATOM 3059 N N . VAL A 1 395 ? 19.616 -25.410 -22.523 1.00 31.50 395 VAL A N 1
ATOM 3060 C CA . VAL A 1 395 ? 18.922 -24.589 -23.517 1.00 31.50 395 VAL A CA 1
ATOM 3061 C C . VAL A 1 395 ? 19.734 -23.313 -23.623 1.00 31.50 395 VAL A C 1
ATOM 3063 O O . VAL A 1 395 ? 19.509 -22.338 -22.906 1.00 31.50 395 VAL A O 1
ATOM 3066 N N . GLY A 1 396 ? 20.730 -23.361 -24.500 1.00 30.50 396 GLY A N 1
ATOM 3067 C CA . GLY A 1 396 ? 21.302 -22.163 -25.073 1.00 30.50 396 GLY A CA 1
ATOM 3068 C C . GLY A 1 396 ? 20.227 -21.445 -25.876 1.00 30.50 396 GLY A C 1
ATOM 3069 O O . GLY A 1 396 ? 19.785 -21.958 -26.896 1.00 30.50 396 GLY A O 1
ATOM 3070 N N . ASP A 1 397 ? 19.841 -20.265 -25.408 1.00 29.39 397 ASP A N 1
ATOM 3071 C CA . ASP A 1 397 ? 19.336 -19.191 -26.248 1.00 29.39 397 ASP A CA 1
ATOM 3072 C C . ASP A 1 397 ? 19.904 -17.875 -25.708 1.00 29.39 397 ASP A C 1
ATOM 3074 O O . ASP A 1 397 ? 19.730 -17.500 -24.546 1.00 29.39 397 ASP A O 1
ATOM 3078 N N . ASP A 1 398 ? 20.653 -17.217 -26.586 1.00 34.19 398 ASP A N 1
ATOM 3079 C CA . ASP A 1 398 ? 21.245 -15.890 -26.463 1.00 34.19 398 ASP A CA 1
ATOM 3080 C C . ASP A 1 398 ? 20.120 -14.835 -26.494 1.00 34.19 398 ASP A C 1
ATOM 3082 O O . ASP A 1 398 ? 19.957 -14.071 -27.443 1.00 34.19 398 ASP A O 1
ATOM 3086 N N . ASP A 1 399 ? 19.259 -14.847 -25.474 1.00 31.72 399 ASP A N 1
ATOM 3087 C CA . ASP A 1 399 ? 18.254 -13.814 -25.244 1.00 31.72 399 ASP A CA 1
ATOM 3088 C C . ASP A 1 399 ? 18.968 -12.646 -24.567 1.00 31.72 399 ASP A C 1
ATOM 3090 O O . ASP A 1 399 ? 19.443 -12.806 -23.445 1.00 31.72 399 ASP A O 1
ATOM 3094 N N . GLY A 1 400 ? 19.052 -11.491 -25.241 1.00 35.34 400 GLY A N 1
ATOM 3095 C CA . GLY A 1 400 ? 19.764 -10.263 -24.842 1.00 35.34 400 GLY A CA 1
ATOM 3096 C C . GLY A 1 400 ? 19.421 -9.698 -23.452 1.00 35.34 400 GLY A C 1
ATOM 3097 O O . GLY A 1 400 ? 18.887 -8.595 -23.315 1.00 35.34 400 GLY A O 1
ATOM 3098 N N . THR A 1 401 ? 19.752 -10.457 -22.414 1.00 34.00 401 THR A N 1
ATOM 3099 C CA . THR A 1 401 ? 19.464 -10.233 -21.005 1.00 34.00 401 THR A CA 1
ATOM 3100 C C . THR A 1 401 ? 20.661 -9.501 -20.419 1.00 34.00 401 THR A C 1
ATOM 3102 O O . THR A 1 401 ? 21.773 -10.020 -20.399 1.00 34.00 401 THR A O 1
ATOM 3105 N N . ALA A 1 402 ? 20.461 -8.263 -19.976 1.00 38.47 402 ALA A N 1
ATOM 3106 C CA . ALA A 1 402 ? 21.526 -7.478 -19.361 1.00 38.47 402 ALA A CA 1
ATOM 3107 C C . ALA A 1 402 ? 21.650 -7.797 -17.856 1.00 38.47 402 ALA A C 1
ATOM 3109 O O . ALA A 1 402 ? 20.634 -7.923 -17.164 1.00 38.47 402 ALA A O 1
ATOM 3110 N N . PHE A 1 403 ? 22.893 -7.882 -17.363 1.00 37.84 403 PHE A N 1
ATOM 3111 C CA . PHE A 1 403 ? 23.263 -8.179 -15.969 1.00 37.84 403 PHE A CA 1
ATOM 3112 C C . PHE A 1 403 ? 24.064 -7.024 -15.354 1.00 37.84 403 PHE A C 1
ATOM 3114 O O . PHE A 1 403 ? 24.796 -6.337 -16.068 1.00 37.84 403 PHE A O 1
ATOM 3121 N N . ILE A 1 404 ? 23.946 -6.802 -14.036 1.00 42.62 404 ILE A N 1
ATOM 3122 C CA . ILE A 1 404 ? 24.629 -5.700 -13.325 1.00 42.62 404 ILE A CA 1
ATOM 3123 C C . ILE A 1 404 ? 25.106 -6.151 -11.932 1.00 42.62 404 ILE A C 1
ATOM 3125 O O . ILE A 1 404 ? 24.318 -6.742 -11.199 1.00 42.62 404 ILE A O 1
ATOM 3129 N N . HIS A 1 405 ? 26.365 -5.833 -11.575 1.00 33.38 405 HIS A N 1
ATOM 3130 C CA . HIS A 1 405 ? 27.031 -6.114 -10.282 1.00 33.38 405 HIS A CA 1
ATOM 3131 C C . HIS A 1 405 ? 27.220 -4.853 -9.403 1.00 33.38 405 HIS A C 1
ATOM 3133 O O . HIS A 1 405 ? 27.100 -3.718 -9.870 1.00 33.38 405 HIS A O 1
ATOM 3139 N N . THR A 1 406 ? 27.541 -5.035 -8.117 1.00 35.59 406 THR A N 1
ATOM 3140 C CA . THR A 1 406 ? 27.193 -4.089 -7.037 1.00 35.59 406 THR A CA 1
ATOM 3141 C C . THR A 1 406 ? 28.252 -3.146 -6.530 1.00 35.59 406 THR A C 1
ATOM 3143 O O . THR A 1 406 ? 27.886 -2.089 -6.020 1.00 35.59 406 THR A O 1
ATOM 3146 N N . ASP A 1 407 ? 29.529 -3.391 -6.783 1.00 36.94 407 ASP A N 1
ATOM 3147 C CA . ASP A 1 407 ? 30.544 -2.355 -6.555 1.00 36.94 407 ASP A CA 1
ATOM 3148 C C . ASP A 1 407 ? 30.336 -1.131 -7.475 1.00 36.94 407 ASP A C 1
ATOM 3150 O O . ASP A 1 407 ? 30.822 -0.034 -7.204 1.00 36.94 407 ASP A O 1
ATOM 3154 N N . ALA A 1 408 ? 29.494 -1.266 -8.507 1.00 40.06 408 ALA A N 1
ATOM 3155 C CA . ALA A 1 408 ? 29.056 -0.188 -9.388 1.00 40.06 408 ALA A CA 1
ATOM 3156 C C . ALA A 1 408 ? 27.702 0.471 -8.984 1.00 40.06 408 ALA A C 1
ATOM 3158 O O . ALA A 1 408 ? 27.201 1.351 -9.693 1.00 40.06 408 ALA A O 1
ATOM 3159 N N . LYS A 1 409 ? 27.114 0.094 -7.827 1.00 40.53 409 LYS A N 1
ATOM 3160 C CA . LYS A 1 409 ? 25.739 0.410 -7.346 1.00 40.53 409 LYS A CA 1
ATOM 3161 C C . LYS A 1 409 ? 25.289 1.874 -7.468 1.00 40.53 409 LYS A C 1
ATOM 3163 O O . LYS A 1 409 ? 24.143 2.138 -7.830 1.00 40.53 409 LYS A O 1
ATOM 3168 N N . ARG A 1 410 ? 26.141 2.853 -7.140 1.00 39.00 410 ARG A N 1
ATOM 3169 C CA . ARG A 1 410 ? 25.696 4.256 -6.953 1.00 39.00 410 ARG A CA 1
ATOM 3170 C C . ARG A 1 410 ? 25.631 5.078 -8.239 1.00 39.00 410 ARG A C 1
ATOM 3172 O O . ARG A 1 410 ? 24.762 5.936 -8.356 1.00 39.00 410 ARG A O 1
ATOM 3179 N N . ALA A 1 411 ? 26.520 4.811 -9.192 1.00 35.22 411 ALA A N 1
ATOM 3180 C CA . ALA A 1 411 ? 26.485 5.438 -10.513 1.00 35.22 411 ALA A CA 1
ATOM 3181 C C . ALA A 1 411 ? 25.496 4.716 -11.447 1.00 35.22 411 ALA A C 1
ATOM 3183 O O . ALA A 1 411 ? 24.841 5.359 -12.270 1.00 35.22 411 ALA A O 1
ATOM 3184 N N . ASN A 1 412 ? 25.319 3.400 -11.264 1.00 41.59 412 ASN A N 1
ATOM 3185 C CA . ASN A 1 412 ? 24.561 2.578 -12.197 1.00 41.59 412 ASN A CA 1
ATOM 3186 C C . ASN A 1 412 ? 23.048 2.607 -12.017 1.00 41.59 412 ASN A C 1
ATOM 3188 O O . ASN A 1 412 ? 22.390 2.548 -13.036 1.00 41.59 412 ASN A O 1
ATOM 3192 N N . LEU A 1 413 ? 22.444 2.783 -10.833 1.00 42.50 413 LEU A N 1
ATOM 3193 C CA . LEU A 1 413 ? 20.973 2.921 -10.780 1.00 42.50 413 LEU A CA 1
ATOM 3194 C C . LEU A 1 413 ? 20.509 4.166 -11.558 1.00 42.50 413 LEU A C 1
ATOM 3196 O O . LEU A 1 413 ? 19.544 4.119 -12.312 1.00 42.50 413 LEU A O 1
ATOM 3200 N N . CYS A 1 414 ? 21.258 5.261 -11.439 1.00 39.53 414 CYS A N 1
ATOM 3201 C CA . CYS A 1 414 ? 21.060 6.486 -12.206 1.00 39.53 414 CYS A CA 1
ATOM 3202 C C . CYS A 1 414 ? 21.297 6.271 -13.709 1.00 39.53 414 CYS A C 1
ATOM 3204 O O . CYS A 1 414 ? 20.489 6.729 -14.512 1.00 39.53 414 CYS A O 1
ATOM 3206 N N . ALA A 1 415 ? 22.354 5.542 -14.092 1.00 39.22 415 ALA A N 1
ATOM 3207 C CA . ALA A 1 415 ? 22.635 5.190 -15.485 1.00 39.22 415 ALA A CA 1
ATOM 3208 C C . ALA A 1 415 ? 21.642 4.165 -16.064 1.00 39.22 415 ALA A C 1
ATOM 3210 O O . ALA A 1 415 ? 21.322 4.230 -17.238 1.00 39.22 415 ALA A O 1
ATOM 3211 N N . MET A 1 416 ? 21.095 3.262 -15.254 1.00 47.12 416 MET A N 1
ATOM 3212 C CA . MET A 1 416 ? 20.067 2.283 -15.610 1.00 47.12 416 MET A CA 1
ATOM 3213 C C . MET A 1 416 ? 18.709 2.943 -15.774 1.00 47.12 416 MET A C 1
ATOM 3215 O O . MET A 1 416 ? 17.993 2.631 -16.714 1.00 47.12 416 MET A O 1
ATOM 3219 N N . LEU A 1 417 ? 18.360 3.874 -14.885 1.00 47.03 417 LEU A N 1
ATOM 3220 C CA . LEU A 1 417 ? 17.176 4.713 -15.020 1.00 47.03 417 LEU A CA 1
ATOM 3221 C C . LEU A 1 417 ? 17.318 5.633 -16.235 1.00 47.03 417 LEU A C 1
ATOM 3223 O O . LEU A 1 417 ? 16.361 5.780 -16.984 1.00 47.03 417 LEU A O 1
ATOM 3227 N N . ALA A 1 418 ? 18.512 6.175 -16.492 1.00 43.50 418 ALA A N 1
ATOM 3228 C CA . ALA A 1 418 ? 18.806 6.923 -17.711 1.00 43.50 418 ALA A CA 1
ATOM 3229 C C . ALA A 1 418 ? 18.747 6.036 -18.966 1.00 43.50 418 ALA A C 1
ATOM 3231 O O . ALA A 1 418 ? 18.159 6.454 -19.951 1.00 43.50 418 ALA A O 1
ATOM 3232 N N . MET A 1 419 ? 19.273 4.807 -18.944 1.00 41.00 419 MET A N 1
ATOM 3233 C CA . MET A 1 419 ? 19.190 3.855 -20.059 1.00 41.00 419 MET A CA 1
ATOM 3234 C C . MET A 1 419 ? 17.763 3.358 -20.289 1.00 41.00 419 MET A C 1
ATOM 3236 O O . MET A 1 419 ? 17.364 3.214 -21.437 1.00 41.00 419 MET A O 1
ATOM 3240 N N . ALA A 1 420 ? 16.976 3.134 -19.235 1.00 39.53 420 ALA A N 1
ATOM 3241 C CA . ALA A 1 420 ? 15.553 2.833 -19.347 1.00 39.53 420 ALA A CA 1
ATOM 3242 C C . ALA A 1 420 ? 14.805 4.031 -19.951 1.00 39.53 420 ALA A C 1
ATOM 3244 O O . ALA A 1 420 ? 14.077 3.872 -20.920 1.00 39.53 420 ALA A O 1
ATOM 3245 N N . LEU A 1 421 ? 15.048 5.251 -19.465 1.00 40.66 421 LEU A N 1
ATOM 3246 C CA . LEU A 1 421 ? 14.433 6.461 -20.020 1.00 40.66 421 LEU A CA 1
ATOM 3247 C C . LEU A 1 421 ? 14.877 6.749 -21.470 1.00 40.66 421 LEU A C 1
ATOM 3249 O O . LEU A 1 421 ? 14.047 7.163 -22.271 1.00 40.66 421 LEU A O 1
ATOM 3253 N N . MET A 1 422 ? 16.141 6.496 -21.834 1.00 38.28 422 MET A N 1
ATOM 3254 C CA . MET A 1 422 ? 16.681 6.717 -23.188 1.00 38.28 422 MET A CA 1
ATOM 3255 C C . MET A 1 422 ? 16.309 5.605 -24.180 1.00 38.28 422 MET A C 1
ATOM 3257 O O . MET A 1 422 ? 16.142 5.881 -25.363 1.00 38.28 422 MET A O 1
ATOM 3261 N N . ALA A 1 423 ? 16.136 4.358 -23.731 1.00 36.72 423 ALA A N 1
ATOM 3262 C CA . ALA A 1 423 ? 15.695 3.255 -24.589 1.00 36.72 423 ALA A CA 1
ATOM 3263 C C . ALA A 1 423 ? 14.205 3.337 -24.967 1.00 36.72 423 ALA A C 1
ATOM 3265 O O . ALA A 1 423 ? 13.796 2.693 -25.929 1.00 36.72 423 ALA A O 1
ATOM 3266 N N . PHE A 1 424 ? 13.406 4.120 -24.233 1.00 38.50 424 PHE A N 1
ATOM 3267 C CA . PHE A 1 424 ? 11.972 4.303 -24.482 1.00 38.50 424 PHE A CA 1
ATOM 3268 C C . PHE A 1 424 ? 11.599 5.727 -24.935 1.00 38.50 424 PHE A C 1
ATOM 3270 O O . PHE A 1 424 ? 10.419 6.010 -25.110 1.00 38.50 424 PHE A O 1
ATOM 3277 N N . SER A 1 425 ? 12.575 6.617 -25.171 1.00 28.95 425 SER A N 1
ATOM 3278 C CA . SER A 1 425 ? 12.350 7.952 -25.755 1.00 28.95 425 SER A CA 1
ATOM 3279 C C . SER A 1 425 ? 12.515 7.996 -27.282 1.00 28.95 425 SER A C 1
ATOM 3281 O O . SER A 1 425 ? 12.622 9.085 -27.846 1.00 28.95 425 SER A O 1
ATOM 3283 N N . SER A 1 426 ? 12.615 6.841 -27.949 1.00 27.19 426 SER A N 1
ATOM 3284 C CA . SER A 1 426 ? 12.756 6.739 -29.410 1.00 27.19 426 SER A CA 1
ATOM 3285 C C . SER A 1 426 ? 11.472 6.319 -30.138 1.00 27.19 426 SER A C 1
ATOM 3287 O O . SER A 1 426 ? 11.553 5.960 -31.311 1.00 27.19 426 SER A O 1
ATOM 3289 N N . GLU A 1 427 ? 10.313 6.363 -29.472 1.00 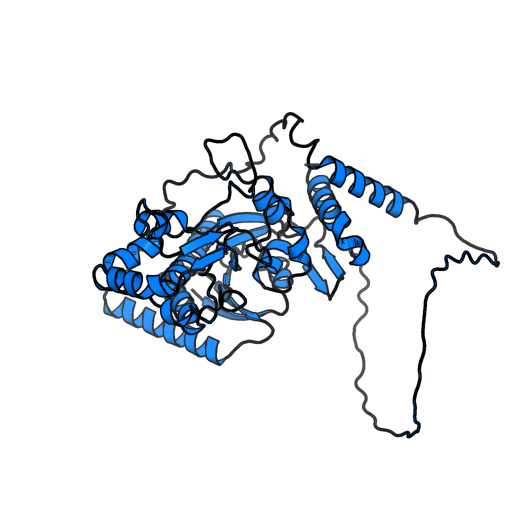28.81 427 GLU A N 1
ATOM 3290 C CA . GLU A 1 427 ? 8.982 6.290 -30.105 1.00 28.81 427 GLU A CA 1
ATOM 3291 C C . GLU A 1 427 ? 8.179 7.572 -29.864 1.00 28.81 427 GLU A C 1
ATOM 3293 O O . GLU A 1 427 ? 8.066 7.997 -28.689 1.00 28.81 427 GLU A O 1
#

Foldseek 3Di:
DAEAEDEDQACLQVLQDQLQFAAEEEAQAFQQLHNDPDLVDWLLVDDLCLLVDRDRRSRVCQQLVLVNCCSAQADDQDPVDPHGGGGQVGTHGQQVQVCVVPPDPDPVLGQFDAGNRATHGDQVNLVVVLVVCVVCVVSLVSSLVRGGKDKDGFGDGFWNDDDVFKTWTDALPDSRTYIYIHAAFHQDDPVRQVSCVSPRLSSLLSSLLVSQLVLLVSCVVVVVPRNSLEYEDEQRCVPRSPHDLLSNLLSNLLSCLVPVVDSHYYYDYDHRDGPVVSVVSSVVNNVVSNVVCVVVVPPPPPDSDDPPDDPRDDPPPPDDPPPPCDVCCPSLVVLVVLLVVVVVVVVPPDDDDDDDDDDDDDDDDDDDDDDDDDDDDDDDDDDDDDDDDDDDDDDDDVDVMDMDGPVCSPSVVSSVSVCSVVSPPPD

Organism: Salpingoeca rosetta (strain ATCC 50818 / BSB-021) (NCBI:txid946362)

Radius of gyration: 25.6 Å; chains: 1; bounding box: 85×66×58 Å

Secondary structure (DSSP, 8-state):
-EEEEEEES-HHHHHHSGGGTT-EEEEE--TTS---SSTT--GGG-SGGGGT--SHHHHHHHHTHHHHHHHHHT--S-TT-S--S-BTTB---TTHHHHHHH--S-GGG-SEEEETTEEEE-GGGHHHHHHHHHH-THHHHHHHHH---EEEEEEEP-EEEEETTEEEEPPTT---EEEEEEE------HHHHGGGGGTHHHHHHHHHHHHHHHHHHHHHHTTT-TTTTEEEE--TTSSTT---HHHHHHHHHHHHHHTTTS--EEEEEEESS--HHHHHHHHHHHHHHHHHHHHTT-------PPPS-PPP----SSS-----TTHHHHHSHHHHHHHHHHHHHHGGG-----------------------------------------------------EE-GGGHHHHHHHHHHHHHHHSS--

pLDDT: mean 75.52, std 28.2, range [19.08, 98.75]

Sequence (427 aa):
MEVIHTAVSDVLLMHAHPNFHLATFQVASQFNCLEFPSYDVIPEEGIKYYIDDPTQGPACSLAAAPGTLFRNYFVQVDPASPNVGQRQRRQINNLAGVERLLHTSDPKTWFWRVSNGYTIMKRKRLPKLAQILEEEPQRREQIVEHLRVGVQLGTQVVFRSRNGDTFHLLPRTSKQLVNQVFCSAMSLHPDVVHDASCIAPLVLRACYEATIAQAILAAQRNNWEHGAANVVLTFVGGGAFGNDIEWIVDAIARACATFAAFPLKVYVAHYRAIDFGIEAMINSRIDAYLQQNASHGEHKCVHITRGDWQDGPVARTSSAPEATSTAFATDVAPMVTAARAVDDLAISTTSSGSTGRSGGRTVLKVTDSHVMDDDDDDDDDDHDDDDDRDHVGDVGDDDGTAFIHTDAKRANLCAMLAMALMAFSSE